Protein AF-0000000072269638 (afdb_homodimer)

Foldseek 3Di:
DPLPAPDLQVVLVVQLVQLLQQFLAAFPDAKKWKWKWAQDPVGIDTQFIFIDNYHLDDHGLVRRCVSNPLVQAQIEMEMAEQWACDDDSDHTSLVVSLVSHYQEYEYQEFDLDPVRTCVSVVSNVVSVHHYHYNRVNVSSCVRRVLNSCCRPPLFAQEEEEAEDEQVFFRWAPPAADPDRADPLVVLVVLVVQQRFQEEEAEPVNQVRHLDQQARPPDVPGDGHAYEYEYQAQPHDCPRNVQAARHEYEYEPPHDYPCVPPNSYHYHYDPAPSRVRNVVVVVRGRHYYYHYAQVVQQRCVVVVNHFKYKYKYAHDDDPDHHHNYDDDDDDPVPDFDWAWDDWDDRPRIIITMTTGDD/DPLVAPDLQVVLVVQLVQLQQQFLAAFPDAKKWKWKWAQDPVGIDTQFIFIDNYHPDDHGLVRRCVSNPLVQAQIEMEMAEQWFCDDDSDHTSLVVSLVSHYQEYEYQEFDLDPVRTCVSVVSNVVSNHHYHYNRVNVSSCVRRVLNSCCRPPLFAQEEEEAEDELVFFRWAPPAQDDDRADPLVVLVVLVVQQRFQEEEAEPVNQVRVLDLQARPPDVPGDGHAYEYEYQAQPHDCPRNVQAARHEYEYEPPHDYPCVPPNRYHYHYDPAPSRVRNVVVVVRGRHYYYHYAQVVQQRCVVVVNHFKYKYKYAHDDDPDHHHNYDDDDDDPVPDFDWAWDDWDDRPRIIITMTTGDD

Organism: Deinococcus radiodurans (strain ATCC 13939 / DSM 20539 / JCM 16871 / CCUG 27074 / LMG 4051 / NBRC 15346 / NCIMB 9279 / VKM B-1422 / R1) (NCBI:txid243230)

pLDDT: mean 93.33, std 9.58, range [21.38, 98.81]

Solvent-accessible surface area (backbone atoms only — not comparable to full-atom values): 35111 Å² total; per-residue (Å²): 133,81,78,71,69,73,58,69,56,61,54,38,49,52,7,47,56,35,13,56,75,6,44,48,45,8,58,60,48,56,41,25,8,13,29,29,38,28,80,48,97,85,52,72,38,79,50,17,56,18,40,16,61,32,64,92,51,68,51,10,57,58,43,10,45,62,60,21,47,77,59,32,43,64,11,34,37,23,29,32,46,49,44,43,67,54,78,66,99,48,78,25,46,33,55,52,45,58,72,48,39,37,41,30,37,39,26,10,26,68,48,79,50,74,90,55,38,56,50,20,56,48,53,40,43,74,72,68,26,45,75,46,72,56,52,60,23,68,60,33,49,58,69,24,36,22,33,44,24,38,75,73,69,48,20,39,33,26,31,41,42,50,41,20,26,67,41,19,29,48,37,28,63,98,50,63,76,48,71,58,54,49,70,58,45,52,52,50,50,27,54,49,41,31,40,24,40,23,37,31,33,24,44,64,42,42,69,61,51,45,47,58,66,62,49,66,95,47,88,88,58,48,61,24,32,30,34,38,43,26,54,80,43,76,73,60,78,79,39,55,40,62,40,83,63,12,33,36,36,26,26,64,92,57,72,46,80,50,67,74,37,89,37,38,48,74,42,69,24,90,42,70,68,50,41,34,35,52,39,30,74,73,39,34,19,24,35,38,34,61,37,40,31,67,51,44,14,53,37,51,64,69,62,56,50,41,29,40,42,37,34,39,13,51,27,40,52,27,25,50,38,40,51,28,65,33,47,83,46,52,45,83,69,34,47,59,42,52,74,74,46,75,45,74,39,79,74,21,39,36,42,31,26,35,39,81,117,132,81,77,72,66,75,57,71,56,61,56,37,50,54,6,46,56,34,12,56,75,8,44,47,45,8,59,60,47,56,42,26,8,13,27,29,36,28,79,49,97,87,52,73,39,81,48,18,54,17,40,16,62,31,64,92,52,67,50,9,57,58,42,10,46,63,62,22,46,77,59,33,44,64,11,34,37,24,30,32,45,50,44,44,65,54,80,64,98,49,77,26,48,34,55,53,46,58,73,46,39,38,41,30,39,40,26,11,26,69,48,79,49,75,91,56,39,54,49,21,55,48,54,39,43,75,71,69,25,46,74,47,73,56,52,61,24,69,60,34,49,59,69,24,36,22,32,46,25,38,73,72,68,48,20,39,33,26,30,41,42,50,42,23,28,67,40,20,30,50,36,28,64,98,49,59,76,50,70,58,54,49,70,57,44,52,51,50,50,28,54,48,42,31,40,26,39,24,39,32,34,23,44,65,43,42,68,60,49,44,47,57,68,63,49,65,95,48,87,88,58,45,62,24,34,31,34,40,44,25,54,79,44,78,71,59,77,80,38,57,38,62,40,82,65,12,32,38,37,26,26,64,92,57,72,45,79,51,68,75,38,88,37,39,48,74,43,68,24,90,42,70,69,52,41,34,35,52,39,28,74,72,41,34,21,25,35,38,34,60,37,40,31,66,53,45,14,53,38,51,65,68,62,57,50,40,30,41,41,35,37,38,13,50,27,39,52,27,25,50,38,41,49,28,64,33,46,83,45,51,46,85,68,32,47,58,43,52,73,74,44,76,48,73,39,80,76,22,38,36,42,31,26,35,40,81,119

Nearest PDB structures (foldseek):
  8dqb-assembly1_A  TM=8.483E-01  e=5.940E-36  Klebsiella oxytoca
  2b3z-assembly1_D  TM=8.631E-01  e=1.702E-35  Bacillus subtilis
  8dq9-assembly1_B  TM=8.738E-01  e=3.310E-35  Klebsiella oxytoca
  2hxv-assembly1_A-2  TM=9.078E-01  e=4.999E-34  Thermotoga maritima
  2g6v-assembly1_B  TM=8.245E-01  e=8.863E-31  Escherichia coli

Structure (mmCIF, N/CA/C/O backbone):
data_AF-0000000072269638-model_v1
#
loop_
_entity.id
_entity.type
_entity.pdbx_description
1 polymer 'Riboflavin biosynthesis protein RibD'
#
loop_
_atom_site.group_PDB
_atom_site.id
_atom_site.type_symbol
_atom_site.label_atom_id
_atom_site.label_alt_id
_atom_site.label_comp_id
_atom_site.label_asym_id
_atom_site.label_entity_id
_atom_site.label_seq_id
_atom_site.pdbx_PDB_ins_code
_atom_site.Cartn_x
_atom_site.Cartn_y
_atom_site.Cartn_z
_atom_site.occupancy
_atom_site.B_iso_or_equiv
_atom_site.auth_seq_id
_atom_site.auth_comp_id
_atom_site.auth_asym_id
_atom_site.auth_atom_id
_atom_site.pdbx_PDB_model_num
ATOM 1 N N . MET A 1 1 ? 43.938 22.438 -2.523 1 21.58 1 MET A N 1
ATOM 2 C CA . MET A 1 1 ? 43.031 21.922 -1.477 1 21.58 1 MET A CA 1
ATOM 3 C C . MET A 1 1 ? 41.625 22.469 -1.654 1 21.58 1 MET A C 1
ATOM 5 O O . MET A 1 1 ? 41.375 23.656 -1.463 1 21.58 1 MET A O 1
ATOM 9 N N . ASN A 1 2 ? 40.906 22.141 -2.676 1 29.5 2 ASN A N 1
ATOM 10 C CA . ASN A 1 2 ? 39.562 22.5 -3.111 1 29.5 2 ASN A CA 1
ATOM 11 C C . ASN A 1 2 ? 38.562 22.422 -1.963 1 29.5 2 ASN A C 1
ATOM 13 O O . ASN A 1 2 ? 38.312 21.328 -1.44 1 29.5 2 ASN A O 1
ATOM 17 N N . THR A 1 3 ? 38.562 23.203 -0.969 1 37.88 3 THR A N 1
ATOM 18 C CA . THR A 1 3 ? 37.688 23.234 0.189 1 37.88 3 THR A CA 1
ATOM 19 C C . THR A 1 3 ? 36.25 23 -0.232 1 37.88 3 THR A C 1
ATOM 21 O O . THR A 1 3 ? 35.594 23.891 -0.812 1 37.88 3 THR A O 1
ATOM 24 N N . GLU A 1 4 ? 35.938 21.969 -0.866 1 42.09 4 GLU A N 1
ATOM 25 C CA . GLU A 1 4 ? 34.594 21.625 -1.372 1 42.09 4 GLU A CA 1
ATOM 26 C C . GLU A 1 4 ? 33.531 21.844 -0.311 1 42.09 4 GLU A C 1
ATOM 28 O O . GLU A 1 4 ? 33.562 21.25 0.762 1 42.09 4 GLU A O 1
ATOM 33 N N . HIS A 1 5 ? 33.094 23 -0.029 1 51.34 5 HIS A N 1
ATOM 34 C CA . HIS A 1 5 ? 31.953 23.344 0.813 1 51.34 5 HIS A CA 1
ATOM 35 C C . HIS A 1 5 ? 30.844 22.312 0.675 1 51.34 5 HIS A C 1
ATOM 37 O O . HIS A 1 5 ? 30.531 21.859 -0.433 1 51.34 5 HIS A O 1
ATOM 43 N N . PRO A 1 6 ? 30.656 21.703 1.776 1 61.72 6 PRO A N 1
ATOM 44 C CA . PRO A 1 6 ? 29.547 20.75 1.648 1 61.72 6 PRO A CA 1
ATOM 45 C C . PRO A 1 6 ? 28.344 21.344 0.93 1 61.72 6 PRO A C 1
ATOM 47 O O . PRO A 1 6 ? 28.125 22.562 0.983 1 61.72 6 PRO A O 1
ATOM 50 N N . PRO A 1 7 ? 27.703 20.656 0.259 1 82.44 7 PRO A N 1
ATOM 51 C CA . PRO A 1 7 ? 26.594 21.094 -0.589 1 82.44 7 PRO A CA 1
ATOM 52 C C . PRO A 1 7 ? 25.484 21.766 0.204 1 82.44 7 PRO A C 1
ATOM 54 O O . PRO A 1 7 ? 25.266 21.438 1.372 1 82.44 7 PRO A O 1
ATOM 57 N N . ASP A 1 8 ? 25.062 23.109 -0.02 1 94.5 8 ASP A N 1
ATOM 58 C CA . ASP A 1 8 ? 23.969 23.906 0.52 1 94.5 8 ASP A CA 1
ATOM 59 C C . ASP A 1 8 ? 22.844 23 1.017 1 94.5 8 ASP A C 1
ATOM 61 O O . ASP A 1 8 ? 22.234 23.281 2.055 1 94.5 8 ASP A O 1
ATOM 65 N N . ALA A 1 9 ? 22.766 21.891 0.444 1 96.06 9 ALA A N 1
ATOM 66 C CA . ALA A 1 9 ? 21.641 21 0.776 1 96.06 9 ALA A CA 1
ATOM 67 C C . ALA A 1 9 ? 21.859 20.359 2.143 1 96.06 9 ALA A C 1
ATOM 69 O O . ALA A 1 9 ? 20.891 20.141 2.887 1 96.06 9 ALA A O 1
ATOM 70 N N . GLU A 1 10 ? 23.047 20.062 2.461 1 95.94 10 GLU A N 1
ATOM 71 C CA . GLU A 1 10 ? 23.328 19.406 3.738 1 95.94 10 GLU A CA 1
ATOM 72 C C . GLU A 1 10 ? 23.047 20.344 4.906 1 95.94 10 GLU A C 1
ATOM 74 O O . GLU A 1 10 ? 22.406 19.953 5.887 1 95.94 10 GLU A O 1
ATOM 79 N N . TYR A 1 11 ? 23.469 21.562 4.836 1 96.31 11 TYR A N 1
ATOM 80 C CA . TYR A 1 11 ? 23.25 22.516 5.914 1 96.31 11 TYR A CA 1
ATOM 81 C C . TYR A 1 11 ? 21.797 22.953 5.984 1 96.31 11 TYR A C 1
ATOM 83 O O . TYR A 1 11 ? 21.266 23.203 7.07 1 96.31 11 TYR A O 1
ATOM 91 N N . MET A 1 12 ? 21.172 23.062 4.84 1 97.88 12 MET A N 1
ATOM 92 C CA . MET A 1 12 ? 19.75 23.375 4.848 1 97.88 12 MET A CA 1
ATOM 93 C C . MET A 1 12 ? 18.953 22.266 5.547 1 97.88 12 MET A C 1
ATOM 95 O O . MET A 1 12 ? 17.984 22.547 6.246 1 97.88 12 MET A O 1
ATOM 99 N N . GLN A 1 13 ? 19.359 21.031 5.332 1 97.81 13 GLN A N 1
ATOM 100 C CA . GLN A 1 13 ? 18.703 19.938 6.039 1 97.81 13 GLN A CA 1
ATOM 101 C C . GLN A 1 13 ? 18.797 20.125 7.551 1 97.81 13 GLN A C 1
ATOM 103 O O . GLN A 1 13 ? 17.844 19.828 8.281 1 97.81 13 GLN A O 1
ATOM 108 N N . LEU A 1 14 ? 19.922 20.609 8 1 97.38 14 LEU A N 1
ATOM 109 C CA . LEU A 1 14 ? 20.094 20.875 9.422 1 97.38 14 LEU A CA 1
ATOM 110 C C . LEU A 1 14 ? 19.141 21.984 9.875 1 97.38 14 LEU A C 1
ATOM 112 O O . LEU A 1 14 ? 18.578 21.906 10.969 1 97.38 14 LEU A O 1
ATOM 116 N N . ALA A 1 15 ? 18.953 22.984 9.055 1 98 15 ALA A N 1
ATOM 117 C CA . ALA A 1 15 ? 18 24.047 9.367 1 98 15 ALA A CA 1
ATOM 118 C C . ALA A 1 15 ? 16.578 23.5 9.43 1 98 15 ALA A C 1
ATOM 120 O O . ALA A 1 15 ? 15.797 23.875 10.305 1 98 15 ALA A O 1
ATOM 121 N N . LEU A 1 16 ? 16.266 22.609 8.523 1 98.12 16 LEU A N 1
ATOM 122 C CA . LEU A 1 16 ? 14.945 21.984 8.5 1 98.12 16 LEU A CA 1
ATOM 123 C C . LEU A 1 16 ? 14.734 21.141 9.758 1 98.12 16 LEU A C 1
ATOM 125 O O . LEU A 1 16 ? 13.617 21.094 10.289 1 98.12 16 LEU A O 1
ATOM 129 N N . ASN A 1 17 ? 15.812 20.516 10.203 1 97.88 17 ASN A N 1
ATOM 130 C CA . ASN A 1 17 ? 15.719 19.766 11.461 1 97.88 17 ASN A CA 1
ATOM 131 C C . ASN A 1 17 ? 15.406 20.688 12.633 1 97.88 17 ASN A C 1
ATOM 133 O O . ASN A 1 17 ? 14.641 20.328 13.531 1 97.88 17 ASN A O 1
ATOM 137 N N . GLU A 1 18 ? 16 21.844 12.617 1 97.31 18 GLU A N 1
ATOM 138 C CA . GLU A 1 18 ? 15.68 22.828 13.648 1 97.31 18 GLU A CA 1
ATOM 139 C C . GLU A 1 18 ? 14.219 23.266 13.562 1 97.31 18 GLU A C 1
ATOM 141 O O . GLU A 1 18 ? 13.531 23.344 14.578 1 97.31 18 GLU A O 1
ATOM 146 N N . ALA A 1 19 ? 13.734 23.516 12.367 1 96.88 19 ALA A N 1
ATOM 147 C CA . ALA A 1 19 ? 12.359 23.938 12.156 1 96.88 19 ALA A CA 1
ATOM 148 C C . ALA A 1 19 ? 11.375 22.891 12.672 1 96.88 19 ALA A C 1
ATOM 150 O O . ALA A 1 19 ? 10.312 23.234 13.203 1 96.88 19 ALA A O 1
ATOM 151 N N . ALA A 1 20 ? 11.727 21.656 12.562 1 96 20 ALA A N 1
ATOM 152 C CA . ALA A 1 20 ? 10.875 20.531 12.953 1 96 20 ALA A CA 1
ATOM 153 C C . ALA A 1 20 ? 10.555 20.578 14.445 1 96 20 ALA A C 1
ATOM 155 O O . ALA A 1 20 ? 9.5 20.125 14.875 1 96 20 ALA A O 1
ATOM 156 N N . LYS A 1 21 ? 11.414 21.188 15.219 1 93.62 21 LYS A N 1
ATOM 157 C CA . LYS A 1 21 ? 11.219 21.312 16.656 1 93.62 21 LYS A CA 1
ATOM 158 C C . LYS A 1 21 ? 10.016 22.188 16.984 1 93.62 21 LYS A C 1
ATOM 160 O O . LYS A 1 21 ? 9.469 22.125 18.094 1 93.62 21 LYS A O 1
ATOM 165 N N . GLY A 1 22 ? 9.586 22.969 16.062 1 93.81 22 GLY A N 1
ATOM 166 C CA . GLY A 1 22 ? 8.484 23.891 16.281 1 93.81 22 GLY A CA 1
ATOM 167 C C . GLY A 1 22 ? 7.16 23.375 15.742 1 93.81 22 GLY A C 1
ATOM 168 O O . GLY A 1 22 ? 6.133 24.047 15.867 1 93.81 22 GLY A O 1
ATOM 169 N N . LEU A 1 23 ? 7.164 22.219 15.102 1 93.31 23 LEU A N 1
ATOM 170 C CA . LEU A 1 23 ? 5.938 21.672 14.539 1 93.31 23 LEU A CA 1
ATOM 171 C C . LEU A 1 23 ? 4.895 21.453 15.633 1 93.31 23 LEU A C 1
ATOM 173 O O . LEU A 1 23 ? 5.188 20.844 16.656 1 93.31 23 LEU A O 1
ATOM 177 N N . GLY A 1 24 ? 3.666 22 15.352 1 91.19 24 GLY A N 1
ATOM 178 C CA . GLY A 1 24 ? 2.574 21.859 16.297 1 91.19 24 GLY A CA 1
ATOM 179 C C . GLY A 1 24 ? 2.629 22.875 17.422 1 91.19 24 GLY A C 1
ATOM 180 O O . GLY A 1 24 ? 1.79 22.844 18.328 1 91.19 24 GLY A O 1
ATOM 181 N N . ARG A 1 25 ? 3.609 23.797 17.375 1 93.06 25 ARG A N 1
ATOM 182 C CA . ARG A 1 25 ? 3.811 24.688 18.516 1 93.06 25 ARG A CA 1
ATOM 183 C C . ARG A 1 25 ? 3.76 26.141 18.078 1 93.06 25 ARG A C 1
ATOM 185 O O . ARG A 1 25 ? 3.609 27.047 18.922 1 93.06 25 ARG A O 1
ATOM 192 N N . THR A 1 26 ? 3.785 26.375 16.859 1 92.44 26 THR A N 1
ATOM 193 C CA . THR A 1 26 ? 4.074 27.734 16.422 1 92.44 26 THR A CA 1
ATOM 194 C C . THR A 1 26 ? 2.84 28.375 15.789 1 92.44 26 THR A C 1
ATOM 196 O O . THR A 1 26 ? 2.818 29.578 15.539 1 92.44 26 THR A O 1
ATOM 199 N N . SER A 1 27 ? 1.783 27.594 15.562 1 91.81 27 SER A N 1
ATOM 200 C CA . SER A 1 27 ? 0.627 28.125 14.844 1 91.81 27 SER A CA 1
ATOM 201 C C . SER A 1 27 ? 0.032 29.328 15.57 1 91.81 27 SER A C 1
ATOM 203 O O . SER A 1 27 ? 0.016 29.375 16.797 1 91.81 27 SER A O 1
ATOM 205 N N . PRO A 1 28 ? -0.313 30.344 14.773 1 92.38 28 PRO A N 1
ATOM 206 C CA . PRO A 1 28 ? -0.478 30.344 13.32 1 92.38 28 PRO A CA 1
ATOM 207 C C . PRO A 1 28 ? 0.807 30.719 12.578 1 92.38 28 PRO A C 1
ATOM 209 O O . PRO A 1 28 ? 0.828 30.734 11.344 1 92.38 28 PRO A O 1
ATOM 212 N N . ASN A 1 29 ? 1.86 31.062 13.312 1 90.88 29 ASN A N 1
ATOM 213 C CA . ASN A 1 29 ? 3.143 31.344 12.672 1 90.88 29 ASN A CA 1
ATOM 214 C C . ASN A 1 29 ? 3.771 30.078 12.094 1 90.88 29 ASN A C 1
ATOM 216 O O . ASN A 1 29 ? 3.426 28.969 12.5 1 90.88 29 ASN A O 1
ATOM 220 N N . PRO A 1 30 ? 4.664 30.188 11.148 1 93.25 30 PRO A N 1
ATOM 221 C CA . PRO A 1 30 ? 5.316 29.031 10.547 1 93.25 30 PRO A CA 1
ATOM 222 C C . PRO A 1 30 ? 6.449 28.469 11.406 1 93.25 30 PRO A C 1
ATOM 224 O O . PRO A 1 30 ? 7.09 29.219 12.148 1 93.25 30 PRO A O 1
ATOM 227 N N . PRO A 1 31 ? 6.609 27.172 11.336 1 95 31 PRO A N 1
ATOM 228 C CA . PRO A 1 31 ? 7.875 26.656 11.859 1 95 31 PRO A CA 1
ATOM 229 C C . PRO A 1 31 ? 9.078 27.062 11.016 1 95 31 PRO A C 1
ATOM 231 O O . PRO A 1 31 ? 9.062 26.891 9.789 1 95 31 PRO A O 1
ATOM 234 N N . VAL A 1 32 ? 10.078 27.641 11.617 1 95.69 32 VAL A N 1
ATOM 235 C CA . VAL A 1 32 ? 11.258 28.125 10.906 1 95.69 32 VAL A CA 1
ATOM 236 C C . VAL A 1 32 ? 12.516 27.656 11.617 1 95.69 32 VAL A C 1
ATOM 238 O O . VAL A 1 32 ? 12.555 27.594 12.852 1 95.69 32 VAL A O 1
ATOM 241 N N . GLY A 1 33 ? 13.438 27.234 10.812 1 97.56 33 GLY A N 1
ATOM 242 C CA . GLY A 1 33 ? 14.758 26.891 11.305 1 97.56 33 GLY A CA 1
ATOM 243 C C . GLY A 1 33 ? 15.867 27.688 10.648 1 97.56 33 GLY A C 1
ATOM 244 O O . GLY A 1 33 ? 15.719 28.156 9.523 1 97.56 33 GLY A O 1
ATOM 245 N N . CYS A 1 34 ? 17 27.812 11.43 1 98.06 34 CYS A N 1
ATOM 246 C CA . CYS A 1 34 ? 18.156 28.562 10.938 1 98.06 34 CYS A CA 1
ATOM 247 C C . CYS A 1 34 ? 19.453 27.953 11.461 1 98.06 34 CYS A C 1
ATOM 249 O O . CYS A 1 34 ? 19.531 27.547 12.625 1 98.06 34 CYS A O 1
ATOM 251 N N . VAL A 1 35 ? 20.344 27.844 10.578 1 98.25 35 VAL A N 1
ATOM 252 C CA . VAL A 1 35 ? 21.688 27.406 10.938 1 98.25 35 VAL A CA 1
ATOM 253 C C . VAL A 1 35 ? 22.719 28.359 10.344 1 98.25 35 VAL A C 1
ATOM 255 O O . VAL A 1 35 ? 22.609 28.781 9.188 1 98.25 35 VAL A O 1
ATOM 258 N N . ILE A 1 36 ? 23.656 28.766 11.172 1 97.94 36 ILE A N 1
ATOM 259 C CA . ILE A 1 36 ? 24.75 29.625 10.719 1 97.94 36 ILE A CA 1
ATOM 260 C C . ILE A 1 36 ? 26.047 28.844 10.672 1 97.94 36 ILE A C 1
ATOM 262 O O . ILE A 1 36 ? 26.438 28.203 11.656 1 97.94 36 ILE A O 1
ATOM 266 N N . VAL A 1 37 ? 26.656 28.875 9.508 1 97.44 37 VAL A N 1
ATOM 267 C CA . VAL A 1 37 ? 27.859 28.062 9.266 1 97.44 37 VAL A CA 1
ATOM 268 C C . VAL A 1 37 ? 29.031 28.984 8.914 1 97.44 37 VAL A C 1
ATOM 270 O O . VAL A 1 37 ? 28.906 29.844 8.047 1 97.44 37 VAL A O 1
ATOM 273 N N . ARG A 1 38 ? 30.125 28.812 9.555 1 94.69 38 ARG A N 1
ATOM 274 C CA . ARG A 1 38 ? 31.344 29.562 9.289 1 94.69 38 ARG A CA 1
ATOM 275 C C . ARG A 1 38 ? 32.438 28.688 8.68 1 94.69 38 ARG A C 1
ATOM 277 O O . ARG A 1 38 ? 32.656 27.562 9.148 1 94.69 38 ARG A O 1
ATOM 284 N N . ASP A 1 39 ? 32.906 29.172 7.613 1 87.5 39 ASP A N 1
ATOM 285 C CA . ASP A 1 39 ? 34 28.438 7 1 87.5 39 ASP A CA 1
ATOM 286 C C . ASP A 1 39 ? 35.312 28.609 7.793 1 87.5 39 ASP A C 1
ATOM 288 O O . ASP A 1 39 ? 35.719 29.734 8.055 1 87.5 39 ASP A O 1
ATOM 292 N N . GLY A 1 40 ? 35.75 27.516 8.336 1 77.81 40 GLY A N 1
ATOM 293 C CA . GLY A 1 40 ? 37.031 27.562 9.008 1 77.81 40 GLY A CA 1
ATOM 294 C C . GLY A 1 40 ? 38.188 27.172 8.117 1 77.81 40 GLY A C 1
ATOM 295 O O . GLY A 1 40 ? 38.031 27.031 6.902 1 77.81 40 GLY A O 1
ATOM 296 N N . GLU A 1 41 ? 39.406 27.25 8.719 1 72.38 41 GLU A N 1
ATOM 297 C CA . GLU A 1 41 ? 40.656 26.922 8.008 1 72.38 41 GLU A CA 1
ATOM 298 C C . GLU A 1 41 ? 40.656 25.469 7.531 1 72.38 41 GLU A C 1
ATOM 300 O O . GLU A 1 41 ? 41.094 25.172 6.422 1 72.38 41 GLU A O 1
ATOM 305 N N . ILE A 1 42 ? 40.031 24.625 8.305 1 67.94 42 ILE A N 1
ATOM 306 C CA . ILE A 1 42 ? 40.094 23.203 8.016 1 67.94 42 ILE A CA 1
ATOM 307 C C . ILE A 1 42 ? 38.75 22.703 7.539 1 67.94 42 ILE A C 1
ATOM 309 O O . ILE A 1 42 ? 38.656 21.969 6.559 1 67.94 42 ILE A O 1
ATOM 313 N N . ALA A 1 43 ? 37.656 23.078 8.297 1 80 43 ALA A N 1
ATOM 314 C CA . ALA A 1 43 ? 36.312 22.625 7.949 1 80 43 ALA A CA 1
ATOM 315 C C . ALA A 1 43 ? 35.281 23.656 8.359 1 80 43 ALA A C 1
ATOM 317 O O . ALA A 1 43 ? 35.562 24.562 9.156 1 80 43 ALA A O 1
ATOM 318 N N . SER A 1 44 ? 34.188 23.641 7.68 1 89.5 44 SER A N 1
ATOM 319 C CA . SER A 1 44 ? 33.062 24.484 8.062 1 89.5 44 SER A CA 1
ATOM 320 C C . SER A 1 44 ? 32.531 24.094 9.43 1 89.5 44 SER A C 1
ATOM 322 O O . SER A 1 44 ? 32.562 22.922 9.797 1 89.5 44 SER A O 1
ATOM 324 N N . GLU A 1 45 ? 32.188 25.078 10.18 1 92.69 45 GLU A N 1
ATOM 325 C CA . GLU A 1 45 ? 31.672 24.875 11.523 1 92.69 45 GLU A CA 1
ATOM 326 C C . GLU A 1 45 ? 30.297 25.531 11.688 1 92.69 45 GLU A C 1
ATOM 328 O O . GLU A 1 45 ? 30.094 26.641 11.211 1 92.69 45 GLU A O 1
ATOM 333 N N . ILE A 1 46 ? 29.422 24.766 12.32 1 96.12 46 ILE A N 1
ATOM 334 C CA . ILE A 1 46 ? 28.141 25.344 12.711 1 96.12 46 ILE A CA 1
ATOM 335 C C . ILE A 1 46 ? 28.328 26.219 13.953 1 96.12 46 ILE A C 1
ATOM 337 O O . ILE A 1 46 ? 28.734 25.719 15.008 1 96.12 46 ILE A O 1
ATOM 341 N N . VAL A 1 47 ? 28.016 27.484 13.859 1 97.12 47 VAL A N 1
ATOM 342 C CA . VAL A 1 47 ? 28.312 28.391 14.961 1 97.12 47 VAL A CA 1
ATOM 343 C C . VAL A 1 47 ? 27.031 28.891 15.594 1 97.12 47 VAL A C 1
ATOM 345 O O . VAL A 1 47 ? 27.047 29.562 16.625 1 97.12 47 VAL A O 1
ATOM 348 N N . GLY A 1 48 ? 25.922 28.547 14.977 1 97.81 48 GLY A N 1
ATOM 349 C CA . GLY A 1 48 ? 24.625 28.938 15.508 1 97.81 48 GLY A CA 1
ATOM 350 C C . GLY A 1 48 ? 23.484 28.094 14.977 1 97.81 48 GLY A C 1
ATOM 351 O O . GLY A 1 48 ? 23.484 27.703 13.805 1 97.81 48 GLY A O 1
ATOM 352 N N . ARG A 1 49 ? 22.547 27.875 15.867 1 98.06 49 ARG A N 1
ATOM 353 C CA . ARG A 1 49 ? 21.297 27.188 15.539 1 98.06 49 ARG A CA 1
ATOM 354 C C . ARG A 1 49 ? 20.109 27.875 16.188 1 98.06 49 ARG A C 1
ATOM 356 O O . ARG A 1 49 ? 20.219 28.422 17.297 1 98.06 49 ARG A O 1
ATOM 363 N N . GLY A 1 50 ? 19.016 27.797 15.5 1 96.5 50 GLY A N 1
ATOM 364 C CA . GLY A 1 50 ? 17.797 28.344 16.078 1 96.5 50 GLY A CA 1
ATOM 365 C C . GLY A 1 50 ? 16.547 27.828 15.406 1 96.5 50 GLY A C 1
ATOM 366 O O . GLY A 1 50 ? 16.578 27.422 14.25 1 96.5 50 GLY A O 1
ATOM 367 N N . PHE A 1 51 ? 15.453 27.781 16.188 1 94.25 51 PHE A N 1
ATOM 368 C CA . PHE A 1 51 ? 14.117 27.516 15.672 1 94.25 51 PHE A CA 1
ATOM 369 C C . PHE A 1 51 ? 13.086 28.422 16.344 1 94.25 51 PHE A C 1
ATOM 371 O O . PHE A 1 51 ? 13.344 28.984 17.406 1 94.25 51 PHE A O 1
ATOM 378 N N . HIS A 1 52 ? 11.992 28.656 15.656 1 90.38 52 HIS A N 1
ATOM 379 C CA . HIS A 1 52 ? 10.875 29.422 16.203 1 90.38 52 HIS A CA 1
ATOM 380 C C . HIS A 1 52 ? 10.062 28.594 17.188 1 90.38 52 HIS A C 1
ATOM 382 O O . HIS A 1 52 ? 9.375 27.641 16.781 1 90.38 52 HIS A O 1
ATOM 388 N N . PRO A 1 53 ? 10.102 28.922 18.484 1 86.81 53 PRO A N 1
ATOM 389 C CA . PRO A 1 53 ? 9.492 28.016 19.469 1 86.81 53 PRO A CA 1
ATOM 390 C C . PRO A 1 53 ? 7.98 28.188 19.562 1 86.81 53 PRO A C 1
ATOM 392 O O . PRO A 1 53 ? 7.262 27.203 19.781 1 86.81 53 PRO A O 1
ATOM 395 N N . LYS A 1 54 ? 7.535 29.438 19.531 1 88.75 54 LYS A N 1
ATOM 396 C CA . LYS A 1 54 ? 6.105 29.703 19.672 1 88.75 54 LYS A CA 1
ATOM 397 C C . LYS A 1 54 ? 5.742 31.078 19.125 1 88.75 54 LYS A C 1
ATOM 399 O O . LYS A 1 54 ? 6.602 31.969 19.031 1 88.75 54 LYS A O 1
ATOM 404 N N . ALA A 1 55 ? 4.449 31.156 18.875 1 82.31 55 ALA A N 1
ATOM 405 C CA . ALA A 1 55 ? 3.971 32.469 18.422 1 82.31 55 ALA A CA 1
ATOM 406 C C . ALA A 1 55 ? 4.262 33.562 19.453 1 82.31 55 ALA A C 1
ATOM 408 O O . ALA A 1 55 ? 4.062 33.344 20.656 1 82.31 55 ALA A O 1
ATOM 409 N N . GLY A 1 56 ? 4.789 34.594 18.938 1 79.81 56 GLY A N 1
ATOM 410 C CA . GLY A 1 56 ? 5.109 35.719 19.828 1 79.81 56 GLY A CA 1
ATOM 411 C C . GLY A 1 56 ? 6.57 35.75 20.234 1 79.81 56 GLY A C 1
ATOM 412 O O . GLY A 1 56 ? 7.07 36.75 20.703 1 79.81 56 GLY A O 1
ATOM 413 N N . GLU A 1 57 ? 7.273 34.656 20.062 1 84.19 57 GLU A N 1
ATOM 414 C CA . GLU A 1 57 ? 8.695 34.562 20.375 1 84.19 57 GLU A CA 1
ATOM 415 C C . GLU A 1 57 ? 9.555 34.938 19.172 1 84.19 57 GLU A C 1
ATOM 417 O O . GLU A 1 57 ? 9.055 35 18.047 1 84.19 57 GLU A O 1
ATOM 422 N N . PRO A 1 58 ? 10.805 35.25 19.469 1 85.69 58 PRO A N 1
ATOM 423 C CA . PRO A 1 58 ? 11.695 35.562 18.344 1 85.69 58 PRO A CA 1
ATOM 424 C C . PRO A 1 58 ? 11.742 34.469 17.297 1 85.69 58 PRO A C 1
ATOM 426 O O . PRO A 1 58 ? 11.445 33.312 17.609 1 85.69 58 PRO A O 1
ATOM 429 N N . HIS A 1 59 ? 12.094 34.844 16.109 1 91.12 59 HIS A N 1
ATOM 430 C CA . HIS A 1 59 ? 12.203 33.875 15.023 1 91.12 59 HIS A CA 1
ATOM 431 C C . HIS A 1 59 ? 13.516 33.094 15.109 1 91.12 59 HIS A C 1
ATOM 433 O O . HIS A 1 59 ? 14.383 33.406 15.922 1 91.12 59 HIS A O 1
ATOM 439 N N . ALA A 1 60 ? 13.625 32.125 14.289 1 94.25 60 ALA A N 1
ATOM 440 C CA . ALA A 1 60 ? 14.75 31.188 14.289 1 94.25 60 ALA A CA 1
ATOM 441 C C . ALA A 1 60 ? 16.062 31.922 14.102 1 94.25 60 ALA A C 1
ATOM 443 O O . ALA A 1 60 ? 17.062 31.594 14.742 1 94.25 60 ALA A O 1
ATOM 444 N N . GLU A 1 61 ? 16.094 32.906 13.18 1 95.25 61 GLU A N 1
ATOM 445 C CA . GLU A 1 61 ? 17.312 33.656 12.859 1 95.25 61 GLU A CA 1
ATOM 446 C C . GLU A 1 61 ? 17.875 34.344 14.094 1 95.25 61 GLU A C 1
ATOM 448 O O . GLU A 1 61 ? 19.094 34.344 14.312 1 95.25 61 GLU A O 1
ATOM 453 N N . VAL A 1 62 ? 17.016 34.906 14.875 1 93.81 62 VAL A N 1
ATOM 454 C CA . VAL A 1 62 ? 17.422 35.656 16.062 1 93.81 62 VAL A CA 1
ATOM 455 C C . VAL A 1 62 ? 18.141 34.719 17.031 1 93.81 62 VAL A C 1
ATOM 457 O O . VAL A 1 62 ? 19.203 35.031 17.562 1 93.81 62 VAL A O 1
ATOM 460 N N . PHE A 1 63 ? 17.609 33.531 17.203 1 95.56 63 PHE A N 1
ATOM 461 C CA . PHE A 1 63 ? 18.219 32.562 18.109 1 95.56 63 PHE A CA 1
ATOM 462 C C . PHE A 1 63 ? 19.562 32.094 17.547 1 95.56 63 PHE A C 1
ATOM 464 O O . PHE A 1 63 ? 20.531 31.938 18.297 1 95.56 63 PHE A O 1
ATOM 471 N N . ALA A 1 64 ? 19.594 31.781 16.312 1 97.12 64 ALA A N 1
ATOM 472 C CA . ALA A 1 64 ? 20.828 31.344 15.68 1 97.12 64 ALA A CA 1
ATOM 473 C C . ALA A 1 64 ? 21.906 32.406 15.805 1 97.12 64 ALA A C 1
ATOM 475 O O . ALA A 1 64 ? 23.062 32.094 16.094 1 97.12 64 ALA A O 1
ATOM 476 N N . LEU A 1 65 ? 21.562 33.656 15.586 1 96.81 65 LEU A N 1
ATOM 477 C CA . LEU A 1 65 ? 22.5 34.781 15.664 1 96.81 65 LEU A CA 1
ATOM 478 C C . LEU A 1 65 ? 23 34.969 17.094 1 96.81 65 LEU A C 1
ATOM 480 O O . LEU A 1 65 ? 24.172 35.281 17.297 1 96.81 65 LEU A O 1
ATOM 484 N N . ARG A 1 66 ? 22.109 34.812 18.047 1 96.38 66 ARG A N 1
ATOM 485 C CA . ARG A 1 66 ? 22.5 34.906 19.453 1 96.38 66 ARG A CA 1
ATOM 486 C C . ARG A 1 66 ? 23.562 33.875 19.797 1 96.38 66 ARG A C 1
ATOM 488 O O . ARG A 1 66 ? 24.531 34.156 20.484 1 96.38 66 ARG A O 1
ATOM 495 N N . GLU A 1 67 ? 23.312 32.688 19.359 1 97.06 67 GLU A N 1
ATOM 496 C CA . GLU A 1 67 ? 24.266 31.625 19.625 1 97.06 67 GLU A CA 1
ATOM 497 C C . GLU A 1 67 ? 25.594 31.891 18.906 1 97.06 67 GLU A C 1
ATOM 499 O O . GLU A 1 67 ? 26.672 31.672 19.469 1 97.06 67 GLU A O 1
ATOM 504 N N . ALA A 1 68 ? 25.547 32.344 17.688 1 96.94 68 ALA A N 1
ATOM 505 C CA . ALA A 1 68 ? 26.734 32.562 16.875 1 96.94 68 ALA A CA 1
ATOM 506 C C . ALA A 1 68 ? 27.562 33.719 17.422 1 96.94 68 ALA A C 1
ATOM 508 O O . ALA A 1 68 ? 28.797 33.688 17.359 1 96.94 68 ALA A O 1
ATOM 509 N N . GLY A 1 69 ? 26.891 34.75 17.891 1 96.56 69 GLY A N 1
ATOM 510 C CA . GLY A 1 69 ? 27.578 35.969 18.297 1 96.56 69 GLY A CA 1
ATOM 511 C C . GLY A 1 69 ? 28.375 36.625 17.172 1 96.56 69 GLY A C 1
ATOM 512 O O . GLY A 1 69 ? 27.859 36.812 16.078 1 96.56 69 GLY A O 1
ATOM 513 N N . GLU A 1 70 ? 29.609 36.906 17.531 1 96.31 70 GLU A N 1
ATOM 514 C CA . GLU A 1 70 ? 30.469 37.562 16.578 1 96.31 70 GLU A CA 1
ATOM 515 C C . GLU A 1 70 ? 30.906 36.656 15.445 1 96.31 70 GLU A C 1
ATOM 517 O O . GLU A 1 70 ? 31.328 37.094 14.383 1 96.31 70 GLU A O 1
ATOM 522 N N . ARG A 1 71 ? 30.75 35.406 15.656 1 96.38 71 ARG A N 1
ATOM 523 C CA . ARG A 1 71 ? 31.172 34.438 14.656 1 96.38 71 ARG A CA 1
ATOM 524 C C . ARG A 1 71 ? 30.219 34.438 13.461 1 96.38 71 ARG A C 1
ATOM 526 O O . ARG A 1 71 ? 30.5 33.812 12.438 1 96.38 71 ARG A O 1
ATOM 533 N N . ALA A 1 72 ? 29.141 35.156 13.578 1 97.25 72 ALA A N 1
ATOM 534 C CA . ALA A 1 72 ? 28.188 35.281 12.477 1 97.25 72 ALA A CA 1
ATOM 535 C C . ALA A 1 72 ? 28.766 36.125 11.344 1 97.25 72 ALA A C 1
ATOM 537 O O . ALA A 1 72 ? 28.375 35.969 10.18 1 97.25 72 ALA A O 1
ATOM 538 N N . ARG A 1 73 ? 29.688 37 11.734 1 96.88 73 ARG A N 1
ATOM 539 C CA . ARG A 1 73 ? 30.25 37.875 10.719 1 96.88 73 ARG A CA 1
ATOM 540 C C . ARG A 1 73 ? 30.984 37.062 9.648 1 96.88 73 ARG A C 1
ATOM 542 O O . ARG A 1 73 ? 31.859 36.25 9.969 1 96.88 73 ARG A O 1
ATOM 549 N N . GLY A 1 74 ? 30.547 37.312 8.414 1 96.19 74 GLY A N 1
ATOM 550 C CA . GLY A 1 74 ? 31.188 36.625 7.301 1 96.19 74 GLY A CA 1
ATOM 551 C C . GLY A 1 74 ? 30.688 35.219 7.09 1 96.19 74 GLY A C 1
ATOM 552 O O . GLY A 1 74 ? 31.094 34.531 6.145 1 96.19 74 GLY A O 1
ATOM 553 N N . ALA A 1 75 ? 29.828 34.75 7.867 1 97 75 ALA A N 1
ATOM 554 C CA . ALA A 1 75 ? 29.312 33.406 7.805 1 97 75 ALA A CA 1
ATOM 555 C C . ALA A 1 75 ? 28.156 33.281 6.812 1 97 75 ALA A C 1
ATOM 557 O O . ALA A 1 75 ? 27.797 34.25 6.152 1 97 75 ALA A O 1
ATOM 558 N N . THR A 1 76 ? 27.656 32.062 6.621 1 97.44 76 THR A N 1
ATOM 559 C CA . THR A 1 76 ? 26.484 31.766 5.809 1 97.44 76 THR A CA 1
ATOM 560 C C . THR A 1 76 ? 25.297 31.359 6.691 1 97.44 76 THR A C 1
ATOM 562 O O . THR A 1 76 ? 25.438 30.484 7.555 1 97.44 76 THR A O 1
ATOM 565 N N . ALA A 1 77 ? 24.188 32 6.465 1 98.06 77 ALA A N 1
ATOM 566 C CA . ALA A 1 77 ? 22.969 31.641 7.188 1 98.06 77 ALA A CA 1
ATOM 567 C C . ALA A 1 77 ? 22.047 30.812 6.309 1 98.06 77 ALA A C 1
ATOM 569 O O . ALA A 1 77 ? 21.719 31.203 5.188 1 98.06 77 ALA A O 1
ATOM 570 N N . TYR A 1 78 ? 21.688 29.688 6.789 1 98.25 78 TYR A N 1
ATOM 571 C CA . TYR A 1 78 ? 20.672 28.844 6.16 1 98.25 78 TYR A CA 1
ATOM 572 C C . TYR A 1 78 ? 19.328 28.984 6.871 1 98.25 78 TYR A C 1
ATOM 574 O O . TYR A 1 78 ? 19.234 28.75 8.078 1 98.25 78 TYR A O 1
ATOM 582 N N . VAL A 1 79 ? 18.328 29.406 6.152 1 98 79 VAL A N 1
ATOM 583 C CA . VAL A 1 79 ? 17.031 29.641 6.754 1 98 79 VAL A CA 1
ATOM 584 C C . VAL A 1 79 ? 15.938 28.969 5.922 1 98 79 VAL A C 1
ATOM 586 O O . VAL A 1 79 ? 16 28.969 4.688 1 98 79 VAL A O 1
ATOM 589 N N . THR A 1 80 ? 14.875 28.422 6.605 1 97.94 80 THR A N 1
ATOM 590 C CA . THR A 1 80 ? 13.914 27.562 5.918 1 97.94 80 THR A CA 1
ATOM 591 C C . THR A 1 80 ? 12.82 28.406 5.27 1 97.94 80 THR A C 1
ATOM 593 O O . THR A 1 80 ? 12.094 27.922 4.395 1 97.94 80 THR A O 1
ATOM 596 N N . LEU A 1 81 ? 12.664 29.594 5.684 1 96.62 81 LEU A N 1
ATOM 597 C CA . LEU A 1 81 ? 11.695 30.547 5.137 1 96.62 81 LEU A CA 1
ATOM 598 C C . LEU A 1 81 ? 12.312 31.922 4.965 1 96.62 81 LEU A C 1
ATOM 600 O O . LEU A 1 81 ? 13.086 32.375 5.812 1 96.62 81 LEU A O 1
ATOM 604 N N . GLU A 1 82 ? 11.953 32.656 3.967 1 95.5 82 GLU A N 1
ATOM 605 C CA . GLU A 1 82 ? 12.438 34 3.707 1 95.5 82 GLU A CA 1
ATOM 606 C C . GLU A 1 82 ? 12.344 34.875 4.957 1 95.5 82 GLU A C 1
ATOM 608 O O . GLU A 1 82 ? 11.289 34.969 5.586 1 95.5 82 GLU A O 1
ATOM 613 N N . PRO A 1 83 ? 13.438 35.438 5.297 1 93.19 83 PRO A N 1
ATOM 614 C CA . PRO A 1 83 ? 13.406 36.344 6.461 1 93.19 83 PRO A CA 1
ATOM 615 C C . PRO A 1 83 ? 12.43 37.5 6.285 1 93.19 83 PRO A C 1
ATOM 617 O O . PRO A 1 83 ? 12.328 38.062 5.191 1 93.19 83 PRO A O 1
ATOM 620 N N . CYS A 1 84 ? 11.773 37.812 7.312 1 87.75 84 CYS A N 1
ATOM 621 C CA . CYS A 1 84 ? 10.797 38.875 7.254 1 87.75 84 CYS A CA 1
ATOM 622 C C . CYS A 1 84 ? 11.484 40.25 7.066 1 87.75 84 CYS A C 1
ATOM 624 O O . CYS A 1 84 ? 12.633 40.406 7.492 1 87.75 84 CYS A O 1
ATOM 626 N N . SER A 1 85 ? 10.781 41.125 6.352 1 85.06 85 SER A N 1
ATOM 627 C CA . SER A 1 85 ? 11.336 42.438 6.074 1 85.06 85 SER A CA 1
ATOM 628 C C . SER A 1 85 ? 10.492 43.562 6.715 1 85.06 85 SER A C 1
ATOM 630 O O . SER A 1 85 ? 10.82 44.719 6.605 1 85.06 85 SER A O 1
ATOM 632 N N . HIS A 1 86 ? 9.438 43.125 7.297 1 76.88 86 HIS A N 1
ATOM 633 C CA . HIS A 1 86 ? 8.539 44.094 7.883 1 76.88 86 HIS A CA 1
ATOM 634 C C . HIS A 1 86 ? 8.539 44.031 9.406 1 76.88 86 HIS A C 1
ATOM 636 O O . HIS A 1 86 ? 8.93 43 9.977 1 76.88 86 HIS A O 1
ATOM 642 N N . ASP A 1 87 ? 8.195 45.125 9.93 1 71.38 87 ASP A N 1
ATOM 643 C CA . ASP A 1 87 ? 8.164 45.219 11.383 1 71.38 87 ASP A CA 1
ATOM 644 C C . ASP A 1 87 ? 6.926 44.531 11.945 1 71.38 87 ASP A C 1
ATOM 646 O O . ASP A 1 87 ? 5.801 44.844 11.562 1 71.38 87 ASP A O 1
ATOM 650 N N . GLY A 1 88 ? 7.125 43.5 12.508 1 63.97 88 GLY A N 1
ATOM 651 C CA . GLY A 1 88 ? 6.062 42.906 13.305 1 63.97 88 GLY A CA 1
ATOM 652 C C . GLY A 1 88 ? 6.273 43.062 14.797 1 63.97 88 GLY A C 1
ATOM 653 O O . GLY A 1 88 ? 6.508 44.188 15.281 1 63.97 88 GLY A O 1
ATOM 654 N N . ARG A 1 89 ? 6.121 42.125 15.586 1 64.62 89 ARG A N 1
ATOM 655 C CA . ARG A 1 89 ? 6.328 42.125 17.031 1 64.62 89 ARG A CA 1
ATOM 656 C C . ARG A 1 89 ? 7.809 42.25 17.375 1 64.62 89 ARG A C 1
ATOM 658 O O . ARG A 1 89 ? 8.172 42.781 18.422 1 64.62 89 ARG A O 1
ATOM 665 N N . THR A 1 90 ? 8.57 41.781 16.438 1 70.5 90 THR A N 1
ATOM 666 C CA . THR A 1 90 ? 10.023 41.812 16.547 1 70.5 90 THR A CA 1
ATOM 667 C C . THR A 1 90 ? 10.633 42.438 15.297 1 70.5 90 THR A C 1
ATOM 669 O O . THR A 1 90 ? 10.016 42.469 14.234 1 70.5 90 THR A O 1
ATOM 672 N N . PRO A 1 91 ? 11.742 43.125 15.539 1 78 91 PRO A N 1
ATOM 673 C CA . PRO A 1 91 ? 12.414 43.656 14.352 1 78 91 PRO A CA 1
ATOM 674 C C . PRO A 1 91 ? 12.625 42.594 13.258 1 78 91 PRO A C 1
ATOM 676 O O . PRO A 1 91 ? 12.727 41.406 13.555 1 78 91 PRO A O 1
ATOM 679 N N . PRO A 1 92 ? 12.664 43.094 12.055 1 88.19 92 PRO A N 1
ATOM 680 C CA . PRO A 1 92 ? 12.781 42.156 10.93 1 88.19 92 PRO A CA 1
ATOM 681 C C . PRO A 1 92 ? 14.047 41.312 11 1 88.19 92 PRO A C 1
ATOM 683 O O . PRO A 1 92 ? 15.117 41.812 11.375 1 88.19 92 PRO A O 1
ATOM 686 N N . CYS A 1 93 ? 13.844 40.094 10.711 1 92.31 93 CYS A N 1
ATOM 687 C CA . CYS A 1 93 ? 14.961 39.156 10.742 1 92.31 93 CYS A CA 1
ATOM 688 C C . CYS A 1 93 ? 15.992 39.5 9.68 1 92.31 93 CYS A C 1
ATOM 690 O O . CYS A 1 93 ? 17.188 39.281 9.875 1 92.31 93 CYS A O 1
ATOM 692 N N . ALA A 1 94 ? 15.57 40.062 8.602 1 93.62 94 ALA A N 1
ATOM 693 C CA . ALA A 1 94 ? 16.5 40.5 7.57 1 93.62 94 ALA A CA 1
ATOM 694 C C . ALA A 1 94 ? 17.469 41.562 8.117 1 93.62 94 ALA A C 1
ATOM 696 O O . ALA A 1 94 ? 18.672 41.5 7.852 1 93.62 94 ALA A O 1
ATOM 697 N N . ASP A 1 95 ? 16.953 42.438 8.859 1 94.12 95 ASP A N 1
ATOM 698 C CA . ASP A 1 95 ? 17.797 43.469 9.461 1 94.12 95 ASP A CA 1
ATOM 699 C C . ASP A 1 95 ? 18.812 42.875 10.43 1 94.12 95 ASP A C 1
ATOM 701 O O . ASP A 1 95 ? 19.953 43.312 10.484 1 94.12 95 ASP A O 1
ATOM 705 N N . ALA A 1 96 ? 18.312 41.938 11.188 1 94.75 96 ALA A N 1
ATOM 706 C CA . ALA A 1 96 ? 19.203 41.281 12.148 1 94.75 96 ALA A CA 1
ATOM 707 C C . ALA A 1 96 ? 20.359 40.594 11.445 1 94.75 96 ALA A C 1
ATOM 709 O O . ALA A 1 96 ? 21.5 40.656 11.906 1 94.75 96 ALA A O 1
ATOM 710 N N . LEU A 1 97 ? 20.078 39.938 10.344 1 96.56 97 LEU A N 1
ATOM 711 C CA . LEU A 1 97 ? 21.109 39.25 9.578 1 96.56 97 LEU A CA 1
ATOM 712 C C . LEU A 1 97 ? 22.094 40.25 8.984 1 96.56 97 LEU A C 1
ATOM 714 O O . LEU A 1 97 ? 23.312 40 9 1 96.56 97 LEU A O 1
ATOM 718 N N . ILE A 1 98 ? 21.609 41.344 8.484 1 96.62 98 ILE A N 1
ATOM 719 C CA . ILE A 1 98 ? 22.453 42.406 7.93 1 96.62 98 ILE A CA 1
ATOM 720 C C . ILE A 1 98 ? 23.359 42.969 9.016 1 96.62 98 ILE A C 1
ATOM 722 O O . ILE A 1 98 ? 24.562 43.094 8.812 1 96.62 98 ILE A O 1
ATOM 726 N N . ALA A 1 99 ? 22.734 43.281 10.156 1 96.19 99 ALA A N 1
ATOM 727 C CA . ALA A 1 99 ? 23.469 43.875 11.273 1 96.19 99 ALA A CA 1
ATOM 728 C C . ALA A 1 99 ? 24.562 42.906 11.758 1 96.19 99 ALA A C 1
ATOM 730 O O . ALA A 1 99 ? 25.641 43.375 12.172 1 96.19 99 ALA A O 1
ATOM 731 N N . ALA A 1 100 ? 24.328 41.625 11.672 1 96.75 100 ALA A N 1
ATOM 732 C CA . ALA A 1 100 ? 25.281 40.625 12.133 1 96.75 100 ALA A CA 1
ATOM 733 C C . ALA A 1 100 ? 26.438 40.469 11.156 1 96.75 100 ALA A C 1
ATOM 735 O O . ALA A 1 100 ? 27.469 39.875 11.492 1 96.75 100 ALA A O 1
ATOM 736 N N . GLY A 1 101 ? 26.281 40.938 9.938 1 97.12 101 GLY A N 1
ATOM 737 C CA . GLY A 1 101 ? 27.328 40.938 8.938 1 97.12 101 GLY A CA 1
ATOM 738 C C . GLY A 1 101 ? 27.516 39.594 8.258 1 97.12 101 GLY A C 1
ATOM 739 O O . GLY A 1 101 ? 28.641 39.219 7.938 1 97.12 101 GLY A O 1
ATOM 740 N N . VAL A 1 102 ? 26.469 38.844 8.148 1 97.12 102 VAL A N 1
ATOM 741 C CA . VAL A 1 102 ? 26.578 37.562 7.418 1 97.12 102 VAL A CA 1
ATOM 742 C C . VAL A 1 102 ? 26.906 37.844 5.953 1 97.12 102 VAL A C 1
ATOM 744 O O . VAL A 1 102 ? 26.453 38.844 5.383 1 97.12 102 VAL A O 1
ATOM 747 N N . ALA A 1 103 ? 27.688 36.969 5.402 1 97 103 ALA A N 1
ATOM 748 C CA . ALA A 1 103 ? 28.156 37.156 4.031 1 97 103 ALA A CA 1
ATOM 749 C C . ALA A 1 103 ? 27.156 36.594 3.023 1 97 103 ALA A C 1
ATOM 751 O O . ALA A 1 103 ? 27.031 37.094 1.906 1 97 103 ALA A O 1
ATOM 752 N N . ARG A 1 104 ? 26.516 35.5 3.42 1 97.38 104 ARG A N 1
ATOM 753 C CA . ARG A 1 104 ? 25.641 34.75 2.518 1 97.38 104 ARG A CA 1
ATOM 754 C C . ARG A 1 104 ? 24.422 34.219 3.254 1 97.38 104 ARG A C 1
ATOM 756 O O . ARG A 1 104 ? 24.5 33.844 4.418 1 97.38 104 ARG A O 1
ATOM 763 N N . VAL A 1 105 ? 23.281 34.281 2.568 1 97.69 105 VAL A N 1
ATOM 764 C CA . VAL A 1 105 ? 22.047 33.719 3.102 1 97.69 105 VAL A CA 1
ATOM 765 C C . VAL A 1 105 ? 21.438 32.75 2.092 1 97.69 105 VAL A C 1
ATOM 767 O O . VAL A 1 105 ? 21.25 33.094 0.923 1 97.69 105 VAL A O 1
ATOM 770 N N . VAL A 1 106 ? 21.203 31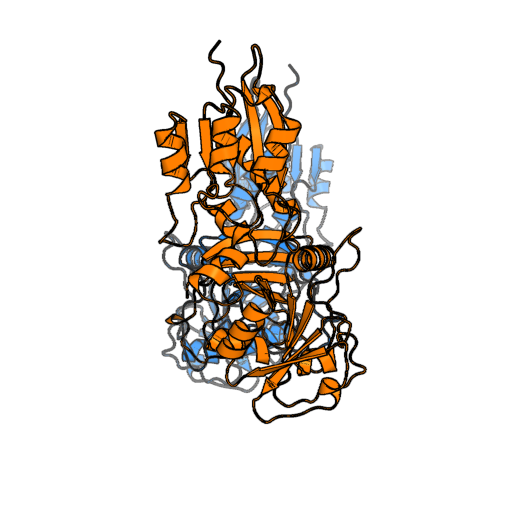.516 2.521 1 98.06 106 VAL A N 1
ATOM 771 C CA . VAL A 1 106 ? 20.562 30.484 1.715 1 98.06 106 VAL A CA 1
ATOM 772 C C . VAL A 1 106 ? 19.156 30.219 2.246 1 98.06 106 VAL A C 1
ATOM 774 O O . VAL A 1 106 ? 18.969 29.875 3.414 1 98.06 106 VAL A O 1
ATOM 777 N N . VAL A 1 107 ? 18.188 30.406 1.412 1 97.62 107 VAL A N 1
ATOM 778 C CA . VAL A 1 107 ? 16.781 30.328 1.815 1 97.62 107 VAL A CA 1
ATOM 779 C C . VAL A 1 107 ? 16.125 29.141 1.126 1 97.62 107 VAL A C 1
ATOM 781 O O . VAL A 1 107 ? 16.281 28.938 -0.081 1 97.62 107 VAL A O 1
ATOM 784 N N . ALA A 1 108 ? 15.336 28.375 1.904 1 97.62 108 ALA A N 1
ATOM 785 C CA . ALA A 1 108 ? 14.641 27.234 1.306 1 97.62 108 ALA A CA 1
ATOM 786 C C . ALA A 1 108 ? 13.414 27.703 0.522 1 97.62 108 ALA A C 1
ATOM 788 O O . ALA A 1 108 ? 13.328 27.484 -0.688 1 97.62 108 ALA A O 1
ATOM 789 N N . ALA A 1 109 ? 12.531 28.375 1.171 1 96.94 109 ALA A N 1
ATOM 790 C CA . ALA A 1 109 ? 11.266 28.75 0.545 1 96.94 109 ALA A CA 1
ATOM 791 C C . ALA A 1 109 ? 10.977 30.234 0.758 1 96.94 109 ALA A C 1
ATOM 793 O O . ALA A 1 109 ? 11.273 30.797 1.819 1 96.94 109 ALA A O 1
ATOM 794 N N . GLY A 1 110 ? 10.383 30.859 -0.212 1 95.12 110 GLY A N 1
ATOM 795 C CA . GLY A 1 110 ? 9.93 32.25 -0.078 1 95.12 110 GLY A CA 1
ATOM 796 C C . GLY A 1 110 ? 8.625 32.375 0.685 1 95.12 110 GLY A C 1
ATOM 797 O O . GLY A 1 110 ? 8.039 31.359 1.083 1 95.12 110 GLY A O 1
ATOM 798 N N . ASP A 1 111 ? 8.289 33.594 0.921 1 91.94 111 ASP A N 1
ATOM 799 C CA . ASP A 1 111 ? 7.012 33.844 1.58 1 91.94 111 ASP A CA 1
ATOM 800 C C . ASP A 1 111 ? 5.84 33.438 0.679 1 91.94 111 ASP A C 1
ATOM 802 O O . ASP A 1 111 ? 5.859 33.719 -0.523 1 91.94 111 ASP A O 1
ATOM 806 N N . PRO A 1 112 ? 4.828 32.781 1.26 1 92.62 112 PRO A N 1
ATOM 807 C CA . PRO A 1 112 ? 3.713 32.344 0.411 1 92.62 112 PRO A CA 1
ATOM 808 C C . PRO A 1 112 ? 2.812 33.531 -0.005 1 92.62 112 PRO A C 1
ATOM 810 O O . PRO A 1 112 ? 1.995 33.375 -0.918 1 92.62 112 PRO A O 1
ATOM 813 N N . ASN A 1 113 ? 2.854 34.625 0.713 1 88.69 113 ASN A N 1
ATOM 814 C CA . ASN A 1 113 ? 2.113 35.812 0.315 1 88.69 113 ASN A CA 1
ATOM 815 C C . ASN A 1 113 ? 2.795 36.531 -0.846 1 88.69 113 ASN A C 1
ATOM 817 O O . ASN A 1 113 ? 3.859 37.125 -0.673 1 88.69 113 ASN A O 1
ATOM 821 N N . PRO A 1 114 ? 2.135 36.531 -1.884 1 84.19 114 PRO A N 1
ATOM 822 C CA . PRO A 1 114 ? 2.77 37.125 -3.068 1 84.19 114 PRO A CA 1
ATOM 823 C C . PRO A 1 114 ? 3.127 38.594 -2.879 1 84.19 114 PRO A C 1
ATOM 825 O O . PRO A 1 114 ? 4.062 39.094 -3.512 1 84.19 114 PRO A O 1
ATOM 828 N N . GLN A 1 115 ? 2.428 39.312 -2.035 1 80.31 115 GLN A N 1
ATOM 829 C CA . GLN A 1 115 ? 2.65 40.719 -1.837 1 80.31 115 GLN A CA 1
ATOM 830 C C . GLN A 1 115 ? 3.938 40.969 -1.056 1 80.31 115 GLN A C 1
ATOM 832 O O . GLN A 1 115 ? 4.508 42.062 -1.125 1 80.31 115 GLN A O 1
ATOM 837 N N . VAL A 1 116 ? 4.441 40 -0.362 1 82.19 116 VAL A N 1
ATOM 838 C CA . VAL A 1 116 ? 5.594 40.219 0.502 1 82.19 116 VAL A CA 1
ATOM 839 C C . VAL A 1 116 ? 6.758 39.344 0.055 1 82.19 116 VAL A C 1
ATOM 841 O O . VAL A 1 116 ? 7.902 39.562 0.461 1 82.19 116 VAL A O 1
ATOM 844 N N . ASN A 1 117 ? 6.387 38.469 -0.835 1 86 117 ASN A N 1
ATOM 845 C CA . ASN A 1 117 ? 7.391 37.531 -1.332 1 86 117 ASN A CA 1
ATOM 846 C C . ASN A 1 117 ? 8.539 38.25 -2.023 1 86 117 ASN A C 1
ATOM 848 O O . ASN A 1 117 ? 8.312 39.125 -2.879 1 86 117 ASN A O 1
ATOM 852 N N . GLY A 1 118 ? 9.734 38 -1.514 1 89.62 11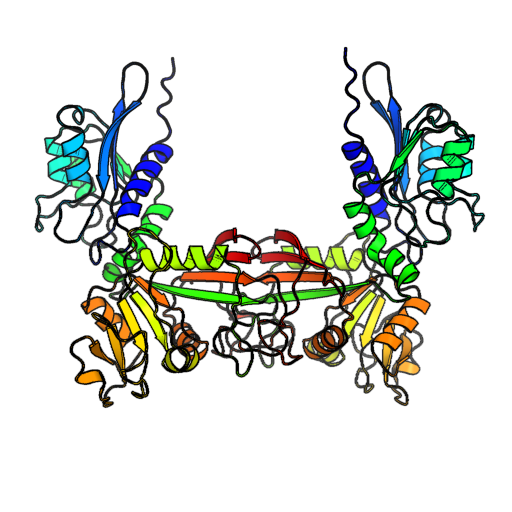8 GLY A N 1
ATOM 853 C CA . GLY A 1 118 ? 10.914 38.531 -2.17 1 89.62 118 GLY A CA 1
ATOM 854 C C . GLY A 1 118 ? 11.43 39.781 -1.506 1 89.62 118 GLY A C 1
ATOM 855 O O . GLY A 1 118 ? 12.594 40.156 -1.692 1 89.62 118 GLY A O 1
ATOM 856 N N . ARG A 1 119 ? 10.688 40.406 -0.72 1 90.19 119 ARG A N 1
ATOM 857 C CA . ARG A 1 119 ? 11.086 41.688 -0.118 1 90.19 119 ARG A CA 1
ATOM 858 C C . ARG A 1 119 ? 12.258 41.469 0.843 1 90.19 119 ARG A C 1
ATOM 860 O O . ARG A 1 119 ? 13.203 42.281 0.849 1 90.19 119 ARG A O 1
ATOM 867 N N . GLY A 1 120 ? 12.125 40.469 1.594 1 91.69 120 GLY A N 1
ATOM 868 C CA . GLY A 1 120 ? 13.234 40.156 2.479 1 91.69 120 GLY A CA 1
ATOM 869 C C . GLY A 1 120 ? 14.508 39.781 1.735 1 91.69 120 GLY A C 1
ATOM 870 O O . GLY A 1 120 ? 15.602 40.188 2.139 1 91.69 120 GLY A O 1
ATOM 871 N N . LEU A 1 121 ? 14.359 39.125 0.704 1 94.69 121 LEU A N 1
ATOM 872 C CA . LEU A 1 121 ? 15.492 38.719 -0.126 1 94.69 121 LEU A CA 1
ATOM 873 C C . LEU A 1 121 ? 16.141 39.938 -0.767 1 94.69 121 LEU A C 1
ATOM 875 O O . LEU A 1 121 ? 17.375 40.062 -0.798 1 94.69 121 LEU A O 1
ATOM 879 N N . GLU A 1 122 ? 15.312 40.812 -1.226 1 94.44 122 GLU A N 1
ATOM 880 C CA . GLU A 1 122 ? 15.805 42.031 -1.853 1 94.44 122 GLU A CA 1
ATOM 881 C C . GLU A 1 122 ? 16.562 42.906 -0.851 1 94.44 122 GLU A C 1
ATOM 883 O O . GLU A 1 122 ? 17.594 43.5 -1.187 1 94.44 122 GLU A O 1
ATOM 888 N N . LYS A 1 123 ? 16 43 0.262 1 94.56 123 LYS A N 1
ATOM 889 C CA . LYS A 1 123 ? 16.656 43.781 1.322 1 94.56 123 LYS A CA 1
ATOM 890 C C . LYS A 1 123 ? 18.047 43.219 1.622 1 94.56 123 LYS A C 1
ATOM 892 O O . LYS A 1 123 ? 19 44 1.766 1 94.56 123 LYS A O 1
ATOM 897 N N . LEU A 1 124 ? 18.188 41.938 1.69 1 96.5 124 LEU A N 1
ATOM 898 C CA . LEU A 1 124 ? 19.469 41.281 1.941 1 96.5 124 LEU A CA 1
ATOM 899 C C . LEU A 1 124 ? 20.453 41.562 0.799 1 96.5 124 LEU A C 1
ATOM 901 O O . LEU A 1 124 ? 21.594 41.938 1.036 1 96.5 124 LEU A O 1
ATOM 905 N N . ARG A 1 125 ? 19.984 41.406 -0.409 1 96.81 125 ARG A N 1
ATOM 906 C CA . ARG A 1 125 ? 20.828 41.656 -1.576 1 96.81 125 ARG A CA 1
ATOM 907 C C . ARG A 1 125 ? 21.281 43.125 -1.623 1 96.81 125 ARG A C 1
ATOM 909 O O . ARG A 1 125 ? 22.438 43.406 -1.934 1 96.81 125 ARG A O 1
ATOM 916 N N . ALA A 1 126 ? 20.375 43.969 -1.371 1 96.31 126 ALA A N 1
ATOM 917 C CA . ALA A 1 126 ? 20.672 45.406 -1.381 1 96.31 126 ALA A CA 1
ATOM 918 C C . ALA A 1 126 ? 21.766 45.75 -0.362 1 96.31 126 ALA A C 1
ATOM 920 O O . ALA A 1 126 ? 22.516 46.719 -0.545 1 96.31 126 ALA A O 1
ATOM 921 N N . ALA A 1 127 ? 21.828 45 0.656 1 96.44 127 ALA A N 1
ATOM 922 C CA . ALA A 1 127 ? 22.828 45.188 1.702 1 96.44 127 ALA A CA 1
ATOM 923 C C . ALA A 1 127 ? 24.156 44.531 1.332 1 96.44 127 ALA A C 1
ATOM 925 O O . ALA A 1 127 ? 25.094 44.531 2.131 1 96.44 127 ALA A O 1
ATOM 926 N N . GLY A 1 128 ? 24.219 43.906 0.155 1 97.12 128 GLY A N 1
ATOM 927 C CA . GLY A 1 128 ? 25.453 43.312 -0.329 1 97.12 128 GLY A CA 1
ATOM 928 C C . GLY A 1 128 ? 25.625 41.875 0.073 1 97.12 128 GLY A C 1
ATOM 929 O O . GLY A 1 128 ? 26.703 41.312 -0.075 1 97.12 128 GLY A O 1
ATOM 930 N N . ILE A 1 129 ? 24.609 41.281 0.606 1 97.25 129 ILE A N 1
ATOM 931 C CA . ILE A 1 129 ? 24.656 39.875 1.034 1 97.25 129 ILE A CA 1
ATOM 932 C C . ILE A 1 129 ? 24.328 38.969 -0.144 1 97.25 129 ILE A C 1
ATOM 934 O O . ILE A 1 129 ? 23.375 39.219 -0.887 1 97.25 129 ILE A O 1
ATOM 938 N N . GLU A 1 130 ? 25.094 37.938 -0.335 1 97.31 130 GLU A N 1
ATOM 939 C CA . GLU A 1 130 ? 24.781 36.938 -1.343 1 97.31 130 GLU A CA 1
ATOM 940 C C . GLU A 1 130 ? 23.562 36.094 -0.927 1 97.31 130 GLU A C 1
ATOM 942 O O . GLU A 1 130 ? 23.516 35.594 0.197 1 97.31 130 GLU A O 1
ATOM 947 N N . VAL A 1 131 ? 22.578 35.938 -1.869 1 97.38 131 VAL A N 1
ATOM 948 C CA . VAL A 1 131 ? 21.375 35.219 -1.506 1 97.38 131 VAL A CA 1
ATOM 949 C C . VAL A 1 131 ? 21.125 34.094 -2.502 1 97.38 131 VAL A C 1
ATOM 951 O O . VAL A 1 131 ? 21.156 34.281 -3.715 1 97.38 131 VAL A O 1
ATOM 954 N N . ALA A 1 132 ? 20.984 32.938 -2.029 1 96.88 132 ALA A N 1
ATOM 955 C CA . ALA A 1 132 ? 20.516 31.781 -2.805 1 96.88 132 ALA A CA 1
ATOM 956 C C . ALA A 1 132 ? 19.172 31.297 -2.305 1 96.88 132 ALA A C 1
ATOM 958 O O . ALA A 1 132 ? 18.906 31.281 -1.1 1 96.88 132 ALA A O 1
ATOM 959 N N . THR A 1 133 ? 18.297 30.844 -3.244 1 96.62 133 THR A N 1
ATOM 960 C CA . THR A 1 133 ? 16.953 30.406 -2.859 1 96.62 133 THR A CA 1
ATOM 961 C C . THR A 1 133 ? 16.641 29.031 -3.443 1 96.62 133 THR A C 1
ATOM 963 O O . THR A 1 133 ? 17.344 28.562 -4.336 1 96.62 133 THR A O 1
ATOM 966 N N . GLY A 1 134 ? 15.711 28.375 -2.857 1 96.44 134 GLY A N 1
ATOM 967 C CA . GLY A 1 134 ? 15.141 27.172 -3.465 1 96.44 134 GLY A CA 1
ATOM 968 C C . GLY A 1 134 ? 15.805 25.891 -3.002 1 96.44 134 GLY A C 1
ATOM 969 O O . GLY A 1 134 ? 15.484 24.812 -3.496 1 96.44 134 GLY A O 1
ATOM 970 N N . VAL A 1 135 ? 16.781 26.047 -2.084 1 96.88 135 VAL A N 1
ATOM 971 C CA . VAL A 1 135 ? 17.484 24.859 -1.601 1 96.88 135 VAL A CA 1
ATOM 972 C C . VAL A 1 135 ? 16.562 24.062 -0.67 1 96.88 135 VAL A C 1
ATOM 974 O O . VAL A 1 135 ? 16.203 24.531 0.408 1 96.88 135 VAL A O 1
ATOM 977 N N . LEU A 1 136 ? 16.172 22.828 -1.015 1 97.19 136 LEU A N 1
ATOM 978 C CA . LEU A 1 136 ? 15.242 21.953 -0.304 1 97.19 136 LEU A CA 1
ATOM 979 C C . LEU A 1 136 ? 13.898 22.641 -0.093 1 97.19 136 LEU A C 1
ATOM 981 O O . LEU A 1 136 ? 13.297 22.516 0.979 1 97.19 136 LEU A O 1
ATOM 985 N N . GLU A 1 137 ? 13.531 23.328 -1.161 1 97.19 137 GLU A N 1
ATOM 986 C CA . GLU A 1 137 ? 12.289 24.094 -1.101 1 97.19 137 GLU A CA 1
ATOM 987 C C . GLU A 1 137 ? 11.094 23.188 -0.823 1 97.19 137 GLU A C 1
ATOM 989 O O . GLU A 1 137 ? 10.242 23.516 -0 1 97.19 137 GLU A O 1
ATOM 994 N N . ALA A 1 138 ? 11.055 22.062 -1.438 1 94.75 138 ALA A N 1
ATOM 995 C CA . ALA A 1 138 ? 9.922 21.141 -1.285 1 94.75 138 ALA A CA 1
ATOM 996 C C . ALA A 1 138 ? 9.742 20.734 0.171 1 94.75 138 ALA A C 1
ATOM 998 O O . ALA A 1 138 ? 8.617 20.688 0.68 1 94.75 138 ALA A O 1
ATOM 999 N N . ALA A 1 139 ? 10.805 20.438 0.788 1 95.44 139 ALA A N 1
ATOM 1000 C CA . ALA A 1 139 ? 10.773 20.016 2.186 1 95.44 139 ALA A CA 1
ATOM 1001 C C . ALA A 1 139 ? 10.297 21.156 3.086 1 95.44 139 ALA A C 1
ATOM 1003 O O . ALA A 1 139 ? 9.5 20.938 4.004 1 95.44 139 ALA A O 1
ATOM 1004 N N . ALA A 1 140 ? 10.766 22.328 2.838 1 97 140 ALA A N 1
ATOM 1005 C CA . ALA A 1 140 ? 10.359 23.484 3.623 1 97 140 ALA A CA 1
ATOM 1006 C C . ALA A 1 140 ? 8.875 23.781 3.441 1 97 140 ALA A C 1
ATOM 1008 O O . ALA A 1 140 ? 8.164 24.047 4.414 1 97 140 ALA A O 1
ATOM 1009 N N . VAL A 1 141 ? 8.461 23.719 2.232 1 95.75 141 VAL A N 1
ATOM 1010 C CA . VAL A 1 141 ? 7.059 23.969 1.909 1 95.75 141 VAL A CA 1
ATOM 1011 C C . VAL A 1 141 ? 6.172 22.953 2.625 1 95.75 141 VAL A C 1
ATOM 1013 O O . VAL A 1 141 ? 5.121 23.297 3.168 1 95.75 141 VAL A O 1
ATOM 1016 N N . ARG A 1 142 ? 6.613 21.781 2.688 1 94.5 142 ARG A N 1
ATOM 1017 C CA . ARG A 1 142 ? 5.867 20.734 3.379 1 94.5 142 ARG A CA 1
ATOM 1018 C C . ARG A 1 142 ? 5.781 21.016 4.875 1 94.5 142 ARG A C 1
ATOM 1020 O O . ARG A 1 142 ? 4.715 20.875 5.477 1 94.5 142 ARG A O 1
ATOM 1027 N N . GLN A 1 143 ? 6.82 21.406 5.441 1 95.25 143 GLN A N 1
ATOM 1028 C CA . GLN A 1 143 ? 6.859 21.734 6.863 1 95.25 143 GLN A CA 1
ATOM 1029 C C . GLN A 1 143 ? 5.957 22.906 7.191 1 95.25 143 GLN A C 1
ATOM 1031 O O . GLN A 1 143 ? 5.406 23 8.289 1 95.25 143 GLN A O 1
ATOM 1036 N N . GLN A 1 144 ? 5.785 23.781 6.215 1 96.62 144 GLN A N 1
ATOM 1037 C CA . GLN A 1 144 ? 5.055 25.031 6.422 1 96.62 144 GLN A CA 1
ATOM 1038 C C . GLN A 1 144 ? 3.625 24.922 5.895 1 96.62 144 GLN A C 1
ATOM 1040 O O . GLN A 1 144 ? 2.945 25.938 5.715 1 96.62 144 GLN A O 1
ATOM 1045 N N . ALA A 1 145 ? 3.137 23.734 5.637 1 96.75 145 ALA A N 1
ATOM 1046 C CA . ALA A 1 145 ? 1.88 23.516 4.922 1 96.75 145 ALA A CA 1
ATOM 1047 C C . ALA A 1 145 ? 0.72 24.203 5.633 1 96.75 145 ALA A C 1
ATOM 1049 O O . ALA A 1 145 ? -0.116 24.844 4.992 1 96.75 145 ALA A O 1
ATOM 1050 N N . GLY A 1 146 ? 0.659 24.062 6.93 1 97.56 146 GLY A N 1
ATOM 1051 C CA . GLY A 1 146 ? -0.406 24.703 7.688 1 97.56 146 GLY A CA 1
ATOM 1052 C C . GLY A 1 146 ? -0.393 26.219 7.578 1 97.56 146 GLY A C 1
ATOM 1053 O O . GLY A 1 146 ? -1.412 26.828 7.254 1 97.56 146 GLY A O 1
ATOM 1054 N N . PHE A 1 147 ? 0.767 26.812 7.746 1 95.81 147 PHE A N 1
ATOM 1055 C CA . PHE A 1 147 ? 0.932 28.266 7.641 1 95.81 147 PHE A CA 1
ATOM 1056 C C . PHE A 1 147 ? 0.584 28.734 6.234 1 95.81 147 PHE A C 1
ATOM 1058 O O . PHE A 1 147 ? -0.162 29.703 6.074 1 95.81 147 PHE A O 1
ATOM 1065 N N . ARG A 1 148 ? 1.114 28.031 5.32 1 96.69 148 ARG A N 1
ATOM 1066 C CA . ARG A 1 148 ? 0.889 28.422 3.934 1 96.69 148 ARG A CA 1
ATOM 1067 C C . ARG A 1 148 ? -0.589 28.312 3.57 1 96.69 148 ARG A C 1
ATOM 1069 O O . ARG A 1 148 ? -1.111 29.172 2.842 1 96.69 148 ARG A O 1
ATOM 1076 N N . SER A 1 149 ? -1.271 27.328 4.062 1 97.12 149 SER A N 1
ATOM 1077 C CA . SER A 1 149 ? -2.701 27.188 3.805 1 97.12 149 SER A CA 1
ATOM 1078 C C . SER A 1 149 ? -3.488 28.344 4.398 1 97.12 149 SER A C 1
ATOM 1080 O O . SER A 1 149 ? -4.379 28.891 3.746 1 97.12 149 SER A O 1
ATOM 1082 N N . LEU A 1 150 ? -3.148 28.703 5.625 1 96.44 150 LEU A N 1
ATOM 1083 C CA . LEU A 1 150 ? -3.824 29.828 6.254 1 96.44 150 LEU A CA 1
ATOM 1084 C C . LEU A 1 150 ? -3.656 31.094 5.422 1 96.44 150 LEU A C 1
ATOM 1086 O O . LEU A 1 150 ? -4.625 31.828 5.199 1 96.44 150 LEU A O 1
ATOM 1090 N N . VAL A 1 151 ? -2.488 31.281 4.93 1 94.44 151 VAL A N 1
ATOM 1091 C CA . VAL A 1 151 ? -2.146 32.531 4.23 1 94.44 151 VAL A CA 1
ATOM 1092 C C . VAL A 1 151 ? -2.807 32.531 2.854 1 94.44 151 VAL A C 1
ATOM 1094 O O . VAL A 1 151 ? -3.348 33.562 2.428 1 94.44 151 VAL A O 1
ATOM 1097 N N . THR A 1 152 ? -2.809 31.422 2.182 1 94.94 152 THR A N 1
ATOM 1098 C CA . THR A 1 152 ? -3.203 31.406 0.778 1 94.94 152 THR A CA 1
ATOM 1099 C C . THR A 1 152 ? -4.668 31 0.631 1 94.94 152 THR A C 1
ATOM 1101 O O . THR A 1 152 ? -5.348 31.438 -0.303 1 94.94 152 THR A O 1
ATOM 1104 N N . ARG A 1 153 ? -5.227 30.203 1.607 1 95.5 153 ARG A N 1
ATOM 1105 C CA . ARG A 1 153 ? -6.559 29.641 1.396 1 95.5 153 ARG A CA 1
ATOM 1106 C C . ARG A 1 153 ? -7.496 30.016 2.539 1 95.5 153 ARG A C 1
ATOM 1108 O O . ARG A 1 153 ? -8.711 29.828 2.434 1 95.5 153 ARG A O 1
ATOM 1115 N N . GLY A 1 154 ? -6.949 30.469 3.619 1 96.69 154 GLY A N 1
ATOM 1116 C CA . GLY A 1 154 ? -7.781 30.906 4.727 1 96.69 154 GLY A CA 1
ATOM 1117 C C . GLY A 1 154 ? -8.422 29.766 5.488 1 96.69 154 GLY A C 1
ATOM 1118 O O . GLY A 1 154 ? -9.492 29.922 6.07 1 96.69 154 GLY A O 1
ATOM 1119 N N . ARG A 1 155 ? -7.836 28.594 5.375 1 98.12 155 ARG A N 1
ATOM 1120 C CA . ARG A 1 155 ? -8.305 27.406 6.07 1 98.12 155 ARG A CA 1
ATOM 1121 C C . ARG A 1 155 ? -7.145 26.484 6.438 1 98.12 155 ARG A C 1
ATOM 1123 O O . ARG A 1 155 ? -6.043 26.625 5.898 1 98.12 155 ARG A O 1
ATOM 1130 N N . PRO A 1 156 ? -7.359 25.562 7.379 1 98.5 156 PRO A N 1
ATOM 1131 C CA . PRO A 1 156 ? -6.297 24.625 7.738 1 98.5 156 PRO A CA 1
ATOM 1132 C C . PRO A 1 156 ? -5.887 23.719 6.57 1 98.5 156 PRO A C 1
ATOM 1134 O O . PRO A 1 156 ? -6.68 23.5 5.652 1 98.5 156 PRO A O 1
ATOM 1137 N N . HIS A 1 157 ? -4.602 23.297 6.57 1 98.25 157 HIS A N 1
ATOM 1138 C CA . HIS A 1 157 ? -4.176 22.141 5.777 1 98.25 157 HIS A CA 1
ATOM 1139 C C . HIS A 1 157 ? -4.746 20.844 6.336 1 98.25 157 HIS A C 1
ATOM 1141 O O . HIS A 1 157 ? -4.465 20.484 7.477 1 98.25 157 HIS A O 1
ATOM 1147 N N . VAL A 1 158 ? -5.605 20.172 5.574 1 98.62 158 VAL A N 1
ATOM 1148 C CA . VAL A 1 158 ? -6.332 19 6.07 1 98.62 158 VAL A CA 1
ATOM 1149 C C . VAL A 1 158 ? -5.605 17.719 5.648 1 98.62 158 VAL A C 1
ATOM 1151 O O . VAL A 1 158 ? -5.43 17.469 4.457 1 98.62 158 VAL A O 1
ATOM 1154 N N . ILE A 1 159 ? -5.18 16.938 6.59 1 98.56 159 ILE A N 1
ATOM 1155 C CA . ILE A 1 159 ? -4.543 15.648 6.395 1 98.56 159 ILE A CA 1
ATOM 1156 C C . ILE A 1 159 ? -5.523 14.531 6.75 1 98.56 159 ILE A C 1
ATOM 1158 O O . ILE A 1 159 ? -5.996 14.453 7.887 1 98.56 159 ILE A O 1
ATOM 1162 N N . TYR A 1 160 ? -5.914 13.773 5.84 1 98.62 160 TYR A N 1
ATOM 1163 C CA . TYR A 1 160 ? -6.723 12.594 6.133 1 98.62 160 TYR A CA 1
ATOM 1164 C C . TYR A 1 160 ? -5.844 11.375 6.371 1 98.62 160 TYR A C 1
ATOM 1166 O O . TYR A 1 160 ? -5.109 10.945 5.48 1 98.62 160 TYR A O 1
ATOM 1174 N N . LYS A 1 161 ? -5.941 10.891 7.559 1 98.5 161 LYS A N 1
ATOM 1175 C CA . LYS A 1 161 ? -5.199 9.688 7.934 1 98.5 161 LYS A CA 1
ATOM 1176 C C . LYS A 1 161 ? -6.145 8.516 8.188 1 98.5 161 LYS A C 1
ATOM 1178 O O . LYS A 1 161 ? -7.117 8.648 8.93 1 98.5 161 LYS A O 1
ATOM 1183 N N . TYR A 1 162 ? -5.824 7.418 7.617 1 97.81 162 TYR A N 1
ATOM 1184 C CA . TYR A 1 162 ? -6.527 6.191 7.98 1 97.81 162 TYR A CA 1
ATOM 1185 C C . TYR A 1 162 ? -5.629 4.977 7.805 1 97.81 162 TYR A C 1
ATOM 1187 O O . TYR A 1 162 ? -4.57 5.062 7.172 1 97.81 162 TYR A O 1
ATOM 1195 N N . ALA A 1 163 ? -5.945 3.957 8.477 1 97.94 163 ALA A N 1
ATOM 1196 C CA . ALA A 1 163 ? -5.395 2.623 8.258 1 97.94 163 ALA A CA 1
ATOM 1197 C C . ALA A 1 163 ? -6.449 1.68 7.684 1 97.94 163 ALA A C 1
ATOM 1199 O O . ALA A 1 163 ? -7.605 1.704 8.109 1 97.94 163 ALA A O 1
ATOM 1200 N N . MET A 1 164 ? -6.055 0.949 6.734 1 98.12 164 MET A N 1
ATOM 1201 C CA . MET A 1 164 ? -6.988 -0.019 6.164 1 98.12 164 MET A CA 1
ATOM 1202 C C . MET A 1 164 ? -6.316 -1.375 5.977 1 98.12 164 MET A C 1
ATOM 1204 O O . MET A 1 164 ? -5.09 -1.461 5.914 1 98.12 164 MET A O 1
ATOM 1208 N N . THR A 1 165 ? -7.129 -2.416 6.008 1 98.38 165 THR A N 1
ATOM 1209 C CA . THR A 1 165 ? -6.652 -3.75 5.656 1 98.38 165 THR A CA 1
ATOM 1210 C C . THR A 1 165 ? -6.289 -3.822 4.176 1 98.38 165 THR A C 1
ATOM 1212 O O . THR A 1 165 ? -6.578 -2.896 3.416 1 98.38 165 THR A O 1
ATOM 1215 N N . LEU A 1 166 ? -5.656 -4.891 3.822 1 98.62 166 LEU A N 1
ATOM 1216 C CA . LEU A 1 166 ? -5.195 -5.074 2.449 1 98.62 166 LEU A CA 1
ATOM 1217 C C . LEU A 1 166 ? -6.371 -5.328 1.511 1 98.62 166 LEU A C 1
ATOM 1219 O O . LEU A 1 166 ? -6.211 -5.312 0.288 1 98.62 166 LEU A O 1
ATOM 1223 N N . ASP A 1 167 ? -7.562 -5.523 2.043 1 98.62 167 ASP A N 1
ATOM 1224 C CA . ASP A 1 167 ? -8.766 -5.605 1.225 1 98.62 167 ASP A CA 1
ATOM 1225 C C . ASP A 1 167 ? -9.625 -4.348 1.382 1 98.62 167 ASP A C 1
ATOM 1227 O O . ASP A 1 167 ? -10.805 -4.344 1.026 1 98.62 167 ASP A O 1
ATOM 1231 N N . GLY A 1 168 ? -9.07 -3.25 1.962 1 98.19 168 GLY A N 1
ATOM 1232 C CA . GLY A 1 168 ? -9.617 -1.909 1.844 1 98.19 168 GLY A CA 1
ATOM 1233 C C . GLY A 1 168 ? -10.617 -1.576 2.932 1 98.19 168 GLY A C 1
ATOM 1234 O O . GLY A 1 168 ? -11.562 -0.818 2.701 1 98.19 168 GLY A O 1
ATOM 1235 N N . LYS A 1 169 ? -10.438 -2.176 4.117 1 97.88 169 LYS A N 1
ATOM 1236 C CA . LYS A 1 169 ? -11.422 -1.938 5.164 1 97.88 169 LYS A CA 1
ATOM 1237 C C . LYS A 1 169 ? -10.805 -1.189 6.344 1 97.88 169 LYS A C 1
ATOM 1239 O O . LYS A 1 169 ? -9.727 -1.553 6.824 1 97.88 169 LYS A O 1
ATOM 1244 N N . VAL A 1 170 ? -11.508 -0.154 6.824 1 96.69 170 VAL A N 1
ATOM 1245 C CA . VAL A 1 170 ? -11.016 0.632 7.953 1 96.69 170 VAL A CA 1
ATOM 1246 C C . VAL A 1 170 ? -11.664 0.142 9.242 1 96.69 170 VAL A C 1
ATOM 1248 O O . VAL A 1 170 ? -11.188 0.456 10.344 1 96.69 170 VAL A O 1
ATOM 1251 N N . ALA A 1 171 ? -12.734 -0.603 9.133 1 95.19 171 ALA A N 1
ATOM 1252 C CA . ALA A 1 171 ? -13.43 -1.128 10.297 1 95.19 171 ALA A CA 1
ATOM 1253 C C . ALA A 1 171 ? -14.25 -2.363 9.938 1 95.19 171 ALA A C 1
ATOM 1255 O O . ALA A 1 171 ? -14.703 -2.504 8.805 1 95.19 171 ALA A O 1
ATOM 1256 N N . ALA A 1 172 ? -14.367 -3.293 10.859 1 95.38 172 ALA A N 1
ATOM 1257 C CA . ALA A 1 172 ? -15.305 -4.406 10.727 1 95.38 172 ALA A CA 1
ATOM 1258 C C . ALA A 1 172 ? -16.75 -3.943 10.922 1 95.38 172 ALA A C 1
ATOM 1260 O O . ALA A 1 172 ? -16.984 -2.896 11.531 1 95.38 172 ALA A O 1
ATOM 1261 N N . LEU A 1 173 ? -17.578 -4.711 10.367 1 92.5 173 LEU A N 1
ATOM 1262 C CA . LEU A 1 173 ? -18.984 -4.387 10.57 1 92.5 173 LEU A CA 1
ATOM 1263 C C . LEU A 1 173 ? -19.359 -4.555 12.039 1 92.5 173 LEU A C 1
ATOM 1265 O O . LEU A 1 173 ? -18.938 -5.512 12.688 1 92.5 173 LEU A O 1
ATOM 1269 N N . ASN A 1 174 ? -20.047 -3.611 12.594 1 82.31 174 ASN A N 1
ATOM 1270 C CA . ASN A 1 174 ? -20.641 -3.652 13.922 1 82.31 174 ASN A CA 1
ATOM 1271 C C . ASN A 1 174 ? -19.578 -3.729 15.016 1 82.31 174 ASN A C 1
ATOM 1273 O O . ASN A 1 174 ? -19.766 -4.395 16.031 1 82.31 174 ASN A O 1
ATOM 1277 N N . GLU A 1 175 ? -18.422 -3.504 14.797 1 79 175 GLU A N 1
ATOM 1278 C CA . GLU A 1 175 ? -17.328 -3.482 15.766 1 79 175 GLU A CA 1
ATOM 1279 C C . GLU A 1 175 ? -16.703 -2.096 15.867 1 79 175 GLU A C 1
ATOM 1281 O O . GLU A 1 175 ? -16.609 -1.381 14.867 1 79 175 GLU A O 1
ATOM 1286 N N . GLY A 1 176 ? -16.609 -1.659 17.078 1 68.69 176 GLY A N 1
ATOM 1287 C CA . GLY A 1 176 ? -15.859 -0.438 17.312 1 68.69 176 GLY A CA 1
ATOM 1288 C C . GLY A 1 176 ? -14.438 -0.694 17.781 1 68.69 176 GLY A C 1
ATOM 1289 O O . GLY A 1 176 ? -14.156 -1.729 18.391 1 68.69 176 GLY A O 1
ATOM 1290 N N . ASN A 1 177 ? -13.352 -0.042 17.109 1 68.19 177 ASN A N 1
ATOM 1291 C CA . ASN A 1 177 ? -12.016 0.098 17.688 1 68.19 177 ASN A CA 1
ATOM 1292 C C . ASN A 1 177 ? -11.133 -1.094 17.344 1 68.19 177 ASN A C 1
ATOM 1294 O O . ASN A 1 177 ? -10.172 -1.383 18.062 1 68.19 177 ASN A O 1
ATOM 1298 N N . GLY A 1 178 ? -11.492 -2.035 16.484 1 79.38 178 GLY A N 1
ATOM 1299 C CA . GLY A 1 178 ? -10.531 -3.061 16.125 1 79.38 178 GLY A CA 1
ATOM 1300 C C . GLY A 1 178 ? -9.289 -2.506 15.453 1 79.38 178 GLY A C 1
ATOM 1301 O O . GLY A 1 178 ? -9.398 -1.745 14.484 1 79.38 178 GLY A O 1
ATOM 1302 N N . PRO A 1 179 ? -8.109 -2.76 16.141 1 90.44 179 PRO A N 1
ATOM 1303 C CA . PRO A 1 179 ? -6.895 -2.205 15.539 1 90.44 179 PRO A CA 1
ATOM 1304 C C . PRO A 1 179 ? -6.625 -2.734 14.133 1 90.44 179 PRO A C 1
ATOM 1306 O O . PRO A 1 179 ? -6.602 -3.951 13.922 1 90.44 179 PRO A O 1
ATOM 1309 N N . VAL A 1 180 ? -6.484 -1.86 13.258 1 95.81 180 VAL A N 1
ATOM 1310 C CA . VAL A 1 180 ? -6.191 -2.229 11.875 1 95.81 180 VAL A CA 1
ATOM 1311 C C . VAL A 1 180 ? -4.684 -2.314 11.672 1 95.81 180 VAL A C 1
ATOM 1313 O O . VAL A 1 180 ? -4.164 -3.355 11.258 1 95.81 180 VAL A O 1
ATOM 1316 N N . SER A 1 181 ? -3.943 -1.263 12.031 1 97.06 181 SER A N 1
ATOM 1317 C CA . SER A 1 181 ? -2.506 -1.178 11.797 1 97.06 181 SER A CA 1
ATOM 1318 C C . SER A 1 181 ? -1.718 -1.671 13.008 1 97.06 181 SER A C 1
ATOM 1320 O O . SER A 1 181 ? -2.283 -1.869 14.078 1 97.06 181 SER A O 1
ATOM 1322 N N . GLY A 1 182 ? -0.428 -1.941 12.875 1 96.88 182 GLY A N 1
ATOM 1323 C CA . GLY A 1 182 ? 0.439 -2.443 13.922 1 96.88 182 GLY A CA 1
ATOM 1324 C C . GLY A 1 182 ? 0.931 -1.356 14.859 1 96.88 182 GLY A C 1
ATOM 1325 O O . GLY A 1 182 ? 0.619 -0.178 14.672 1 96.88 182 GLY A O 1
ATOM 1326 N N . PRO A 1 183 ? 1.691 -1.782 15.883 1 96.81 183 PRO A N 1
ATOM 1327 C CA . PRO A 1 183 ? 2.125 -0.848 16.922 1 96.81 183 PRO A CA 1
ATOM 1328 C C . PRO A 1 183 ? 3.031 0.257 16.391 1 96.81 183 PRO A C 1
ATOM 1330 O O . PRO A 1 183 ? 2.961 1.398 16.844 1 96.81 183 PRO A O 1
ATOM 1333 N N . GLU A 1 184 ? 3.926 -0.064 15.445 1 97.94 184 GLU A N 1
ATOM 1334 C CA . GLU A 1 184 ? 4.816 0.948 14.883 1 97.94 184 GLU A CA 1
ATOM 1335 C C . GLU A 1 184 ? 4.031 2.031 14.156 1 97.94 184 GLU A C 1
ATOM 1337 O O . GLU A 1 184 ? 4.363 3.215 14.242 1 97.94 184 GLU A O 1
ATOM 1342 N N . ALA A 1 185 ? 3.033 1.614 13.383 1 97.88 185 ALA A N 1
ATOM 1343 C CA . ALA A 1 185 ? 2.154 2.564 12.703 1 97.88 185 ALA A CA 1
ATOM 1344 C C . ALA A 1 185 ? 1.422 3.449 13.711 1 97.88 185 ALA A C 1
ATOM 1346 O O . ALA A 1 185 ? 1.345 4.668 13.531 1 97.88 185 ALA A O 1
ATOM 1347 N N . ARG A 1 186 ? 0.941 2.873 14.734 1 96.5 186 ARG A N 1
ATOM 1348 C CA . ARG A 1 186 ? 0.219 3.625 15.75 1 96.5 186 ARG A CA 1
ATOM 1349 C C . ARG A 1 186 ? 1.131 4.637 16.438 1 96.5 186 ARG A C 1
ATOM 1351 O O . ARG A 1 186 ? 0.702 5.746 16.766 1 96.5 186 ARG A O 1
ATOM 1358 N N . ALA A 1 187 ? 2.363 4.23 16.688 1 97.06 187 ALA A N 1
ATOM 1359 C CA . ALA A 1 187 ? 3.332 5.164 17.266 1 97.06 187 ALA A CA 1
ATOM 1360 C C . ALA A 1 187 ? 3.557 6.352 16.328 1 97.06 187 ALA A C 1
ATOM 1362 O O . ALA A 1 187 ? 3.689 7.492 16.781 1 97.06 187 ALA A O 1
ATOM 1363 N N . ARG A 1 188 ? 3.619 6.059 15.086 1 97.44 188 ARG A N 1
ATOM 1364 C CA . ARG A 1 188 ? 3.775 7.117 14.094 1 97.44 188 ARG A CA 1
ATOM 1365 C C . ARG A 1 188 ? 2.6 8.086 14.141 1 97.44 188 ARG A C 1
ATOM 1367 O O . ARG A 1 188 ? 2.783 9.297 14 1 97.44 188 ARG A O 1
ATOM 1374 N N . VAL A 1 189 ? 1.415 7.582 14.273 1 97.38 189 VAL A N 1
ATOM 1375 C CA . VAL A 1 189 ? 0.219 8.414 14.352 1 97.38 189 VAL A CA 1
ATOM 1376 C C . VAL A 1 189 ? 0.31 9.344 15.562 1 97.38 189 VAL A C 1
ATOM 1378 O O . VAL A 1 189 ? -0.051 10.516 15.484 1 97.38 189 VAL A O 1
ATOM 1381 N N . MET A 1 190 ? 0.835 8.828 16.703 1 97.31 190 MET A N 1
ATOM 1382 C CA . MET A 1 190 ? 1.02 9.664 17.891 1 97.31 190 MET A CA 1
ATOM 1383 C C . MET A 1 190 ? 1.998 10.797 17.609 1 97.31 190 MET A C 1
ATOM 1385 O O . MET A 1 190 ? 1.783 11.93 18.031 1 97.31 190 MET A O 1
ATOM 1389 N N . ALA A 1 191 ? 3.014 10.469 16.906 1 96.88 191 ALA A N 1
ATOM 1390 C CA . ALA A 1 191 ? 3.971 11.5 16.516 1 96.88 191 ALA A CA 1
ATOM 1391 C C . ALA A 1 191 ? 3.309 12.562 15.641 1 96.88 191 ALA A C 1
ATOM 1393 O O . ALA A 1 191 ? 3.572 13.758 15.789 1 96.88 191 ALA A O 1
ATOM 1394 N N . TRP A 1 192 ? 2.434 12.172 14.703 1 97.5 192 TRP A N 1
ATOM 1395 C CA . TRP A 1 192 ? 1.721 13.109 13.844 1 97.5 192 TRP A CA 1
ATOM 1396 C C . TRP A 1 192 ? 0.786 13.992 14.664 1 97.5 192 TRP A C 1
ATOM 1398 O O . TRP A 1 192 ? 0.689 15.203 14.43 1 97.5 192 TRP A O 1
ATOM 1408 N N . ARG A 1 193 ? 0.094 13.328 15.602 1 97.81 193 ARG A N 1
ATOM 1409 C CA . ARG A 1 193 ? -0.789 14.102 16.469 1 97.81 193 ARG A CA 1
ATOM 1410 C C . ARG A 1 193 ? -0.014 15.18 17.219 1 97.81 193 ARG A C 1
ATOM 1412 O O . ARG A 1 193 ? -0.521 16.281 17.422 1 97.81 193 ARG A O 1
ATOM 1419 N N . ASN A 1 194 ? 1.213 14.859 17.578 1 96.94 194 ASN A N 1
ATOM 1420 C CA . ASN A 1 194 ? 2.076 15.797 18.297 1 96.94 194 ASN A CA 1
ATOM 1421 C C . ASN A 1 194 ? 2.453 16.984 17.406 1 96.94 194 ASN A C 1
ATOM 1423 O O . ASN A 1 194 ? 2.803 18.062 17.922 1 96.94 194 ASN A O 1
ATOM 1427 N N . GLU A 1 195 ? 2.332 16.844 16.141 1 96.38 195 GLU A N 1
ATOM 1428 C CA . GLU A 1 195 ? 2.873 17.828 15.211 1 96.38 195 GLU A CA 1
ATOM 1429 C C . GLU A 1 195 ? 1.761 18.656 14.57 1 96.38 195 GLU A C 1
ATOM 1431 O O . GLU A 1 195 ? 2.031 19.594 13.836 1 96.38 195 GLU A O 1
ATOM 1436 N N . VAL A 1 196 ? 0.518 18.328 14.812 1 97.56 196 VAL A N 1
ATOM 1437 C CA . VAL A 1 196 ? -0.591 19.062 14.211 1 97.56 196 VAL A CA 1
ATOM 1438 C C . VAL A 1 196 ? -1.308 19.875 15.273 1 97.56 196 VAL A C 1
ATOM 1440 O O . VAL A 1 196 ? -1.143 19.641 16.469 1 97.56 196 VAL A O 1
ATOM 1443 N N . ASP A 1 197 ? -2.107 20.859 14.797 1 97.31 197 ASP A N 1
ATOM 1444 C CA . ASP A 1 197 ? -2.822 21.734 15.719 1 97.31 197 ASP A CA 1
ATOM 1445 C C . ASP A 1 197 ? -4.059 21.031 16.297 1 97.31 197 ASP A C 1
ATOM 1447 O O . ASP A 1 197 ? -4.434 21.281 17.438 1 97.31 197 ASP A O 1
ATOM 1451 N N . ALA A 1 198 ? -4.688 20.219 15.43 1 98.25 198 ALA A N 1
ATOM 1452 C CA . ALA A 1 198 ? -5.957 19.625 15.844 1 98.25 198 ALA A CA 1
ATOM 1453 C C . ALA A 1 198 ? -6.156 18.266 15.195 1 98.25 198 ALA A C 1
ATOM 1455 O O . ALA A 1 198 ? -5.598 17.984 14.133 1 98.25 198 ALA A O 1
ATOM 1456 N N . VAL A 1 199 ? -6.93 17.406 15.859 1 98.44 199 VAL A N 1
ATOM 1457 C CA . VAL A 1 199 ? -7.379 16.109 15.359 1 98.44 199 VAL A CA 1
ATOM 1458 C C . VAL A 1 199 ? -8.906 16.078 15.328 1 98.44 199 VAL A C 1
ATOM 1460 O O . VAL A 1 199 ? -9.562 16.484 16.281 1 98.44 199 VAL A O 1
ATOM 1463 N N . ALA A 1 200 ? -9.445 15.625 14.227 1 98.38 200 ALA A N 1
ATOM 1464 C CA . ALA A 1 200 ? -10.898 15.711 14.047 1 98.38 200 ALA A CA 1
ATOM 1465 C C . ALA A 1 200 ? -11.5 14.328 13.844 1 98.38 200 ALA A C 1
ATOM 1467 O O . ALA A 1 200 ? -10.93 13.484 13.156 1 98.38 200 ALA A O 1
ATOM 1468 N N . VAL A 1 201 ? -12.68 14.102 14.406 1 97.31 201 VAL A N 1
ATOM 1469 C CA . VAL A 1 201 ? -13.5 12.922 14.148 1 97.31 201 VAL A CA 1
ATOM 1470 C C . VAL A 1 201 ? -14.969 13.336 14.039 1 97.31 201 VAL A C 1
ATOM 1472 O O . VAL A 1 201 ? -15.344 14.445 14.43 1 97.31 201 VAL A O 1
ATOM 1475 N N . GLY A 1 202 ? -15.742 12.445 13.469 1 96.19 202 GLY A N 1
ATOM 1476 C CA . GLY A 1 202 ? -17.188 12.641 13.43 1 96.19 202 GLY A CA 1
ATOM 1477 C C . GLY A 1 202 ? -17.891 12.102 14.656 1 96.19 202 GLY A C 1
ATOM 1478 O O . GLY A 1 202 ? -17.312 11.336 15.43 1 96.19 202 GLY A O 1
ATOM 1479 N N . ALA A 1 203 ? -19.141 12.484 14.766 1 94.31 203 ALA A N 1
ATOM 1480 C CA . ALA A 1 203 ? -19.953 12.109 15.922 1 94.31 203 ALA A CA 1
ATOM 1481 C C . ALA A 1 203 ? -20.078 10.594 16.031 1 94.31 203 ALA A C 1
ATOM 1483 O O . ALA A 1 203 ? -20.031 10.039 17.141 1 94.31 203 ALA A O 1
ATOM 1484 N N . ARG A 1 204 ? -20.188 9.898 14.945 1 90.44 204 ARG A N 1
ATOM 1485 C CA . ARG A 1 204 ? -20.359 8.445 14.984 1 90.44 204 ARG A CA 1
ATOM 1486 C C . ARG A 1 204 ? -19.109 7.762 15.523 1 90.44 204 ARG A C 1
ATOM 1488 O O . ARG A 1 204 ? -19.203 6.863 16.359 1 90.44 204 ARG A O 1
ATOM 1495 N N . THR A 1 205 ? -18 8.188 15.016 1 91 205 THR A N 1
ATOM 1496 C CA . THR A 1 205 ? -16.734 7.648 15.516 1 91 205 THR A CA 1
ATOM 1497 C C . THR A 1 205 ? -16.562 7.953 17 1 91 205 THR A C 1
ATOM 1499 O O . THR A 1 205 ? -16.156 7.082 17.766 1 91 205 THR A O 1
ATOM 1502 N N . ALA A 1 206 ? -16.859 9.164 17.391 1 92.62 206 ALA A N 1
ATOM 1503 C CA . ALA A 1 206 ? -16.734 9.57 18.781 1 92.62 206 ALA A CA 1
ATOM 1504 C C . ALA A 1 206 ? -17.625 8.719 19.688 1 92.62 206 ALA A C 1
ATOM 1506 O O . ALA A 1 206 ? -17.219 8.344 20.781 1 92.62 206 ALA A O 1
ATOM 1507 N N . LEU A 1 207 ? -18.812 8.422 19.234 1 90.38 207 LEU A N 1
ATOM 1508 C CA . LEU A 1 207 ? -19.766 7.656 20.031 1 90.38 207 LEU A CA 1
ATOM 1509 C C . LEU A 1 207 ? -19.359 6.188 20.094 1 90.38 207 LEU A C 1
ATOM 1511 O O . LEU A 1 207 ? -19.438 5.562 21.156 1 90.38 207 LEU A O 1
ATOM 1515 N N . LEU A 1 208 ? -18.922 5.645 18.969 1 88 208 LEU A N 1
ATOM 1516 C CA . LEU A 1 208 ? -18.641 4.215 18.875 1 88 208 LEU A CA 1
ATOM 1517 C C . LEU A 1 208 ? -17.297 3.869 19.484 1 88 208 LEU A C 1
ATOM 1519 O O . LEU A 1 208 ? -17.188 2.9 20.25 1 88 208 LEU A O 1
ATOM 1523 N N . ASP A 1 209 ? -16.281 4.66 19.203 1 89.06 209 ASP A N 1
ATOM 1524 C CA . ASP A 1 209 ? -14.922 4.332 19.625 1 89.06 209 ASP A CA 1
ATOM 1525 C C . ASP A 1 209 ? -14.555 5.059 20.922 1 89.06 209 ASP A C 1
ATOM 1527 O O . ASP A 1 209 ? -13.586 4.699 21.594 1 89.06 209 ASP A O 1
ATOM 1531 N N . ASN A 1 210 ? -15.234 6.16 21.219 1 92.5 210 ASN A N 1
ATOM 1532 C CA . ASN A 1 210 ? -14.992 7.012 22.375 1 92.5 210 ASN A CA 1
ATOM 1533 C C . ASN A 1 210 ? -13.508 7.316 22.547 1 92.5 210 ASN A C 1
ATOM 1535 O O . ASN A 1 210 ? -12.945 7.109 23.625 1 92.5 210 ASN A O 1
ATOM 1539 N N . PRO A 1 211 ? -12.914 7.844 21.516 1 92.69 211 PRO A N 1
ATOM 1540 C CA . PRO A 1 211 ? -11.469 8.086 21.547 1 92.69 211 PRO A CA 1
ATOM 1541 C C . PRO A 1 211 ? -11.094 9.273 22.422 1 92.69 211 PRO A C 1
ATOM 1543 O O . PRO A 1 211 ? -11.898 10.18 22.625 1 92.69 211 PRO A O 1
ATOM 1546 N N . GLN A 1 212 ? -9.867 9.297 22.891 1 92.5 212 GLN A N 1
ATOM 1547 C CA . GLN A 1 212 ? -9.344 10.43 23.641 1 92.5 212 GLN A CA 1
ATOM 1548 C C . GLN A 1 212 ? -8.766 11.492 22.719 1 92.5 212 GLN A C 1
ATOM 1550 O O . GLN A 1 212 ? -8.719 12.672 23.078 1 92.5 212 GLN A O 1
ATOM 1555 N N . LEU A 1 213 ? -8.242 11.109 21.547 1 94.88 213 LEU A N 1
ATOM 1556 C CA . LEU A 1 213 ? -7.641 11.977 20.531 1 94.88 213 LEU A CA 1
ATOM 1557 C C . LEU A 1 213 ? -6.426 12.703 21.094 1 94.88 213 LEU A C 1
ATOM 1559 O O . LEU A 1 213 ? -6.199 13.875 20.766 1 94.88 213 LEU A O 1
ATOM 1563 N N . ASN A 1 214 ? -5.695 12.062 22 1 94.44 214 ASN A N 1
ATOM 1564 C CA . ASN A 1 214 ? -4.5 12.633 22.609 1 94.44 214 ASN A CA 1
ATOM 1565 C C . ASN A 1 214 ? -3.232 11.93 22.125 1 94.44 214 ASN A C 1
ATOM 1567 O O . ASN A 1 214 ? -3.291 11.078 21.234 1 94.44 214 ASN A O 1
ATOM 1571 N N . VAL A 1 215 ? -2.115 12.469 22.547 1 94.06 215 VAL A N 1
ATOM 1572 C CA . VAL A 1 215 ? -0.812 11.867 22.281 1 94.06 215 VAL A CA 1
ATOM 1573 C C . VAL A 1 215 ? -0.402 10.984 23.453 1 94.06 215 VAL A C 1
ATOM 1575 O O . VAL A 1 215 ? -0.36 11.438 24.594 1 94.06 215 VAL A O 1
ATOM 1578 N N . ARG A 1 216 ? -0.164 9.773 23.188 1 90.75 216 ARG A N 1
ATOM 1579 C CA . ARG A 1 216 ? 0.269 8.812 24.203 1 90.75 216 ARG A CA 1
ATOM 1580 C C . ARG A 1 216 ? 1.645 8.25 23.859 1 90.75 216 ARG A C 1
ATOM 1582 O O . ARG A 1 216 ? 1.997 8.109 22.688 1 90.75 216 ARG A O 1
ATOM 1589 N N . GLY A 1 217 ? 2.379 7.992 24.812 1 87.12 217 GLY A N 1
ATOM 1590 C CA . GLY A 1 217 ? 3.637 7.285 24.625 1 87.12 217 GLY A CA 1
ATOM 1591 C C . GLY A 1 217 ? 4.762 8.188 24.156 1 87.12 217 GLY A C 1
ATOM 1592 O O . GLY A 1 217 ? 5.793 7.699 23.672 1 87.12 217 GLY A O 1
ATOM 1593 N N . LEU A 1 218 ? 4.539 9.438 24.031 1 87.06 218 LEU A N 1
ATOM 1594 C CA . LEU A 1 218 ? 5.574 10.383 23.625 1 87.06 218 LEU A CA 1
ATOM 1595 C C . LEU A 1 218 ? 5.922 11.336 24.781 1 87.06 218 LEU A C 1
ATOM 1597 O O . LEU A 1 218 ? 5.09 12.141 25.188 1 87.06 218 LEU A O 1
ATOM 1601 N N . ASP A 1 219 ? 7.102 11.164 25.203 1 85.75 219 ASP A N 1
ATOM 1602 C CA . ASP A 1 219 ? 7.555 12.047 26.266 1 85.75 219 ASP A CA 1
ATOM 1603 C C . ASP A 1 219 ? 7.586 13.5 25.797 1 85.75 219 ASP A C 1
ATOM 1605 O O . ASP A 1 219 ? 8.141 13.812 24.75 1 85.75 219 ASP A O 1
ATOM 1609 N N . GLY A 1 220 ? 6.906 14.336 26.609 1 85.19 220 GLY A N 1
ATOM 1610 C CA . GLY A 1 220 ? 6.887 15.75 26.281 1 85.19 220 GLY A CA 1
ATOM 1611 C C . GLY A 1 220 ? 5.938 16.078 25.141 1 85.19 220 GLY A C 1
ATOM 1612 O O . GLY A 1 220 ? 5.977 17.188 24.594 1 85.19 220 GLY A O 1
ATOM 1613 N N . GLY A 1 221 ? 5.168 15.172 24.844 1 87.56 221 GLY A N 1
ATOM 1614 C CA . GLY A 1 221 ? 4.227 15.391 23.75 1 87.56 221 GLY A CA 1
ATOM 1615 C C . GLY A 1 221 ? 3.098 16.328 24.125 1 87.56 221 GLY A C 1
ATOM 1616 O O . GLY A 1 221 ? 2.73 16.453 25.297 1 87.56 221 GLY A O 1
ATOM 1617 N N . ARG A 1 222 ? 2.68 17.094 23.109 1 91.94 222 ARG A N 1
ATOM 1618 C CA . ARG A 1 222 ? 1.54 18 23.234 1 91.94 222 ARG A CA 1
ATOM 1619 C C . ARG A 1 222 ? 0.302 17.406 22.562 1 91.94 222 ARG A C 1
ATOM 1621 O O . ARG A 1 222 ? 0.386 16.859 21.469 1 91.94 222 ARG A O 1
ATOM 1628 N N . ASP A 1 223 ? -0.806 17.5 23.266 1 94.62 223 ASP A N 1
ATOM 1629 C CA . ASP A 1 223 ? -2.064 17.047 22.688 1 94.62 223 ASP A CA 1
ATOM 1630 C C . ASP A 1 223 ? -2.611 18.078 21.688 1 94.62 223 ASP A C 1
ATOM 1632 O O . ASP A 1 223 ? -2.652 19.266 21.984 1 94.62 223 ASP A O 1
ATOM 1636 N N . PRO A 1 224 ? -2.969 17.641 20.516 1 96.94 224 PRO A N 1
ATOM 1637 C CA . PRO A 1 224 ? -3.721 18.531 19.625 1 96.94 224 PRO A CA 1
ATOM 1638 C C . PRO A 1 224 ? -5.121 18.844 20.156 1 96.94 224 PRO A C 1
ATOM 1640 O O . PRO A 1 224 ? -5.641 18.125 21.016 1 96.94 224 PRO A O 1
ATOM 1643 N N . ARG A 1 225 ? -5.676 19.922 19.703 1 96.75 225 ARG A N 1
ATOM 1644 C CA . ARG A 1 225 ? -7.074 20.172 20.016 1 96.75 225 ARG A CA 1
ATOM 1645 C C . ARG A 1 225 ? -7.98 19.109 19.406 1 96.75 225 ARG A C 1
ATOM 1647 O O . ARG A 1 225 ? -7.762 18.688 18.266 1 96.75 225 ARG A O 1
ATOM 1654 N N . ALA A 1 226 ? -8.969 18.688 20.172 1 97.94 226 ALA A N 1
ATOM 1655 C CA . ALA A 1 226 ? -9.984 17.797 19.625 1 97.94 226 ALA A CA 1
ATOM 1656 C C . ALA A 1 226 ? -11.062 18.578 18.891 1 97.94 226 ALA A C 1
ATOM 1658 O O . ALA A 1 226 ? -11.617 19.547 19.422 1 97.94 226 ALA A O 1
ATOM 1659 N N . VAL A 1 227 ? -11.289 18.234 17.672 1 98.5 227 VAL A N 1
ATOM 1660 C CA . VAL A 1 227 ? -12.383 18.812 16.906 1 98.5 227 VAL A CA 1
ATOM 1661 C C . VAL A 1 227 ? -13.43 17.75 16.609 1 98.5 227 VAL A C 1
ATOM 1663 O O . VAL A 1 227 ? -13.148 16.766 15.922 1 98.5 227 VAL A O 1
ATOM 1666 N N . LEU A 1 228 ? -14.641 17.938 17.109 1 97.94 228 LEU A N 1
ATOM 1667 C CA . LEU A 1 228 ? -15.727 16.984 16.953 1 97.94 228 LEU A CA 1
ATOM 1668 C C . LEU A 1 228 ? -16.797 17.516 16 1 97.94 228 LEU A C 1
ATOM 1670 O O . LEU A 1 228 ? -17.484 18.484 16.312 1 97.94 228 LEU A O 1
ATOM 1674 N N . PHE A 1 229 ? -16.891 16.938 14.859 1 98.19 229 PHE A N 1
ATOM 1675 C CA . PHE A 1 229 ? -17.969 17.266 13.938 1 98.19 229 PHE A CA 1
ATOM 1676 C C . PHE A 1 229 ? -19.25 16.547 14.312 1 98.19 229 PHE A C 1
ATOM 1678 O O . PHE A 1 229 ? -19.375 15.336 14.102 1 98.19 229 PHE A O 1
ATOM 1685 N N . ASP A 1 230 ? -20.203 17.234 14.758 1 97.12 230 ASP A N 1
ATOM 1686 C CA . ASP A 1 230 ? -21.469 16.719 15.242 1 97.12 230 ASP A CA 1
ATOM 1687 C C . ASP A 1 230 ? -22.641 17.594 14.797 1 97.12 230 ASP A C 1
ATOM 1689 O O . ASP A 1 230 ? -23.328 18.188 15.633 1 97.12 230 ASP A O 1
ATOM 1693 N N . PRO A 1 231 ? -22.875 17.562 13.508 1 96.19 231 PRO A N 1
ATOM 1694 C CA . PRO A 1 231 ? -23.844 18.516 12.969 1 96.19 231 PRO A CA 1
ATOM 1695 C C . PRO A 1 231 ? -25.203 18.422 13.68 1 96.19 231 PRO A C 1
ATOM 1697 O O . PRO A 1 231 ? -25.938 19.422 13.742 1 96.19 231 PRO A O 1
ATOM 1700 N N . GLU A 1 232 ? -25.516 17.297 14.32 1 95.56 232 GLU A N 1
ATOM 1701 C CA . GLU A 1 232 ? -26.859 17.125 14.898 1 95.56 232 GLU A CA 1
ATOM 1702 C C . GLU A 1 232 ? -26.812 17.281 16.406 1 95.56 232 GLU A C 1
ATOM 1704 O O . GLU A 1 232 ? -27.859 17.266 17.062 1 95.56 232 GLU A O 1
ATOM 1709 N N . GLY A 1 233 ? -25.719 17.391 16.969 1 95.25 233 GLY A N 1
ATOM 1710 C CA . GLY A 1 233 ? -25.594 17.609 18.406 1 95.25 233 GLY A CA 1
ATOM 1711 C C . GLY A 1 233 ? -25.891 16.391 19.234 1 95.25 233 GLY A C 1
ATOM 1712 O O . GLY A 1 233 ? -26.578 16.469 20.25 1 95.25 233 GLY A O 1
ATOM 1713 N N . HIS A 1 234 ? -25.344 15.242 18.828 1 93.56 234 HIS A N 1
ATOM 1714 C CA . HIS A 1 234 ? -25.672 13.977 19.469 1 93.56 234 HIS A CA 1
ATOM 1715 C C . HIS A 1 234 ? -24.641 13.617 20.547 1 93.56 234 HIS A C 1
ATOM 1717 O O . HIS A 1 234 ? -24.922 12.789 21.406 1 93.56 234 HIS A O 1
ATOM 1723 N N . LEU A 1 235 ? -23.516 14.234 20.594 1 95 235 LEU A N 1
ATOM 1724 C CA . LEU A 1 235 ? -22.422 13.805 21.453 1 95 235 LEU A CA 1
ATOM 1725 C C . LEU A 1 235 ? -22.688 14.211 22.906 1 95 235 LEU A C 1
ATOM 1727 O O . LEU A 1 235 ? -23.125 15.336 23.172 1 95 235 LEU A O 1
ATOM 1731 N N . PRO A 1 236 ? -22.484 13.352 23.828 1 92.81 236 PRO A N 1
ATOM 1732 C CA . PRO A 1 236 ? -22.625 13.68 25.25 1 92.81 236 PRO A CA 1
ATOM 1733 C C . PRO A 1 236 ? -21.375 14.359 25.812 1 92.81 236 PRO A C 1
ATOM 1735 O O . PRO A 1 236 ? -20.297 14.258 25.234 1 92.81 236 PRO A O 1
ATOM 1738 N N . ALA A 1 237 ? -21.562 14.961 26.984 1 91.94 237 ALA A N 1
ATOM 1739 C CA . ALA A 1 237 ? -20.469 15.625 27.672 1 91.94 237 ALA A CA 1
ATOM 1740 C C . ALA A 1 237 ? -19.453 14.609 28.203 1 91.94 237 ALA A C 1
ATOM 1742 O O . ALA A 1 237 ? -18.312 14.961 28.5 1 91.94 237 ALA A O 1
ATOM 1743 N N . SER A 1 238 ? -19.906 13.383 28.297 1 92.31 238 SER A N 1
ATOM 1744 C CA . SER A 1 238 ? -19.062 12.336 28.875 1 92.31 238 SER A CA 1
ATOM 1745 C C . SER A 1 238 ? -18.109 11.758 27.844 1 92.31 238 SER A C 1
ATOM 1747 O O . SER A 1 238 ? -17.25 10.945 28.172 1 92.31 238 SER A O 1
ATOM 1749 N N . ALA A 1 239 ? -18.25 12.203 26.625 1 93.69 239 ALA A N 1
ATOM 1750 C CA . ALA A 1 239 ? -17.312 11.719 25.609 1 93.69 239 ALA A CA 1
ATOM 1751 C C . ALA A 1 239 ? -15.867 12.008 26.031 1 93.69 239 ALA A C 1
ATOM 1753 O O . ALA A 1 239 ? -15.562 13.109 26.5 1 93.69 239 ALA A O 1
ATOM 1754 N N . ARG A 1 240 ? -14.922 11.117 25.844 1 94.19 240 ARG A N 1
ATOM 1755 C CA . ARG A 1 240 ? -13.547 11.211 26.328 1 94.19 240 ARG A CA 1
ATOM 1756 C C . ARG A 1 240 ? -12.789 12.336 25.641 1 94.19 240 ARG A C 1
ATOM 1758 O O . ARG A 1 240 ? -11.867 12.922 26.219 1 94.19 240 ARG A O 1
ATOM 1765 N N . ALA A 1 241 ? -13.219 12.602 24.422 1 94.38 241 ALA A N 1
ATOM 1766 C CA . ALA A 1 241 ? -12.539 13.625 23.641 1 94.38 241 ALA A CA 1
ATOM 1767 C C . ALA A 1 241 ? -12.891 15.023 24.141 1 94.38 241 ALA A C 1
ATOM 1769 O O 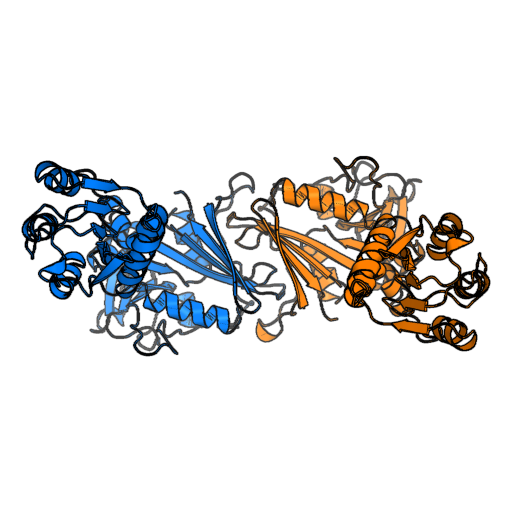. ALA A 1 241 ? -12.242 16 23.781 1 94.38 241 ALA A O 1
ATOM 1770 N N . VAL A 1 242 ? -13.977 15.148 24.906 1 95.38 242 VAL A N 1
ATOM 1771 C CA . VAL A 1 242 ? -14.383 16.438 25.453 1 95.38 242 VAL A CA 1
ATOM 1772 C C . VAL A 1 242 ? -13.477 16.828 26.609 1 95.38 242 VAL A C 1
ATOM 1774 O O . VAL A 1 242 ? -13.586 16.266 27.703 1 95.38 242 VAL A O 1
ATOM 1777 N N . ARG A 1 243 ? -12.633 17.734 26.406 1 94.44 243 ARG A N 1
ATOM 1778 C CA . ARG A 1 243 ? -11.664 18.266 27.359 1 94.44 243 ARG A CA 1
ATOM 1779 C C . ARG A 1 243 ? -11.359 19.734 27.094 1 94.44 243 ARG A C 1
ATOM 1781 O O . ARG A 1 243 ? -11.953 20.344 26.203 1 94.44 243 ARG A O 1
ATOM 1788 N N . GLU A 1 244 ? -10.445 20.281 27.875 1 94.69 244 GLU A N 1
ATOM 1789 C CA . GLU A 1 244 ? -10.102 21.703 27.703 1 94.69 244 GLU A CA 1
ATOM 1790 C C . GLU A 1 244 ? -9.594 21.969 26.281 1 94.69 244 GLU A C 1
ATOM 1792 O O . GLU A 1 244 ? -8.672 21.297 25.812 1 94.69 244 GLU A O 1
ATOM 1797 N N . GLY A 1 245 ? -10.242 22.906 25.594 1 94.88 245 GLY A N 1
ATOM 1798 C CA . GLY A 1 245 ? -9.773 23.312 24.281 1 94.88 245 GLY A CA 1
ATOM 1799 C C . GLY A 1 245 ? -10.5 22.609 23.141 1 94.88 245 GLY A C 1
ATOM 1800 O O . GLY A 1 245 ? -10.273 22.922 21.969 1 94.88 245 GLY A O 1
ATOM 1801 N N . THR A 1 246 ? -11.453 21.719 23.469 1 97.25 246 THR A N 1
ATOM 1802 C CA . THR A 1 246 ? -12.203 20.969 22.453 1 97.25 246 THR A CA 1
ATOM 1803 C C . THR A 1 246 ? -13.078 21.906 21.625 1 97.25 246 THR A C 1
ATOM 1805 O O . THR A 1 246 ? -13.664 22.844 22.156 1 97.25 246 THR A O 1
ATOM 1808 N N . VAL A 1 247 ? -13.086 21.672 20.359 1 98.31 247 VAL A N 1
ATOM 1809 C CA . VAL A 1 247 ? -13.969 22.406 19.453 1 98.31 247 VAL A CA 1
ATOM 1810 C C . VAL A 1 247 ? -15.078 21.484 18.953 1 98.31 247 VAL A C 1
ATOM 1812 O O . VAL A 1 247 ? -14.812 20.375 18.484 1 98.31 247 VAL A O 1
ATOM 1815 N N . LEU A 1 248 ? -16.312 21.922 19.109 1 98.12 248 LEU A N 1
ATOM 1816 C CA . LEU A 1 248 ? -17.484 21.203 18.609 1 98.12 248 LEU A CA 1
ATOM 1817 C C . LEU A 1 248 ? -18.078 21.938 17.406 1 98.12 248 LEU A C 1
ATOM 1819 O O . LEU A 1 248 ? -18.375 23.125 17.469 1 98.12 248 LEU A O 1
ATOM 1823 N N . VAL A 1 249 ? -18.25 21.281 16.297 1 98.38 249 VAL A N 1
ATOM 1824 C CA . VAL A 1 249 ? -18.828 21.875 15.102 1 98.38 249 VAL A CA 1
ATOM 1825 C C . VAL A 1 249 ? -20.266 21.391 14.938 1 98.38 249 VAL A C 1
ATOM 1827 O O . VAL A 1 249 ? -20.516 20.203 14.719 1 98.38 249 VAL A O 1
ATOM 1830 N N . LEU A 1 250 ? -21.172 22.312 14.992 1 97.94 250 LEU A N 1
ATOM 1831 C CA . LEU A 1 250 ? -22.609 22.062 14.844 1 97.94 250 LEU A CA 1
ATOM 1832 C C . LEU A 1 250 ? -23.125 22.672 13.555 1 97.94 250 LEU A C 1
ATOM 1834 O O . LEU A 1 250 ? -22.562 23.656 13.047 1 97.94 250 LEU A O 1
ATOM 1838 N N . ARG A 1 251 ? -24.172 22.016 13.078 1 97 251 ARG A N 1
ATOM 1839 C CA . ARG A 1 251 ? -24.906 22.688 12.016 1 97 251 ARG A CA 1
ATOM 1840 C C . ARG A 1 251 ? -25.562 23.969 12.531 1 97 251 ARG A C 1
ATOM 1842 O O . ARG A 1 251 ? -26.016 24.031 13.672 1 97 251 ARG A O 1
ATOM 1849 N N . GLU A 1 252 ? -25.703 24.891 11.594 1 94.94 252 GLU A N 1
ATOM 1850 C CA . GLU A 1 252 ? -26.375 26.125 11.969 1 94.94 252 GLU A CA 1
ATOM 1851 C C . GLU A 1 252 ? -27.797 25.859 12.461 1 94.94 252 GLU A C 1
ATOM 1853 O O . GLU A 1 252 ? -28.531 25.078 11.844 1 94.94 252 GLU A O 1
ATOM 1858 N N . GLY A 1 253 ? -28.125 26.469 13.539 1 92.75 253 GLY A N 1
ATOM 1859 C CA . GLY A 1 253 ? -29.469 26.344 14.086 1 92.75 253 GLY A CA 1
ATOM 1860 C C . GLY A 1 253 ? -29.594 25.219 15.094 1 92.75 253 GLY A C 1
ATOM 1861 O O . GLY A 1 253 ? -30.625 25.078 15.758 1 92.75 253 GLY A O 1
ATOM 1862 N N . ARG A 1 254 ? -28.562 24.438 15.195 1 94 254 ARG A N 1
ATOM 1863 C CA . ARG A 1 254 ? -28.594 23.328 16.141 1 94 254 ARG A CA 1
ATOM 1864 C C . ARG A 1 254 ? -28 23.734 17.484 1 94 254 ARG A C 1
ATOM 1866 O O . ARG A 1 254 ? -27.188 24.672 17.562 1 94 254 ARG A O 1
ATOM 1873 N N . SER A 1 255 ? -28.547 23.031 18.531 1 93.75 255 SER A N 1
ATOM 1874 C CA . SER A 1 255 ? -28.016 23.266 19.875 1 93.75 255 SER A CA 1
ATOM 1875 C C . SER A 1 255 ? -27.797 21.953 20.625 1 93.75 255 SER A C 1
ATOM 1877 O O . SER A 1 255 ? -28.391 20.938 20.281 1 93.75 255 SER A O 1
ATOM 1879 N N . THR A 1 256 ? -26.875 21.984 21.516 1 94.12 256 THR A N 1
ATOM 1880 C CA . THR A 1 256 ? -26.562 20.828 22.359 1 94.12 256 THR A CA 1
ATOM 1881 C C . THR A 1 256 ? -26.156 21.266 23.766 1 94.12 256 THR A C 1
ATOM 1883 O O . THR A 1 256 ? -25.719 22.406 23.953 1 94.12 256 THR A O 1
ATOM 1886 N N . PRO A 1 257 ? -26.344 20.375 24.734 1 91.62 257 PRO A N 1
ATOM 1887 C CA . PRO A 1 257 ? -25.906 20.703 26.094 1 91.62 257 PRO A CA 1
ATOM 1888 C C . PRO A 1 257 ? -24.422 21.016 26.172 1 91.62 257 PRO A C 1
ATOM 1890 O O . PRO A 1 257 ? -23.984 21.719 27.094 1 91.62 257 PRO A O 1
ATOM 1893 N N . LEU A 1 258 ? -23.656 20.594 25.266 1 93.62 258 LEU A N 1
ATOM 1894 C CA . LEU A 1 258 ? -22.203 20.781 25.266 1 93.62 258 LEU A CA 1
ATOM 1895 C C . LEU A 1 258 ? -21.859 22.266 25.109 1 93.62 258 LEU A C 1
ATOM 1897 O O . LEU A 1 258 ? -20.734 22.672 25.406 1 93.62 258 LEU A O 1
ATOM 1901 N N . GLU A 1 259 ? -22.734 23.016 24.656 1 92.31 259 GLU A N 1
ATOM 1902 C CA . GLU A 1 259 ? -22.516 24.453 24.469 1 92.31 259 GLU A CA 1
ATOM 1903 C C . GLU A 1 259 ? -22.25 25.141 25.797 1 92.31 259 GLU A C 1
ATOM 1905 O O . GLU A 1 259 ? -21.625 26.203 25.828 1 92.31 259 GLU A O 1
ATOM 1910 N N . ARG A 1 260 ? -22.75 24.531 26.906 1 92.69 260 ARG A N 1
ATOM 1911 C CA . ARG A 1 260 ? -22.594 25.141 28.234 1 92.69 260 ARG A CA 1
ATOM 1912 C C . ARG A 1 260 ? -21.328 24.641 28.906 1 92.69 260 ARG A C 1
ATOM 1914 O O . ARG A 1 260 ? -20.969 25.125 29.984 1 92.69 260 ARG A O 1
ATOM 1921 N N . ASP A 1 261 ? -20.672 23.766 28.344 1 94.44 261 ASP A N 1
ATOM 1922 C CA . ASP A 1 261 ? -19.406 23.266 28.891 1 94.44 261 ASP A CA 1
ATOM 1923 C C . ASP A 1 261 ? -18.266 24.25 28.625 1 94.44 261 ASP A C 1
ATOM 1925 O O . ASP A 1 261 ? -17.938 24.531 27.469 1 94.44 261 ASP A O 1
ATOM 1929 N N . PRO A 1 262 ? -17.594 24.797 29.609 1 93.69 262 PRO A N 1
ATOM 1930 C CA . PRO A 1 262 ? -16.547 25.812 29.438 1 93.69 262 PRO A CA 1
ATOM 1931 C C . PRO A 1 262 ? -15.312 25.266 28.734 1 93.69 262 PRO A C 1
ATOM 1933 O O . PRO A 1 262 ? -14.477 26.031 28.25 1 93.69 262 PRO A O 1
ATOM 1936 N N . ARG A 1 263 ? -15.141 24.016 28.719 1 93.56 263 ARG A N 1
ATOM 1937 C CA . ARG A 1 263 ? -13.992 23.406 28.078 1 93.56 263 ARG A CA 1
ATOM 1938 C C . ARG A 1 263 ? -14.148 23.438 26.562 1 93.56 263 ARG A C 1
ATOM 1940 O O . ARG A 1 263 ? -13.172 23.234 25.828 1 93.56 263 ARG A O 1
ATOM 1947 N N . VAL A 1 264 ? -15.398 23.672 26.062 1 96.88 264 VAL A N 1
ATOM 1948 C CA . VAL A 1 264 ? -15.727 23.422 24.672 1 96.88 264 VAL A CA 1
ATOM 1949 C C . VAL A 1 264 ? -16.031 24.734 23.969 1 96.88 264 VAL A C 1
ATOM 1951 O O . VAL A 1 264 ? -16.812 25.547 24.469 1 96.88 264 VAL A O 1
ATOM 1954 N N . THR A 1 265 ? -15.352 24.984 22.875 1 97.44 265 THR A N 1
ATOM 1955 C CA . THR A 1 265 ? -15.742 26.047 21.953 1 97.44 265 THR A CA 1
ATOM 1956 C C . THR A 1 265 ? -16.672 25.5 20.875 1 97.44 265 THR A C 1
ATOM 1958 O O . THR A 1 265 ? -16.312 24.547 20.172 1 97.44 265 THR A O 1
ATOM 1961 N N . VAL A 1 266 ? -17.828 26.094 20.688 1 97.44 266 VAL A N 1
ATOM 1962 C CA . VAL A 1 266 ? -18.812 25.594 19.734 1 97.44 266 VAL A CA 1
ATOM 1963 C C . VAL A 1 266 ? -18.781 26.453 18.469 1 97.44 266 VAL A C 1
ATOM 1965 O O . VAL A 1 266 ? -18.828 27.672 18.547 1 97.44 266 VAL A O 1
ATOM 1968 N N . LEU A 1 267 ? -18.641 25.859 17.359 1 97.94 267 LEU A N 1
ATOM 1969 C CA . LEU A 1 267 ? -18.75 26.5 16.047 1 97.94 267 LEU A CA 1
ATOM 1970 C C . LEU A 1 267 ? -20.031 26.062 15.344 1 97.94 267 LEU A C 1
ATOM 1972 O O . LEU A 1 267 ? -20.375 24.891 15.328 1 97.94 267 LEU A O 1
ATOM 1976 N N . HIS A 1 268 ? -20.75 27.016 14.82 1 97.88 268 HIS A N 1
ATOM 1977 C CA . HIS A 1 268 ? -21.875 26.75 13.945 1 97.88 268 HIS A CA 1
ATOM 1978 C C . HIS A 1 268 ? -21.5 26.984 12.484 1 97.88 268 HIS A C 1
ATOM 1980 O O . HIS A 1 268 ? -21.047 28.062 12.125 1 97.88 268 HIS A O 1
ATOM 1986 N N . ALA A 1 269 ? -21.672 25.984 11.656 1 97.19 269 ALA A N 1
ATOM 1987 C CA . ALA A 1 269 ? -21.25 26.125 10.258 1 97.19 269 ALA A CA 1
ATOM 1988 C C . ALA A 1 269 ? -22.297 25.531 9.32 1 97.19 269 ALA A C 1
ATOM 1990 O O . ALA A 1 269 ? -22.938 24.531 9.648 1 97.19 269 ALA A O 1
ATOM 1991 N N . HIS A 1 270 ? -22.469 26.141 8.141 1 95.62 270 HIS A N 1
ATOM 1992 C CA . HIS A 1 270 ? -23.406 25.656 7.125 1 95.62 270 HIS A CA 1
ATOM 1993 C C . HIS A 1 270 ? -22.719 24.672 6.18 1 95.62 270 HIS A C 1
ATOM 1995 O O . HIS A 1 270 ? -23.391 23.938 5.445 1 95.62 270 HIS A O 1
ATOM 2001 N N . SER A 1 271 ? -21.422 24.703 6.141 1 97.56 271 SER A N 1
ATOM 2002 C CA . SER A 1 271 ? -20.625 23.844 5.273 1 97.56 271 SER A CA 1
ATOM 2003 C C . SER A 1 271 ? -19.297 23.469 5.926 1 97.56 271 SER A C 1
ATOM 2005 O O . SER A 1 271 ? -18.875 24.109 6.902 1 97.56 271 SER A O 1
ATOM 2007 N N . LEU A 1 272 ? -18.703 22.453 5.445 1 98.12 272 LEU A N 1
ATOM 2008 C CA . LEU A 1 272 ? -17.391 22.078 5.934 1 98.12 272 LEU A CA 1
ATOM 2009 C C . LEU A 1 272 ? -16.375 23.188 5.684 1 98.12 272 LEU A C 1
ATOM 2011 O O . LEU A 1 272 ? -15.492 23.422 6.516 1 98.12 272 LEU A O 1
ATOM 2015 N N . GLN A 1 273 ? -16.484 23.828 4.531 1 98.06 273 GLN A N 1
ATOM 2016 C CA . GLN A 1 273 ? -15.617 24.969 4.234 1 98.06 273 GLN A CA 1
ATOM 2017 C C . GLN A 1 273 ? -15.758 26.062 5.293 1 98.06 273 GLN A C 1
ATOM 2019 O O . GLN A 1 273 ? -14.758 26.594 5.766 1 98.06 273 GLN A O 1
ATOM 2024 N N . GLY A 1 274 ? -16.984 26.359 5.598 1 98.12 274 GLY A N 1
ATOM 2025 C CA . GLY A 1 274 ? -17.219 27.344 6.641 1 98.12 274 GLY A CA 1
ATOM 2026 C C . GLY A 1 274 ? -16.641 26.938 7.984 1 98.12 274 GLY A C 1
ATOM 2027 O O . GLY A 1 274 ? -16.078 27.781 8.703 1 98.12 274 GLY A O 1
ATOM 2028 N N . ALA A 1 275 ? -16.797 25.719 8.328 1 98.62 275 ALA A N 1
ATOM 2029 C CA . ALA A 1 275 ? -16.219 25.203 9.578 1 98.62 275 ALA A CA 1
ATOM 2030 C C . ALA A 1 275 ? -14.703 25.375 9.586 1 98.62 275 ALA A C 1
ATOM 2032 O O . ALA A 1 275 ? -14.133 25.781 10.594 1 98.62 275 ALA A O 1
ATOM 2033 N N . LEU A 1 276 ? -14.055 25.047 8.445 1 98.75 276 LEU A N 1
ATOM 2034 C CA . LEU A 1 276 ? -12.602 25.141 8.344 1 98.75 276 LEU A CA 1
ATOM 2035 C C . LEU A 1 276 ? -12.141 26.578 8.477 1 98.75 276 LEU A C 1
ATOM 2037 O O . LEU A 1 276 ? -11.125 26.859 9.109 1 98.75 276 LEU A O 1
ATOM 2041 N N . GLU A 1 277 ? -12.891 27.5 7.883 1 98.56 277 GLU A N 1
ATOM 2042 C CA . GLU A 1 277 ? -12.562 28.906 8 1 98.56 277 GLU A CA 1
ATOM 2043 C C . GLU A 1 277 ? -12.648 29.375 9.453 1 98.56 277 GLU A C 1
ATOM 2045 O O . GLU A 1 277 ? -11.805 30.156 9.914 1 98.56 277 GLU A O 1
ATOM 2050 N N . GLN A 1 278 ? -13.633 28.922 10.141 1 98.5 278 GLN A N 1
ATOM 2051 C CA . GLN A 1 278 ? -13.773 29.281 11.547 1 98.5 278 GLN A CA 1
ATOM 2052 C C . GLN A 1 278 ? -12.656 28.656 12.383 1 98.5 278 GLN A C 1
ATOM 2054 O O . GLN A 1 278 ? -12.164 29.281 13.328 1 98.5 278 GLN A O 1
ATOM 2059 N N . LEU A 1 279 ? -12.297 27.422 12.07 1 98.62 279 LEU A N 1
ATOM 2060 C CA . LEU A 1 279 ? -11.164 26.797 12.75 1 98.62 279 LEU A CA 1
ATOM 2061 C C . LEU A 1 279 ? -9.891 27.609 12.531 1 98.62 279 LEU A C 1
ATOM 2063 O O . LEU A 1 279 ? -9.078 27.75 13.453 1 98.62 279 LEU A O 1
ATOM 2067 N N . ALA A 1 280 ? -9.727 28.062 11.281 1 98.31 280 ALA A N 1
ATOM 2068 C CA . ALA A 1 280 ? -8.594 28.938 10.992 1 98.31 280 ALA A CA 1
ATOM 2069 C C . ALA A 1 280 ? -8.586 30.156 11.922 1 98.31 280 ALA A C 1
ATOM 2071 O O . ALA A 1 280 ? -7.535 30.562 12.406 1 98.31 280 ALA A O 1
ATOM 2072 N N . GLY A 1 281 ? -9.75 30.719 12.148 1 97.19 281 GLY A N 1
ATOM 2073 C CA . GLY A 1 281 ? -9.891 31.844 13.055 1 97.19 281 GLY A CA 1
ATOM 2074 C C . GLY A 1 281 ? -9.477 31.531 14.477 1 97.19 281 GLY A C 1
ATOM 2075 O O . GLY A 1 281 ? -9.109 32.438 15.234 1 97.19 281 GLY A O 1
ATOM 2076 N N . LEU A 1 282 ? -9.523 30.266 14.82 1 96.75 282 LEU A N 1
ATOM 2077 C CA . LEU A 1 282 ? -9.117 29.828 16.141 1 96.75 282 LEU A CA 1
ATOM 2078 C C . LEU A 1 282 ? -7.629 29.484 16.172 1 96.75 282 LEU A C 1
ATOM 2080 O O . LEU A 1 282 ? -7.121 28.984 17.172 1 96.75 282 LEU A O 1
ATOM 2084 N N . GLY A 1 283 ? -6.934 29.688 15.031 1 95.06 283 GLY A N 1
ATOM 2085 C CA . GLY A 1 283 ? -5.5 29.469 14.961 1 95.06 283 GLY A CA 1
ATOM 2086 C C . GLY A 1 283 ? -5.133 28.047 14.547 1 95.06 283 GLY A C 1
ATOM 2087 O O . GLY A 1 283 ? -3.975 27.656 14.656 1 95.06 283 GLY A O 1
ATOM 2088 N N . VAL A 1 284 ? -6.078 27.281 14.133 1 97.69 284 VAL A N 1
ATOM 2089 C CA . VAL A 1 284 ? -5.793 25.922 13.672 1 97.69 284 VAL A CA 1
ATOM 2090 C C . VAL A 1 284 ? -5.242 25.969 12.25 1 97.69 284 VAL A C 1
ATOM 2092 O O . VAL A 1 284 ? -5.961 26.312 11.312 1 97.69 284 VAL A O 1
ATOM 2095 N N . ALA A 1 285 ? -3.955 25.594 12.102 1 97.94 285 ALA A N 1
ATOM 2096 C CA . ALA A 1 285 ? -3.307 25.641 10.797 1 97.94 285 ALA A CA 1
ATOM 2097 C C . ALA A 1 285 ? -3.273 24.25 10.156 1 97.94 285 ALA A C 1
ATOM 2099 O O . ALA A 1 285 ? -3.219 24.125 8.93 1 97.94 285 ALA A O 1
ATOM 2100 N N . THR A 1 286 ? -3.242 23.25 10.953 1 98.38 286 THR A N 1
ATOM 2101 C CA . THR A 1 286 ? -3.193 21.875 10.477 1 98.38 286 THR A CA 1
ATOM 2102 C C . THR A 1 286 ? -4.254 21.016 11.172 1 98.38 286 THR A C 1
ATOM 2104 O O . THR A 1 286 ? -4.41 21.078 12.391 1 98.38 286 THR A O 1
ATOM 2107 N N . LEU A 1 287 ? -5.039 20.328 10.414 1 98.56 287 LEU A N 1
ATOM 2108 C CA . LEU A 1 287 ? -6.102 19.469 10.93 1 98.56 287 LEU A CA 1
ATOM 2109 C C . LEU A 1 287 ? -5.891 18.031 10.477 1 98.56 287 LEU A C 1
ATOM 2111 O O . LEU A 1 287 ? -5.859 17.75 9.273 1 98.56 287 LEU A O 1
ATOM 2115 N N . LEU A 1 288 ? -5.645 17.141 11.391 1 98.62 288 LEU A N 1
ATOM 2116 C CA . LEU A 1 288 ? -5.57 15.711 11.133 1 98.62 288 LEU A CA 1
ATOM 2117 C C . LEU A 1 288 ? -6.949 15.07 11.219 1 98.62 288 LEU A C 1
ATOM 2119 O O . LEU A 1 288 ? -7.52 14.969 12.312 1 98.62 288 LEU A O 1
ATOM 2123 N N . LEU A 1 289 ? -7.445 14.703 10.109 1 98.31 289 LEU A N 1
ATOM 2124 C CA . LEU A 1 289 ? -8.742 14.047 10.023 1 98.31 289 LEU A CA 1
ATOM 2125 C C . LEU A 1 289 ? -8.609 12.539 10.242 1 98.31 289 LEU A C 1
ATOM 2127 O O . LEU A 1 289 ? -7.992 11.844 9.438 1 98.31 289 LEU A O 1
ATOM 2131 N N . GLU A 1 290 ? -9.047 11.984 11.352 1 95.25 290 GLU A N 1
ATOM 2132 C CA . GLU A 1 290 ? -9.07 10.555 11.672 1 95.25 290 GLU A CA 1
ATOM 2133 C C . GLU A 1 290 ? -10.5 10.039 11.781 1 95.25 290 GLU A C 1
ATOM 2135 O O . GLU A 1 290 ? -10.766 9.062 12.484 1 95.25 290 GLU A O 1
ATOM 2140 N N . GLY A 1 291 ? -11.43 10.656 11.133 1 78.81 291 GLY A N 1
ATOM 2141 C CA . GLY A 1 291 ? -12.844 10.344 11.25 1 78.81 291 GLY A CA 1
ATOM 2142 C C . GLY A 1 291 ? -13.25 9.117 10.461 1 78.81 291 GLY A C 1
ATOM 2143 O O . GLY A 1 291 ? -12.445 8.555 9.719 1 78.81 291 GLY A O 1
ATOM 2144 N N . GLY A 1 292 ? -14.477 8.734 10.672 1 90.5 292 GLY A N 1
ATOM 2145 C CA . GLY A 1 292 ? -15.047 7.605 9.961 1 90.5 292 GLY A CA 1
ATOM 2146 C C . GLY A 1 292 ? -15.383 7.918 8.516 1 90.5 292 GLY A C 1
ATOM 2147 O O . GLY A 1 292 ? -15.18 9.047 8.055 1 90.5 292 GLY A O 1
ATOM 2148 N N . PRO A 1 293 ? -15.812 6.922 7.852 1 95.44 293 PRO A N 1
ATOM 2149 C CA . PRO A 1 293 ? -16.047 7.004 6.406 1 95.44 293 PRO A CA 1
ATOM 2150 C C . PRO A 1 293 ? -17.016 8.117 6.027 1 95.44 293 PRO A C 1
ATOM 2152 O O . PRO A 1 293 ? -16.844 8.766 4.992 1 95.44 293 PRO A O 1
ATOM 2155 N N . THR A 1 294 ? -17.969 8.438 6.895 1 95.75 294 THR A N 1
ATOM 2156 C CA . THR A 1 294 ? -18.969 9.453 6.574 1 95.75 294 THR A CA 1
ATOM 2157 C C . THR A 1 294 ? -18.328 10.844 6.523 1 95.75 294 THR A C 1
ATOM 2159 O O . THR A 1 294 ? -18.438 11.539 5.516 1 95.75 294 THR A O 1
ATOM 2162 N N . LEU A 1 295 ? -17.688 11.25 7.578 1 97.19 295 LEU A N 1
ATOM 2163 C CA . LEU A 1 295 ? -17.031 12.555 7.629 1 97.19 295 LEU A CA 1
ATOM 2164 C C . LEU A 1 295 ? -15.961 12.664 6.555 1 97.19 295 LEU A C 1
ATOM 2166 O O . LEU A 1 295 ? -15.891 13.664 5.844 1 97.19 295 LEU A O 1
ATOM 2170 N N . ALA A 1 296 ? -15.117 11.609 6.445 1 97.88 296 ALA A N 1
ATOM 2171 C CA . ALA A 1 296 ? -14.047 11.617 5.449 1 97.88 296 ALA A CA 1
ATOM 2172 C C . ALA A 1 296 ? -14.609 11.789 4.043 1 97.88 296 ALA A C 1
ATOM 2174 O O . ALA A 1 296 ? -14.055 12.539 3.236 1 97.88 296 ALA A O 1
ATOM 2175 N N . SER A 1 297 ? -15.703 11.109 3.748 1 98.38 297 SER A N 1
ATOM 2176 C CA . SER A 1 297 ? -16.328 11.195 2.432 1 98.38 297 SER A CA 1
ATOM 2177 C C . SER A 1 297 ? -16.859 12.602 2.162 1 98.38 297 SER A C 1
ATOM 2179 O O . SER A 1 297 ? -16.766 13.102 1.039 1 98.38 297 SER A O 1
ATOM 2181 N N . ALA A 1 298 ? -17.438 13.203 3.154 1 97.81 298 ALA A N 1
ATOM 2182 C CA . ALA A 1 298 ? -17.938 14.562 3.002 1 97.81 298 ALA A CA 1
ATOM 2183 C C . ALA A 1 298 ? -16.797 15.531 2.682 1 97.81 298 ALA A C 1
ATOM 2185 O O . ALA A 1 298 ? -16.938 16.391 1.8 1 97.81 298 ALA A O 1
ATOM 2186 N N . PHE A 1 299 ? -15.656 15.422 3.408 1 98.19 299 PHE A N 1
ATOM 2187 C CA . PHE A 1 299 ? -14.492 16.25 3.135 1 98.19 299 PHE A CA 1
ATOM 2188 C C . PHE A 1 299 ? -13.969 15.992 1.726 1 98.19 299 PHE A C 1
ATOM 2190 O O . PHE A 1 299 ? -13.617 16.938 1.011 1 98.19 299 PHE A O 1
ATOM 2197 N N . PHE A 1 300 ? -13.922 14.727 1.341 1 98.06 300 PHE A N 1
ATOM 2198 C CA . PHE A 1 300 ? -13.422 14.344 0.028 1 98.06 300 PHE A CA 1
ATOM 2199 C C . PHE A 1 300 ? -14.305 14.906 -1.078 1 98.06 300 PHE A C 1
ATOM 2201 O O . PHE A 1 300 ? -13.805 15.484 -2.047 1 98.06 300 PHE A O 1
ATOM 2208 N N . GLU A 1 301 ? -15.57 14.75 -0.91 1 97.31 301 GLU A N 1
ATOM 2209 C CA . GLU A 1 301 ? -16.531 15.242 -1.894 1 97.31 301 GLU A CA 1
ATOM 2210 C C . GLU A 1 301 ? -16.453 16.75 -2.047 1 97.31 301 GLU A C 1
ATOM 2212 O O . GLU A 1 301 ? -16.656 17.281 -3.141 1 97.31 301 GLU A O 1
ATOM 2217 N N . ALA A 1 302 ? -16.141 17.406 -0.984 1 97.19 302 ALA A N 1
ATOM 2218 C CA . ALA A 1 302 ? -16.078 18.875 -0.988 1 97.19 302 ALA A CA 1
ATOM 2219 C C . ALA A 1 302 ? -14.719 19.359 -1.491 1 97.19 302 ALA A C 1
ATOM 2221 O O . ALA A 1 302 ? -14.492 20.562 -1.614 1 97.19 302 ALA A O 1
ATOM 2222 N N . GLY A 1 303 ? -13.773 18.453 -1.772 1 96.88 303 GLY A N 1
ATOM 2223 C CA . GLY A 1 303 ? -12.453 18.844 -2.242 1 96.88 303 GLY A CA 1
ATOM 2224 C C . GLY A 1 303 ? -11.602 19.5 -1.17 1 96.88 303 GLY A C 1
ATOM 2225 O O . GLY A 1 303 ? -10.828 20.406 -1.459 1 96.88 303 GLY A O 1
ATOM 2226 N N . LEU A 1 304 ? -11.75 19.031 0.093 1 97.81 304 LEU A N 1
ATOM 2227 C CA . LEU A 1 304 ? -11.148 19.766 1.205 1 97.81 304 LEU A CA 1
ATOM 2228 C C . LEU A 1 304 ? -10 18.969 1.823 1 97.81 304 LEU A C 1
ATOM 2230 O O . LEU A 1 304 ? -9.367 19.422 2.773 1 97.81 304 LEU A O 1
ATOM 2234 N N . ILE A 1 305 ? -9.711 17.766 1.351 1 98.12 305 ILE A N 1
ATOM 2235 C CA . ILE A 1 305 ? -8.555 17.016 1.814 1 98.12 305 ILE A CA 1
ATOM 2236 C C . ILE A 1 305 ? -7.316 17.406 1.013 1 98.12 305 ILE A C 1
ATOM 2238 O O . ILE A 1 305 ? -7.32 17.344 -0.219 1 98.12 305 ILE A O 1
ATOM 2242 N N . ASP A 1 306 ? -6.242 17.797 1.695 1 97.94 306 ASP A N 1
ATOM 2243 C CA . ASP A 1 306 ? -5.043 18.281 1.023 1 97.94 306 ASP A CA 1
ATOM 2244 C C . ASP A 1 306 ? -3.984 17.188 0.925 1 97.94 306 ASP A C 1
ATOM 2246 O O . ASP A 1 306 ? -3.178 17.172 -0.006 1 97.94 306 ASP A O 1
ATOM 2250 N N . GLU A 1 307 ? -3.924 16.359 1.884 1 97.81 307 GLU A N 1
ATOM 2251 C CA . GLU A 1 307 ? -2.883 15.344 2.027 1 97.81 307 GLU A CA 1
ATOM 2252 C C . GLU A 1 307 ? -3.453 14.039 2.584 1 97.81 307 GLU A C 1
ATOM 2254 O O . GLU A 1 307 ? -4.398 14.062 3.375 1 97.81 307 GLU A O 1
ATOM 2259 N N . LEU A 1 308 ? -2.896 12.938 2.133 1 98.25 308 LEU A N 1
ATOM 2260 C CA . LEU A 1 308 ? -3.25 11.617 2.641 1 98.25 308 LEU A CA 1
ATOM 2261 C C . LEU A 1 308 ? -2.059 10.961 3.328 1 98.25 308 LEU A C 1
ATOM 2263 O O . LEU A 1 308 ? -0.929 11.047 2.84 1 98.25 308 LEU A O 1
ATOM 2267 N N . ARG A 1 309 ? -2.305 10.367 4.441 1 98.56 309 ARG A N 1
ATOM 2268 C CA . ARG A 1 309 ? -1.399 9.438 5.113 1 98.56 309 ARG A CA 1
ATOM 2269 C C . ARG A 1 309 ? -2.084 8.102 5.383 1 98.56 309 ARG A C 1
ATOM 2271 O O . ARG A 1 309 ? -2.91 7.996 6.289 1 98.56 309 ARG A O 1
ATOM 2278 N N . VAL A 1 310 ? -1.737 7.098 4.629 1 98.75 310 VAL A N 1
ATOM 2279 C CA . VAL A 1 310 ? -2.502 5.855 4.645 1 98.75 310 VAL A CA 1
ATOM 2280 C C . VAL A 1 310 ? -1.599 4.699 5.066 1 98.75 310 VAL A C 1
ATOM 2282 O O . VAL A 1 310 ? -0.522 4.504 4.496 1 98.75 310 VAL A O 1
ATOM 2285 N N . PHE A 1 311 ? -1.976 3.998 6.078 1 98.75 311 PHE A N 1
ATOM 2286 C CA . PHE A 1 311 ? -1.37 2.711 6.398 1 98.75 311 PHE A CA 1
ATOM 2287 C C . PHE A 1 311 ? -2.176 1.568 5.789 1 98.75 311 PHE A C 1
ATOM 2289 O O . PHE A 1 311 ? -3.387 1.475 6 1 98.75 311 PHE A O 1
ATOM 2296 N N . VAL A 1 312 ? -1.547 0.758 5.035 1 98.81 312 VAL A N 1
ATOM 2297 C CA . VAL A 1 312 ? -2.148 -0.474 4.539 1 98.81 312 VAL A CA 1
ATOM 2298 C C . VAL A 1 312 ? -1.612 -1.668 5.324 1 98.81 312 VAL A C 1
ATOM 2300 O O . VAL A 1 312 ? -0.431 -2.008 5.219 1 98.81 312 VAL A O 1
ATOM 2303 N N . ALA A 1 313 ? -2.459 -2.277 6.09 1 98.62 313 ALA A N 1
ATOM 2304 C CA . ALA A 1 313 ? -2.078 -3.391 6.957 1 98.62 313 ALA A CA 1
ATOM 2305 C C . ALA A 1 313 ? -2.123 -4.715 6.195 1 98.62 313 ALA A C 1
ATOM 2307 O O . ALA A 1 313 ? -2.988 -4.918 5.344 1 98.62 313 ALA A O 1
ATOM 2308 N N . PRO A 1 314 ? -1.24 -5.617 6.516 1 97.81 314 PRO A N 1
ATOM 2309 C CA . PRO A 1 314 ? -1.188 -6.918 5.84 1 97.81 314 PRO A CA 1
ATOM 2310 C C . PRO A 1 314 ? -2.213 -7.906 6.383 1 97.81 314 PRO A C 1
ATOM 2312 O O . PRO A 1 314 ? -1.849 -9 6.82 1 97.81 314 PRO A O 1
ATOM 2315 N N . LYS A 1 315 ? -3.453 -7.641 6.281 1 97.06 315 LYS A N 1
ATOM 2316 C CA . LYS A 1 315 ? -4.52 -8.539 6.723 1 97.06 315 LYS A CA 1
ATOM 2317 C C . LYS A 1 315 ? -5.758 -8.391 5.844 1 97.06 315 LYS A C 1
ATOM 2319 O O . LYS A 1 315 ? -5.918 -7.383 5.152 1 97.06 315 LYS A O 1
ATOM 2324 N N . LEU A 1 316 ? -6.559 -9.367 5.805 1 98.19 316 LEU A N 1
ATOM 2325 C CA . LEU A 1 316 ? -7.816 -9.43 5.062 1 98.19 316 LEU A CA 1
ATOM 2326 C C . LEU A 1 316 ? -9 -9.602 6.008 1 98.19 316 LEU A C 1
ATOM 2328 O O . LEU A 1 316 ? -8.992 -10.492 6.859 1 98.19 316 LEU A O 1
ATOM 2332 N N . LEU A 1 317 ? -9.953 -8.797 5.809 1 97.44 317 LEU A N 1
ATOM 2333 C CA . LEU A 1 317 ? -11.102 -8.828 6.715 1 97.44 317 LEU A CA 1
ATOM 2334 C C . LEU A 1 317 ? -12.297 -9.5 6.051 1 97.44 317 LEU A C 1
ATOM 2336 O O . LEU A 1 317 ? -12.961 -10.336 6.668 1 97.44 317 LEU A O 1
ATOM 2340 N N . GLY A 1 318 ? -12.625 -9.219 4.871 1 98 318 GLY A N 1
ATOM 2341 C CA . GLY A 1 318 ? -13.875 -9.578 4.219 1 98 318 GLY A CA 1
ATOM 2342 C C . GLY A 1 318 ? -14.891 -8.453 4.203 1 98 318 GLY A C 1
ATOM 2343 O O . GLY A 1 318 ? -14.609 -7.367 3.684 1 98 318 GLY A O 1
ATOM 2344 N N . ALA A 1 319 ? -16.062 -8.641 4.805 1 97.25 319 ALA A N 1
ATOM 2345 C CA . ALA A 1 319 ? -17.047 -7.57 4.938 1 97.25 319 ALA A CA 1
ATOM 2346 C C . ALA A 1 319 ? -16.547 -6.496 5.902 1 97.25 319 ALA A C 1
ATOM 2348 O O . ALA A 1 319 ? -15.961 -6.805 6.938 1 97.25 319 ALA A O 1
ATOM 2349 N N . GLY A 1 320 ? -16.734 -5.273 5.57 1 96.38 320 GLY A N 1
ATOM 2350 C CA . GLY A 1 320 ? -16.297 -4.172 6.406 1 96.38 320 GLY A CA 1
ATOM 2351 C C . GLY A 1 320 ? -16.594 -2.811 5.812 1 96.38 320 GLY A C 1
ATOM 2352 O O . GLY A 1 320 ? -17.312 -2.709 4.816 1 96.38 320 GLY A O 1
ATOM 2353 N N . LEU A 1 321 ? -16.094 -1.764 6.438 1 95.44 321 LEU A N 1
ATOM 2354 C CA . LEU A 1 321 ? -16.297 -0.393 5.988 1 95.44 321 LEU A CA 1
ATOM 2355 C C . LEU A 1 321 ? -15.078 0.135 5.246 1 95.44 321 LEU A C 1
ATOM 2357 O O . LEU A 1 321 ? -13.945 -0.053 5.699 1 95.44 321 LEU A O 1
ATOM 2361 N N . SER A 1 322 ? -15.328 0.775 4.078 1 97 322 SER A N 1
ATOM 2362 C CA . SER A 1 322 ? -14.258 1.418 3.328 1 97 322 SER A CA 1
ATOM 2363 C C . SER A 1 322 ? -13.961 2.811 3.871 1 97 322 SER A C 1
ATOM 2365 O O . SER A 1 322 ? -14.781 3.4 4.57 1 97 322 SER A O 1
ATOM 2367 N N . PRO A 1 323 ? -12.797 3.326 3.574 1 97.5 323 PRO A N 1
ATOM 2368 C CA . PRO A 1 323 ? -12.469 4.672 4.055 1 97.5 323 PRO A CA 1
ATOM 2369 C C . PRO A 1 323 ? -13.367 5.75 3.447 1 97.5 323 PRO A C 1
ATOM 2371 O O . PRO A 1 323 ? -13.648 6.758 4.098 1 97.5 323 PRO A O 1
ATOM 2374 N N . LEU A 1 324 ? -13.758 5.555 2.188 1 98.38 324 LEU A N 1
ATOM 2375 C CA . LEU A 1 324 ? -14.617 6.508 1.494 1 98.38 324 LEU A CA 1
ATOM 2376 C C . LEU A 1 324 ? -15.852 5.816 0.93 1 98.38 324 LEU A C 1
ATOM 2378 O O . LEU A 1 324 ? -15.758 4.727 0.367 1 98.38 324 LEU A O 1
ATOM 2382 N N . LEU A 1 325 ? -16.953 6.477 1.083 1 97.31 325 LEU A N 1
ATOM 2383 C CA . LEU A 1 325 ? -18.234 5.926 0.646 1 97.31 325 LEU A CA 1
ATOM 2384 C C . LEU A 1 325 ? -18.797 6.723 -0.53 1 97.31 325 LEU A C 1
ATOM 2386 O O . LEU A 1 325 ? -19.75 6.285 -1.186 1 97.31 325 LEU A O 1
ATOM 2390 N N . ALA A 1 326 ? -18.219 7.863 -0.739 1 97.12 326 ALA A N 1
ATOM 2391 C CA . ALA A 1 326 ? -18.641 8.82 -1.755 1 97.12 326 ALA A CA 1
ATOM 2392 C C . ALA A 1 326 ? -17.453 9.641 -2.258 1 97.12 326 ALA A C 1
ATOM 2394 O O . ALA A 1 326 ? -16.406 9.688 -1.612 1 97.12 326 ALA A O 1
ATOM 2395 N N . PRO A 1 327 ? -17.625 10.234 -3.494 1 97.06 327 PRO A N 1
ATOM 2396 C CA . PRO A 1 327 ? -18.766 10.258 -4.414 1 97.06 327 PRO A CA 1
ATOM 2397 C C . PRO A 1 327 ? -18.828 9.023 -5.316 1 97.06 327 PRO A C 1
ATOM 2399 O O . PRO A 1 327 ? -17.984 8.133 -5.199 1 97.06 327 PRO A O 1
ATOM 2402 N N . VAL A 1 328 ? -19.891 8.969 -6.113 1 96.56 328 VAL A N 1
ATOM 2403 C CA . VAL A 1 328 ? -19.969 7.996 -7.199 1 96.56 328 VAL A CA 1
ATOM 2404 C C . VAL A 1 328 ? -19.344 8.578 -8.461 1 96.56 328 VAL A C 1
ATOM 2406 O O . VAL A 1 328 ? -19.781 9.617 -8.961 1 96.56 328 VAL A O 1
ATOM 2409 N N . ARG A 1 329 ? -18.312 7.961 -8.938 1 94.94 329 ARG A N 1
ATOM 2410 C CA . ARG A 1 329 ? -17.672 8.367 -10.18 1 94.94 329 ARG A CA 1
ATOM 2411 C C . ARG A 1 329 ? -17.078 7.16 -10.906 1 94.94 329 ARG A C 1
ATOM 2413 O O . ARG A 1 329 ? -17.016 6.062 -10.352 1 94.94 329 ARG A O 1
ATOM 2420 N N . SER A 1 330 ? -16.703 7.348 -12.164 1 95.62 330 SER A N 1
ATOM 2421 C CA . SER A 1 330 ? -16 6.312 -12.914 1 95.62 330 SER A CA 1
ATOM 2422 C C . SER A 1 330 ? -14.547 6.195 -12.469 1 95.62 330 SER A C 1
ATOM 2424 O O . SER A 1 330 ? -14.008 7.117 -11.852 1 95.62 330 SER A O 1
ATOM 2426 N N . MET A 1 331 ? -13.961 5.102 -12.727 1 95.25 331 MET A N 1
ATOM 2427 C CA . MET A 1 331 ? -12.57 4.875 -12.359 1 95.25 331 MET A CA 1
ATOM 2428 C C . MET A 1 331 ? -11.648 5.879 -13.055 1 95.25 331 MET A C 1
ATOM 2430 O O . MET A 1 331 ? -10.664 6.332 -12.469 1 95.25 331 MET A O 1
ATOM 2434 N N . HIS A 1 332 ? -12 6.242 -14.273 1 94.31 332 HIS A N 1
ATOM 2435 C CA . HIS A 1 332 ? -11.211 7.203 -15.031 1 94.31 332 HIS A CA 1
ATOM 2436 C C . HIS A 1 332 ? -11.227 8.578 -14.367 1 94.31 332 HIS A C 1
ATOM 2438 O O . HIS A 1 332 ? -10.297 9.359 -14.531 1 94.31 332 HIS A O 1
ATOM 2444 N N . ALA A 1 333 ? -12.297 8.82 -13.633 1 95.12 333 ALA A N 1
ATOM 2445 C CA . ALA A 1 333 ? -12.461 10.125 -12.984 1 95.12 333 ALA A CA 1
ATOM 2446 C C . ALA A 1 333 ? -11.977 10.086 -11.539 1 95.12 333 ALA A C 1
ATOM 2448 O O . ALA A 1 333 ? -12.18 11.039 -10.781 1 95.12 333 ALA A O 1
ATOM 2449 N N . ALA A 1 334 ? -11.344 8.977 -11.117 1 96.38 334 ALA A N 1
ATOM 2450 C CA . ALA A 1 334 ? -10.805 8.883 -9.766 1 96.38 334 ALA A CA 1
ATOM 2451 C C . ALA A 1 334 ? -9.766 9.969 -9.508 1 96.38 334 ALA A C 1
ATOM 2453 O O . ALA A 1 334 ? -9.07 10.398 -10.43 1 96.38 334 ALA A O 1
ATOM 2454 N N . THR A 1 335 ? -9.68 10.445 -8.305 1 97.19 335 THR A N 1
ATOM 2455 C CA . THR A 1 335 ? -8.719 11.477 -7.93 1 97.19 335 THR A CA 1
ATOM 2456 C C . THR A 1 335 ? -7.32 10.883 -7.777 1 97.19 335 THR A C 1
ATOM 2458 O O . THR A 1 335 ? -7.121 9.945 -7 1 97.19 335 THR A O 1
ATOM 2461 N N . GLU A 1 336 ? -6.383 11.414 -8.438 1 96.62 336 GLU A N 1
ATOM 2462 C CA . GLU A 1 336 ? -5.016 10.914 -8.367 1 96.62 336 GLU A CA 1
ATOM 2463 C C . GLU A 1 336 ? -4.266 11.523 -7.188 1 96.62 336 GLU A C 1
ATOM 2465 O O . GLU A 1 336 ? -4.441 12.695 -6.871 1 96.62 336 GLU A O 1
ATOM 2470 N N . LEU A 1 337 ? -3.48 10.727 -6.578 1 97.25 337 LEU A N 1
ATOM 2471 C CA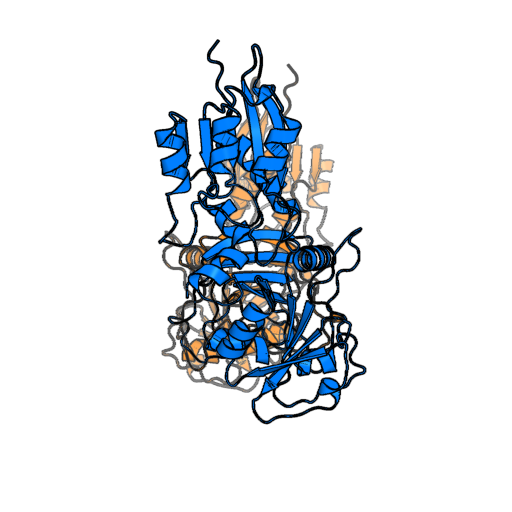 . LEU A 1 337 ? -2.607 11.156 -5.492 1 97.25 337 LEU A CA 1
ATOM 2472 C C . LEU A 1 337 ? -1.195 11.43 -6 1 97.25 337 LEU A C 1
ATOM 2474 O O . LEU A 1 337 ? -0.618 10.594 -6.707 1 97.25 337 LEU A O 1
ATOM 2478 N N . ALA A 1 338 ? -0.626 12.609 -5.773 1 96 338 ALA A N 1
ATOM 2479 C CA . ALA A 1 338 ? 0.803 12.836 -5.973 1 96 338 ALA A CA 1
ATOM 2480 C C . ALA A 1 338 ? 1.62 12.203 -4.848 1 96 338 ALA A C 1
ATOM 2482 O O . ALA A 1 338 ? 1.828 12.82 -3.801 1 96 338 ALA A O 1
ATOM 2483 N N . VAL A 1 339 ? 2.164 11.016 -5.09 1 96.69 339 VAL A N 1
ATOM 2484 C CA . VAL A 1 339 ? 2.822 10.234 -4.051 1 96.69 339 VAL A CA 1
ATOM 2485 C C . VAL A 1 339 ? 4.156 10.875 -3.682 1 96.69 339 VAL A C 1
ATOM 2487 O O . VAL A 1 339 ? 4.961 11.195 -4.559 1 96.69 339 VAL A O 1
ATOM 2490 N N . GLU A 1 340 ? 4.359 11.047 -2.418 1 94.69 340 GLU A N 1
ATOM 2491 C CA . GLU A 1 340 ? 5.59 11.648 -1.907 1 94.69 340 GLU A CA 1
ATOM 2492 C C . GLU A 1 340 ? 6.465 10.609 -1.211 1 94.69 340 GLU A C 1
ATOM 2494 O O . GLU A 1 340 ? 7.691 10.734 -1.191 1 94.69 340 GLU A O 1
ATOM 2499 N N . ARG A 1 341 ? 5.785 9.672 -0.674 1 95.62 341 ARG A N 1
ATOM 2500 C CA . ARG A 1 341 ? 6.527 8.703 0.126 1 95.62 341 ARG A CA 1
ATOM 2501 C C . ARG A 1 341 ? 5.809 7.355 0.162 1 95.62 341 ARG A C 1
ATOM 2503 O O . ARG A 1 341 ? 4.582 7.305 0.28 1 95.62 341 ARG A O 1
ATOM 2510 N N . VAL A 1 342 ? 6.531 6.266 0.032 1 97.94 342 VAL A N 1
ATOM 2511 C CA . VAL A 1 342 ? 6.121 4.895 0.308 1 97.94 342 VAL A CA 1
ATOM 2512 C C . VAL A 1 342 ? 7.145 4.219 1.218 1 97.94 342 VAL A C 1
ATOM 2514 O O . VAL A 1 342 ? 8.344 4.207 0.916 1 97.94 342 VAL A O 1
ATOM 2517 N N . GLU A 1 343 ? 6.719 3.719 2.303 1 97.44 343 GLU A N 1
ATOM 2518 C CA . GLU A 1 343 ? 7.664 3.064 3.201 1 97.44 343 GLU A CA 1
ATOM 2519 C C . GLU A 1 343 ? 6.988 1.959 4.008 1 97.44 343 GLU A C 1
ATOM 2521 O O . GLU A 1 343 ? 5.766 1.972 4.184 1 97.44 343 GLU A O 1
ATOM 2526 N N . VAL A 1 344 ? 7.738 1.032 4.441 1 98.06 344 VAL A N 1
ATOM 2527 C CA . VAL A 1 344 ? 7.258 -0.007 5.344 1 98.06 344 VAL A CA 1
ATOM 2528 C C . VAL A 1 344 ? 7.453 0.435 6.793 1 98.06 344 VAL A C 1
ATOM 2530 O O . VAL A 1 344 ? 8.547 0.846 7.18 1 98.06 344 VAL A O 1
ATOM 2533 N N . VAL A 1 345 ? 6.465 0.454 7.527 1 98.19 345 VAL A N 1
ATOM 2534 C CA . VAL A 1 345 ? 6.457 0.76 8.953 1 98.19 345 VAL A CA 1
ATOM 2535 C C . VAL A 1 345 ? 5.973 -0.455 9.742 1 98.19 345 VAL A C 1
ATOM 2537 O O . VAL A 1 345 ? 4.77 -0.701 9.836 1 98.19 345 VAL A O 1
ATOM 2540 N N . GLY A 1 346 ? 6.949 -1.157 10.43 1 97.38 346 GLY A N 1
ATOM 2541 C CA . GLY A 1 346 ? 6.574 -2.471 10.93 1 97.38 346 GLY A CA 1
ATOM 2542 C C . GLY A 1 346 ? 6.102 -3.412 9.844 1 97.38 346 GLY A C 1
ATOM 2543 O O . GLY A 1 346 ? 6.828 -3.672 8.883 1 97.38 346 GLY A O 1
ATOM 2544 N N . ASN A 1 347 ? 4.855 -3.863 9.992 1 95.69 347 ASN A N 1
ATOM 2545 C CA . ASN A 1 347 ? 4.285 -4.758 8.984 1 95.69 347 ASN A CA 1
ATOM 2546 C C . ASN A 1 347 ? 3.342 -4.012 8.047 1 95.69 347 ASN A C 1
ATOM 2548 O O . ASN A 1 347 ? 2.799 -4.602 7.109 1 95.69 347 ASN A O 1
ATOM 2552 N N . ASP A 1 348 ? 3.188 -2.736 8.227 1 98.44 348 ASP A N 1
ATOM 2553 C CA . ASP A 1 348 ? 2.277 -1.932 7.418 1 98.44 348 ASP A CA 1
ATOM 2554 C C . ASP A 1 348 ? 3.027 -1.217 6.297 1 98.44 348 ASP A C 1
ATOM 2556 O O . ASP A 1 348 ? 4.242 -1.02 6.383 1 98.44 348 ASP A O 1
ATOM 2560 N N . VAL A 1 349 ? 2.346 -0.916 5.285 1 98.81 349 VAL A N 1
ATOM 2561 C CA . VAL A 1 349 ? 2.863 -0.034 4.246 1 98.81 349 VAL A CA 1
ATOM 2562 C C . VAL A 1 349 ? 2.27 1.363 4.406 1 98.81 349 VAL A C 1
ATOM 2564 O O . VAL A 1 349 ? 1.048 1.52 4.492 1 98.81 349 VAL A O 1
ATOM 2567 N N . LEU A 1 350 ? 3.105 2.35 4.469 1 98.81 350 LEU A N 1
ATOM 2568 C CA . LEU A 1 350 ? 2.676 3.74 4.574 1 98.81 350 LEU A CA 1
ATOM 2569 C C . LEU A 1 350 ? 2.785 4.445 3.225 1 98.81 350 LEU A C 1
ATOM 2571 O O . LEU A 1 350 ? 3.828 4.383 2.57 1 98.81 350 LEU A O 1
ATOM 2575 N N . VAL A 1 351 ? 1.713 5.027 2.787 1 98.62 351 VAL A N 1
ATOM 2576 C CA . VAL A 1 351 ? 1.685 5.871 1.599 1 98.62 351 VAL A CA 1
ATOM 2577 C C . VAL A 1 351 ? 1.287 7.293 1.986 1 98.62 351 VAL A C 1
ATOM 2579 O O . VAL A 1 351 ? 0.248 7.504 2.615 1 98.62 351 VAL A O 1
ATOM 2582 N N . ILE A 1 352 ? 2.119 8.25 1.636 1 98.06 352 ILE A N 1
ATOM 2583 C CA . ILE A 1 352 ? 1.824 9.664 1.873 1 98.06 352 ILE A CA 1
ATOM 2584 C C . ILE A 1 352 ? 1.827 10.422 0.548 1 98.06 352 ILE A C 1
ATOM 2586 O O . ILE A 1 352 ? 2.697 10.203 -0.298 1 98.06 352 ILE A O 1
ATOM 2590 N N . GLY A 1 353 ? 0.863 11.258 0.358 1 97 353 GLY A N 1
ATOM 2591 C CA . GLY A 1 353 ? 0.829 12.078 -0.844 1 97 353 GLY A CA 1
ATOM 2592 C C . GLY A 1 353 ? -0.169 13.219 -0.764 1 97 353 GLY A C 1
ATOM 2593 O O . GLY A 1 353 ? -0.958 13.289 0.181 1 97 353 GLY A O 1
ATOM 2594 N N . GLY A 1 354 ? -0.058 14.172 -1.727 1 96.69 354 GLY A N 1
ATOM 2595 C CA . GLY A 1 354 ? -0.967 15.305 -1.809 1 96.69 354 GLY A CA 1
ATOM 2596 C C . GLY A 1 354 ? -2.082 15.102 -2.818 1 96.69 354 GLY A C 1
ATOM 2597 O O . GLY A 1 354 ? -1.929 14.336 -3.773 1 96.69 354 GLY A O 1
ATOM 2598 N N . LEU A 1 355 ? -3.27 15.641 -2.508 1 93.94 355 LEU A N 1
ATOM 2599 C CA . LEU A 1 355 ? -4.371 15.633 -3.463 1 93.94 355 LEU A CA 1
ATOM 2600 C C . LEU A 1 355 ? -4.469 16.953 -4.199 1 93.94 355 LEU A C 1
ATOM 2602 O O . LEU A 1 355 ? -4.195 18.016 -3.621 1 93.94 355 LEU A O 1
ATOM 2606 N N . SER A 1 356 ? -4.02 17.016 -5.508 1 68 356 SER A N 1
ATOM 2607 C CA . SER A 1 356 ? -4.109 18.266 -6.238 1 68 356 SER A CA 1
ATOM 2608 C C . SER A 1 356 ? -5.547 18.781 -6.301 1 68 356 SER A C 1
ATOM 2610 O O . SER A 1 356 ? -6.457 18.031 -6.656 1 68 356 SER A O 1
ATOM 2612 N N . VAL A 1 357 ? -5.938 19.609 -5.395 1 48.53 357 VAL A N 1
ATOM 2613 C CA . VAL A 1 357 ? -7.223 20.25 -5.645 1 48.53 357 VAL A CA 1
ATOM 2614 C C . VAL A 1 357 ? -7.09 21.234 -6.801 1 48.53 357 VAL A C 1
ATOM 2616 O O . VAL A 1 357 ? -6.008 21.781 -7.035 1 48.53 357 VAL A O 1
ATOM 2619 N N . MET B 1 1 ? 46.438 -16.906 -0.998 1 21.38 1 MET B N 1
ATOM 2620 C CA . MET B 1 1 ? 45.406 -16.562 -1.988 1 21.38 1 MET B CA 1
ATOM 2621 C C . MET B 1 1 ? 44.094 -17.281 -1.683 1 21.38 1 MET B C 1
ATOM 2623 O O . MET B 1 1 ? 44 -18.5 -1.82 1 21.38 1 MET B O 1
ATOM 2627 N N . ASN B 1 2 ? 43.438 -17.031 -0.61 1 29.2 2 ASN B N 1
ATOM 2628 C CA . ASN B 1 2 ? 42.188 -17.562 -0.064 1 29.2 2 ASN B CA 1
ATOM 2629 C C . ASN B 1 2 ? 41.094 -17.641 -1.132 1 29.2 2 ASN B C 1
ATOM 2631 O O . ASN B 1 2 ? 40.656 -16.625 -1.637 1 29.2 2 ASN B O 1
ATOM 2635 N N . THR B 1 3 ? 41.188 -18.438 -2.152 1 37.47 3 THR B N 1
ATOM 2636 C CA . THR B 1 3 ? 40.219 -18.641 -3.24 1 37.47 3 THR B CA 1
ATOM 2637 C C . THR B 1 3 ? 38.781 -18.625 -2.715 1 37.47 3 THR B C 1
ATOM 2639 O O . THR B 1 3 ? 38.344 -19.609 -2.109 1 37.47 3 THR B O 1
ATOM 2642 N N . GLU B 1 4 ? 38.375 -17.688 -2.031 1 40.91 4 GLU B N 1
ATOM 2643 C CA . GLU B 1 4 ? 37.031 -17.562 -1.426 1 40.91 4 GLU B CA 1
ATOM 2644 C C . GLU B 1 4 ? 35.938 -17.953 -2.416 1 40.91 4 GLU B C 1
ATOM 2646 O O . GLU B 1 4 ? 35.812 -17.328 -3.471 1 40.91 4 GLU B O 1
ATOM 2651 N N . HIS B 1 5 ? 35.656 -19.156 -2.74 1 50.44 5 HIS B N 1
ATOM 2652 C CA . HIS B 1 5 ? 34.562 -19.688 -3.508 1 50.44 5 HIS B CA 1
ATOM 2653 C C . HIS B 1 5 ? 33.281 -18.859 -3.281 1 50.44 5 HIS B C 1
ATOM 2655 O O . HIS B 1 5 ? 32.969 -18.484 -2.146 1 50.44 5 HIS B O 1
ATOM 2661 N N . PRO B 1 6 ? 32.938 -18.281 -4.336 1 61.5 6 PRO B N 1
ATOM 2662 C CA . PRO B 1 6 ? 31.688 -17.516 -4.129 1 61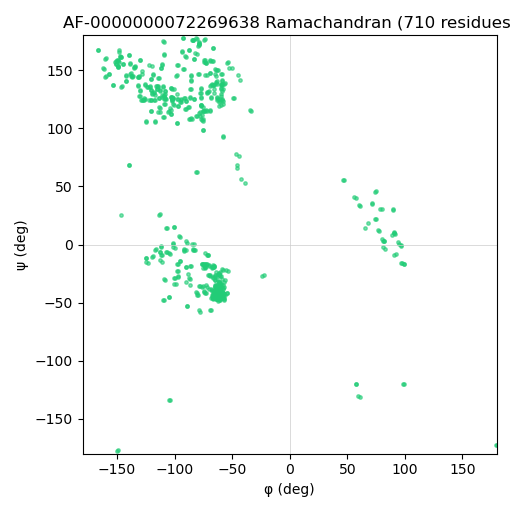.5 6 PRO B CA 1
ATOM 2663 C C . PRO B 1 6 ? 30.656 -18.297 -3.326 1 61.5 6 PRO B C 1
ATOM 2665 O O . PRO B 1 6 ? 30.609 -19.531 -3.387 1 61.5 6 PRO B O 1
ATOM 2668 N N . PRO B 1 7 ? 30 -17.719 -2.549 1 82.19 7 PRO B N 1
ATOM 2669 C CA . PRO B 1 7 ? 29.047 -18.312 -1.608 1 82.19 7 PRO B CA 1
ATOM 2670 C C . PRO B 1 7 ? 27.953 -19.125 -2.307 1 82.19 7 PRO B C 1
ATOM 2672 O O . PRO B 1 7 ? 27.609 -18.844 -3.457 1 82.19 7 PRO B O 1
ATOM 2675 N N . ASP B 1 8 ? 27.75 -20.5 -2.047 1 94.38 8 ASP B N 1
ATOM 2676 C CA . ASP B 1 8 ? 26.703 -21.422 -2.49 1 94.38 8 ASP B CA 1
ATOM 2677 C C . ASP B 1 8 ? 25.438 -20.688 -2.896 1 94.38 8 ASP B C 1
ATOM 2679 O O . ASP B 1 8 ? 24.797 -21.031 -3.885 1 94.38 8 ASP B O 1
ATOM 2683 N N . ALA B 1 9 ? 25.281 -19.562 -2.324 1 96.06 9 ALA B N 1
ATOM 2684 C CA . ALA B 1 9 ? 24.047 -18.828 -2.568 1 96.06 9 ALA B CA 1
ATOM 2685 C C . ALA B 1 9 ? 24.062 -18.172 -3.943 1 96.06 9 ALA B C 1
ATOM 2687 O O . ALA B 1 9 ? 23.031 -18.078 -4.613 1 96.06 9 ALA B O 1
ATOM 2688 N N . GLU B 1 10 ? 25.172 -17.719 -4.348 1 95.94 10 GLU B N 1
ATOM 2689 C CA . GLU B 1 10 ? 25.281 -17.047 -5.641 1 95.94 10 GLU B CA 1
ATOM 2690 C C . GLU B 1 10 ? 25.031 -18.031 -6.789 1 95.94 10 GLU B C 1
ATOM 2692 O O . GLU B 1 10 ? 24.281 -17.719 -7.719 1 95.94 10 GLU B O 1
ATOM 2697 N N . TYR B 1 11 ? 25.609 -19.172 -6.75 1 96.38 11 TYR B N 1
ATOM 2698 C CA . TYR B 1 11 ? 25.453 -20.156 -7.812 1 96.38 11 TYR B CA 1
ATOM 2699 C C . TYR B 1 11 ? 24.047 -20.766 -7.781 1 96.38 11 TYR B C 1
ATOM 2701 O O . TYR B 1 11 ? 23.484 -21.094 -8.828 1 96.38 11 TYR B O 1
ATOM 2709 N N . MET B 1 12 ? 23.531 -20.953 -6.598 1 97.88 12 MET B N 1
ATOM 2710 C CA . MET B 1 12 ? 22.156 -21.438 -6.504 1 97.88 12 MET B CA 1
ATOM 2711 C C . MET B 1 12 ? 21.188 -20.453 -7.141 1 97.88 12 MET B C 1
ATOM 2713 O O . MET B 1 12 ? 20.219 -20.859 -7.773 1 97.88 12 MET B O 1
ATOM 2717 N N . GLN B 1 13 ? 21.453 -19.172 -6.945 1 97.81 13 GLN B N 1
ATOM 2718 C CA . GLN B 1 13 ? 20.609 -18.172 -7.602 1 97.81 13 GLN B CA 1
ATOM 2719 C C . GLN B 1 13 ? 20.625 -18.344 -9.117 1 97.81 13 GLN B C 1
ATOM 2721 O O . GLN B 1 13 ? 19.594 -18.188 -9.773 1 97.81 13 GLN B O 1
ATOM 2726 N N . LEU B 1 14 ? 21.766 -18.688 -9.648 1 97.38 14 LEU B N 1
ATOM 2727 C CA . LEU B 1 14 ? 21.859 -18.938 -11.078 1 97.38 14 LEU B CA 1
ATOM 2728 C C . LEU B 1 14 ? 21.016 -20.156 -11.469 1 97.38 14 LEU B C 1
ATOM 2730 O O . LEU B 1 14 ? 20.375 -20.156 -12.516 1 97.38 14 LEU B O 1
ATOM 2734 N N . ALA B 1 15 ? 21.031 -21.188 -10.641 1 98 15 ALA B N 1
ATOM 2735 C CA . ALA B 1 15 ? 20.188 -22.359 -10.883 1 98 15 ALA B CA 1
ATOM 2736 C C . ALA B 1 15 ? 18.703 -21.984 -10.844 1 98 15 ALA B C 1
ATOM 2738 O O . ALA B 1 15 ? 17.922 -22.469 -11.664 1 98 15 ALA B O 1
ATOM 2739 N N . LEU B 1 16 ? 18.359 -21.141 -9.914 1 98.12 16 LEU B N 1
ATOM 2740 C CA . LEU B 1 16 ? 16.969 -20.688 -9.797 1 98.12 16 LEU B CA 1
ATOM 2741 C C . LEU B 1 16 ? 16.562 -19.891 -11.031 1 98.12 16 LEU B C 1
ATOM 2743 O O . LEU B 1 16 ? 15.422 -19.969 -11.484 1 98.12 16 LEU B O 1
ATOM 2747 N N . ASN B 1 17 ? 17.516 -19.125 -11.555 1 97.88 17 ASN B N 1
ATOM 2748 C CA . ASN B 1 17 ? 17.25 -18.406 -12.789 1 97.88 17 ASN B CA 1
ATOM 2749 C C . ASN B 1 17 ? 16.969 -19.359 -13.945 1 97.88 17 ASN B C 1
ATOM 2751 O O . ASN B 1 17 ? 16.109 -19.094 -14.781 1 97.88 17 ASN B O 1
ATOM 2755 N N . GLU B 1 18 ? 17.703 -20.422 -13.977 1 97.25 18 GLU B N 1
ATOM 2756 C CA . GLU B 1 18 ? 17.438 -21.453 -14.984 1 97.25 18 GLU B CA 1
ATOM 2757 C C . GLU B 1 18 ? 16.062 -22.062 -14.797 1 97.25 18 GLU B C 1
ATOM 2759 O O . GLU B 1 18 ? 15.312 -22.234 -15.758 1 97.25 18 GLU B O 1
ATOM 2764 N N . ALA B 1 19 ? 15.703 -22.359 -13.57 1 96.81 19 ALA B N 1
ATOM 2765 C CA . ALA B 1 19 ? 14.406 -22.953 -13.266 1 96.81 19 ALA B CA 1
ATOM 2766 C C . ALA B 1 19 ? 13.266 -22.047 -13.711 1 96.81 19 ALA B C 1
ATOM 2768 O O . ALA B 1 19 ? 12.219 -22.516 -14.164 1 96.81 19 ALA B O 1
ATOM 2769 N N . ALA B 1 20 ? 13.461 -20.781 -13.617 1 95.88 20 ALA B N 1
ATOM 2770 C CA . ALA B 1 20 ? 12.445 -19.781 -13.945 1 95.88 20 ALA B CA 1
ATOM 2771 C C . ALA B 1 20 ? 12.039 -19.875 -15.414 1 95.88 20 ALA B C 1
ATOM 2773 O O . ALA B 1 20 ? 10.898 -19.547 -15.766 1 95.88 20 ALA B O 1
ATOM 2774 N N . LYS B 1 21 ? 12.906 -20.375 -16.25 1 93.5 21 LYS B N 1
ATOM 2775 C CA . LYS B 1 21 ? 12.625 -20.516 -17.672 1 93.5 21 LYS B CA 1
ATOM 2776 C C . LYS B 1 21 ? 11.523 -21.547 -17.906 1 93.5 21 LYS B C 1
ATOM 2778 O O . LYS B 1 21 ? 10.898 -21.562 -18.969 1 93.5 21 LYS B O 1
ATOM 2783 N N . GLY B 1 22 ? 11.258 -22.359 -16.953 1 93.81 22 GLY B N 1
ATOM 2784 C CA . GLY B 1 22 ? 10.266 -23.422 -17.109 1 93.81 22 GLY B CA 1
ATOM 2785 C C . GLY B 1 22 ? 8.93 -23.078 -16.469 1 93.81 22 GLY B C 1
ATOM 2786 O O . GLY B 1 22 ? 7.996 -23.891 -16.531 1 93.81 22 GLY B O 1
ATOM 2787 N N . LEU B 1 23 ? 8.836 -21.938 -15.836 1 93.19 23 LEU B N 1
ATOM 2788 C CA . LEU B 1 23 ? 7.59 -21.531 -15.18 1 93.19 23 LEU B CA 1
ATOM 2789 C C . LEU B 1 23 ? 6.453 -21.453 -16.188 1 93.19 23 LEU B C 1
ATOM 2791 O O . LEU B 1 23 ? 6.59 -20.812 -17.234 1 93.19 23 LEU B O 1
ATOM 2795 N N . GLY B 1 24 ? 5.332 -22.156 -15.828 1 90.94 24 GLY B N 1
ATOM 2796 C CA . GLY B 1 24 ? 4.164 -22.156 -16.688 1 90.94 24 GLY B CA 1
ATOM 2797 C C . GLY B 1 24 ? 4.266 -23.156 -17.828 1 90.94 24 GLY B C 1
ATOM 2798 O O . GLY B 1 24 ? 3.369 -23.25 -18.672 1 90.94 24 GLY B O 1
ATOM 2799 N N . ARG B 1 25 ? 5.363 -23.938 -17.859 1 92.94 25 ARG B N 1
ATOM 2800 C CA . ARG B 1 25 ? 5.594 -24.797 -19.016 1 92.94 25 ARG B CA 1
ATOM 2801 C C . ARG B 1 25 ? 5.758 -26.25 -18.578 1 92.94 25 ARG B C 1
ATOM 2803 O O . ARG B 1 25 ? 5.66 -27.172 -19.406 1 92.94 25 ARG B O 1
ATOM 2810 N N . THR B 1 26 ? 5.898 -26.469 -17.359 1 92.25 26 THR B N 1
ATOM 2811 C CA . THR B 1 26 ? 6.387 -27.781 -16.953 1 92.25 26 THR B CA 1
ATOM 2812 C C . THR B 1 26 ? 5.289 -28.562 -16.25 1 92.25 26 THR B C 1
ATOM 2814 O O . THR B 1 26 ? 5.434 -29.766 -16 1 92.25 26 THR B O 1
ATOM 2817 N N . SER B 1 27 ? 4.168 -27.938 -15.938 1 91.81 27 SER B N 1
ATOM 2818 C CA . SER B 1 27 ? 3.145 -28.594 -15.141 1 91.81 27 SER B CA 1
ATOM 2819 C C . SER B 1 27 ? 2.654 -29.875 -15.82 1 91.81 27 SER B C 1
ATOM 2821 O O . SER B 1 27 ? 2.559 -29.938 -17.047 1 91.81 27 SER B O 1
ATOM 2823 N N . PRO B 1 28 ? 2.482 -30.922 -15 1 92.31 28 PRO B N 1
ATOM 2824 C CA . PRO B 1 28 ? 2.418 -30.938 -13.539 1 92.31 28 PRO B CA 1
ATOM 2825 C C . PRO B 1 28 ? 3.785 -31.125 -12.891 1 92.31 28 PRO B C 1
ATOM 2827 O O . PRO B 1 28 ? 3.895 -31.141 -11.664 1 92.31 28 PRO B O 1
ATOM 2830 N N . ASN B 1 29 ? 4.824 -31.344 -13.695 1 90.81 29 ASN B N 1
ATOM 2831 C CA . ASN B 1 29 ? 6.176 -31.469 -13.156 1 90.81 29 ASN B CA 1
ATOM 2832 C C . ASN B 1 29 ? 6.684 -30.125 -12.625 1 90.81 29 ASN B C 1
ATOM 2834 O O . ASN B 1 29 ? 6.18 -29.062 -13.008 1 90.81 29 ASN B O 1
ATOM 2838 N N . PRO B 1 30 ? 7.645 -30.125 -11.742 1 93.25 30 PRO B N 1
ATOM 2839 C CA . PRO B 1 30 ? 8.188 -28.891 -11.18 1 93.25 30 PRO B CA 1
ATOM 2840 C C . PRO B 1 30 ? 9.172 -28.203 -12.125 1 93.25 30 PRO B C 1
ATOM 2842 O O . PRO B 1 30 ? 9.844 -28.875 -12.914 1 93.25 30 PRO B O 1
ATOM 2845 N N . PRO B 1 31 ? 9.172 -26.875 -12.055 1 94.94 31 PRO B N 1
ATOM 2846 C CA . PRO B 1 31 ? 10.32 -26.203 -12.672 1 94.94 31 PRO B CA 1
ATOM 2847 C C . PRO B 1 31 ? 11.625 -26.453 -11.914 1 94.94 31 PRO B C 1
ATOM 2849 O O . PRO B 1 31 ? 11.68 -26.266 -10.695 1 94.94 31 PRO B O 1
ATOM 2852 N N . VAL B 1 32 ? 12.641 -26.922 -12.578 1 95.69 32 VAL B N 1
ATOM 2853 C CA . VAL B 1 32 ? 13.922 -27.25 -11.953 1 95.69 32 VAL B CA 1
ATOM 2854 C C . VAL B 1 32 ? 15.062 -26.641 -12.758 1 95.69 32 VAL B C 1
ATOM 2856 O O . VAL B 1 32 ? 15.008 -26.578 -13.992 1 95.69 32 VAL B O 1
ATOM 2859 N N . GLY B 1 33 ? 15.969 -26.078 -12.016 1 97.56 33 GLY B N 1
ATOM 2860 C CA . GLY B 1 33 ? 17.203 -25.578 -12.602 1 97.56 33 GLY B CA 1
ATOM 2861 C C . GLY B 1 33 ? 18.453 -26.234 -12.039 1 97.56 33 GLY B C 1
ATOM 2862 O O . GLY B 1 33 ? 18.438 -26.719 -10.898 1 97.56 33 GLY B O 1
ATOM 2863 N N . CYS B 1 34 ? 19.516 -26.234 -12.891 1 98 34 CYS B N 1
ATOM 2864 C CA . CYS B 1 34 ? 20.797 -26.812 -12.492 1 98 34 CYS B CA 1
ATOM 2865 C C . CYS B 1 34 ? 21.953 -26.047 -13.102 1 98 34 CYS B C 1
ATOM 2867 O O . CYS B 1 34 ? 21.906 -25.656 -14.266 1 98 34 CYS B O 1
ATOM 2869 N N . VAL B 1 35 ? 22.891 -25.828 -12.281 1 98.25 35 VAL B N 1
ATOM 2870 C CA . VAL B 1 35 ? 24.141 -25.234 -12.734 1 98.25 35 VAL B CA 1
ATOM 2871 C C . VAL B 1 35 ? 25.328 -26.047 -12.227 1 98.25 35 VAL B C 1
ATOM 2873 O O . VAL B 1 35 ? 25.344 -26.469 -11.062 1 98.25 35 VAL B O 1
ATOM 2876 N N . ILE B 1 36 ? 26.234 -26.328 -13.117 1 97.94 36 ILE B N 1
ATOM 2877 C CA . ILE B 1 36 ? 27.453 -27.047 -12.742 1 97.94 36 ILE B CA 1
ATOM 2878 C C . ILE B 1 36 ? 28.656 -26.109 -12.789 1 97.94 36 ILE B C 1
ATOM 2880 O O . ILE B 1 36 ? 28.875 -25.422 -13.797 1 97.94 36 ILE B O 1
ATOM 2884 N N . VAL B 1 37 ? 29.344 -26.047 -11.68 1 97.44 37 VAL B N 1
ATOM 2885 C CA . VAL B 1 37 ? 30.438 -25.109 -11.523 1 97.44 37 VAL B CA 1
ATOM 2886 C C . VAL B 1 37 ? 31.734 -25.859 -11.25 1 97.44 37 VAL B C 1
ATOM 2888 O O . VAL B 1 37 ? 31.781 -26.734 -10.383 1 97.44 37 VAL B O 1
ATOM 2891 N N . ARG B 1 38 ? 32.75 -25.562 -11.977 1 94.75 38 ARG B N 1
ATOM 2892 C CA . ARG B 1 38 ? 34.062 -26.156 -11.797 1 94.75 38 ARG B CA 1
ATOM 2893 C C . ARG B 1 38 ? 35.062 -25.141 -11.266 1 94.75 38 ARG B C 1
ATOM 2895 O O . ARG B 1 38 ? 35.125 -24.016 -11.742 1 94.75 38 ARG B O 1
ATOM 2902 N N . ASP B 1 39 ? 35.688 -25.562 -10.234 1 87.44 39 ASP B N 1
ATOM 2903 C CA . ASP B 1 39 ? 36.719 -24.688 -9.695 1 87.44 3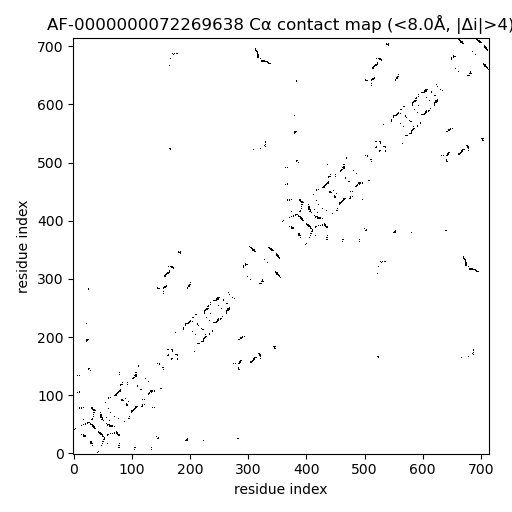9 ASP B CA 1
ATOM 2904 C C . ASP B 1 39 ? 37.969 -24.703 -10.578 1 87.44 39 ASP B C 1
ATOM 2906 O O . ASP B 1 39 ? 38.5 -25.781 -10.875 1 87.44 39 ASP B O 1
ATOM 2910 N N . GLY B 1 40 ? 38.219 -23.578 -11.148 1 77.81 40 GLY B N 1
ATOM 2911 C CA . GLY B 1 40 ? 39.469 -23.469 -11.914 1 77.81 40 GLY B CA 1
ATOM 2912 C C . GLY B 1 40 ? 40.625 -22.922 -11.102 1 77.81 40 GLY B C 1
ATOM 2913 O O . GLY B 1 40 ? 40.531 -22.781 -9.883 1 77.81 40 GLY B O 1
ATOM 2914 N N . GLU B 1 41 ? 41.812 -22.859 -11.789 1 71.62 41 GLU B N 1
ATOM 2915 C CA . GLU B 1 41 ? 43.031 -22.375 -11.164 1 71.62 41 GLU B CA 1
ATOM 2916 C C . GLU B 1 41 ? 42.875 -20.938 -10.688 1 71.62 41 GLU B C 1
ATOM 2918 O O . GLU B 1 41 ? 43.375 -20.578 -9.609 1 71.62 41 GLU B O 1
ATOM 2923 N N . ILE B 1 42 ? 42.125 -20.172 -11.406 1 67.44 42 ILE B N 1
ATOM 2924 C CA . ILE B 1 42 ? 42.031 -18.75 -11.117 1 67.44 42 ILE B CA 1
ATOM 2925 C C . ILE B 1 42 ? 40.656 -18.422 -10.547 1 67.44 42 ILE B C 1
ATOM 2927 O O . ILE B 1 42 ? 40.531 -17.688 -9.562 1 67.44 42 ILE B O 1
ATOM 2931 N N . ALA B 1 43 ? 39.594 -18.938 -11.234 1 79.56 43 ALA B N 1
ATOM 2932 C CA . ALA B 1 43 ? 38.219 -18.641 -10.789 1 79.56 43 ALA B CA 1
ATOM 2933 C C . ALA B 1 43 ? 37.281 -19.797 -11.125 1 79.56 43 ALA B C 1
ATOM 2935 O O . ALA B 1 43 ? 37.625 -20.656 -11.953 1 79.56 43 ALA B O 1
ATOM 2936 N N . SER B 1 44 ? 36.281 -19.906 -10.375 1 89.44 44 SER B N 1
ATOM 2937 C CA . SER B 1 44 ? 35.25 -20.891 -10.68 1 89.44 44 SER B CA 1
ATOM 2938 C C . SER B 1 44 ? 34.562 -20.578 -12.008 1 89.44 44 SER B C 1
ATOM 2940 O O . SER B 1 44 ? 34.406 -19.406 -12.375 1 89.44 44 SER B O 1
ATOM 2942 N N . GLU B 1 45 ? 34.312 -21.594 -12.734 1 92.69 45 GLU B N 1
ATOM 2943 C CA . GLU B 1 45 ? 33.656 -21.469 -14.031 1 92.69 45 GLU B CA 1
ATOM 2944 C C . GLU B 1 45 ? 32.375 -22.297 -14.102 1 92.69 45 GLU B C 1
ATOM 2946 O O . GLU B 1 45 ? 32.344 -23.422 -13.625 1 92.69 45 GLU B O 1
ATOM 2951 N N . ILE B 1 46 ? 31.359 -21.641 -14.664 1 96.06 46 ILE B N 1
ATOM 2952 C CA . ILE B 1 46 ? 30.141 -22.375 -14.961 1 96.06 46 ILE B CA 1
ATOM 2953 C C . ILE B 1 46 ? 30.344 -23.219 -16.219 1 96.06 46 ILE B C 1
ATOM 2955 O O . ILE B 1 46 ? 30.609 -22.688 -17.297 1 96.06 46 ILE B O 1
ATOM 2959 N N . VAL B 1 47 ? 30.203 -24.516 -16.094 1 97.12 47 VAL B N 1
ATOM 2960 C CA . VAL B 1 47 ? 30.531 -25.375 -17.219 1 97.12 47 VAL B CA 1
ATOM 2961 C C . VAL B 1 47 ? 29.266 -26.047 -17.766 1 97.12 47 VAL B C 1
ATOM 2963 O O . VAL B 1 47 ? 29.312 -26.703 -18.797 1 97.12 47 VAL B O 1
ATOM 2966 N N . GLY B 1 48 ? 28.188 -25.844 -17.078 1 97.75 48 GLY B N 1
ATOM 2967 C CA . GLY B 1 48 ? 26.922 -26.391 -17.516 1 97.75 48 GLY B CA 1
ATOM 2968 C C . GLY B 1 48 ? 25.719 -25.688 -16.906 1 97.75 48 GLY B C 1
ATOM 2969 O O . GLY B 1 48 ? 25.75 -25.297 -15.734 1 97.75 48 GLY B O 1
ATOM 2970 N N . ARG B 1 49 ? 24.703 -25.609 -17.719 1 98 49 ARG B N 1
ATOM 2971 C CA . ARG B 1 49 ? 23.406 -25.078 -17.312 1 98 49 ARG B CA 1
ATOM 2972 C C . ARG B 1 49 ? 22.266 -25.906 -17.875 1 98 49 ARG B C 1
ATOM 2974 O O . ARG B 1 49 ? 22.375 -26.438 -18.984 1 98 49 ARG B O 1
ATOM 2981 N N . GLY B 1 50 ? 21.234 -25.969 -17.109 1 96.38 50 GLY B N 1
ATOM 2982 C CA . GLY B 1 50 ? 20.062 -26.672 -17.594 1 96.38 50 GLY B CA 1
ATOM 2983 C C . GLY B 1 50 ? 18.797 -26.312 -16.828 1 96.38 50 GLY B C 1
ATOM 2984 O O . GLY B 1 50 ? 18.859 -25.891 -15.672 1 96.38 50 GLY B O 1
ATOM 2985 N N . PHE B 1 51 ? 17.656 -26.406 -17.531 1 94.12 51 PHE B N 1
ATOM 2986 C CA . PHE B 1 51 ? 16.344 -26.312 -16.922 1 94.12 51 PHE B CA 1
ATOM 2987 C C . PHE B 1 51 ? 15.391 -27.344 -17.516 1 94.12 51 PHE B C 1
ATOM 2989 O O . PHE B 1 51 ? 15.633 -27.859 -18.609 1 94.12 51 PHE B O 1
ATOM 2996 N N . HIS B 1 52 ? 14.383 -27.688 -16.766 1 90.25 52 HIS B N 1
ATOM 2997 C CA . HIS B 1 52 ? 13.344 -28.594 -17.219 1 90.25 52 HIS B CA 1
ATOM 2998 C C . HIS B 1 52 ? 12.359 -27.875 -18.141 1 90.25 52 HIS B C 1
ATOM 3000 O O . HIS B 1 52 ? 11.594 -27.031 -17.688 1 90.25 52 HIS B O 1
ATOM 3006 N N . PRO B 1 53 ? 12.344 -28.203 -19.438 1 86.5 53 PRO B N 1
ATOM 3007 C CA . PRO B 1 53 ? 11.57 -27.375 -20.375 1 86.5 53 PRO B CA 1
ATOM 3008 C C . PRO B 1 53 ? 10.086 -27.734 -20.375 1 86.5 53 PRO B C 1
ATOM 3010 O O . PRO B 1 53 ? 9.234 -26.859 -20.547 1 86.5 53 PRO B O 1
ATOM 3013 N N . LYS B 1 54 ? 9.797 -29.062 -20.312 1 88.69 54 LYS B N 1
ATOM 3014 C CA . LYS B 1 54 ? 8.406 -29.5 -20.375 1 88.69 54 LYS B CA 1
ATOM 3015 C C . LYS B 1 54 ? 8.258 -30.906 -19.812 1 88.69 54 LYS B C 1
ATOM 3017 O O . LYS B 1 54 ? 9.227 -31.672 -19.766 1 88.69 54 LYS B O 1
ATOM 3022 N N . ALA B 1 55 ? 7.012 -31.141 -19.469 1 81.94 55 ALA B N 1
ATOM 3023 C CA . ALA B 1 55 ? 6.73 -32.5 -19 1 81.94 55 ALA B CA 1
ATOM 3024 C C . ALA B 1 55 ? 7.086 -33.531 -20.047 1 81.94 55 ALA B C 1
ATOM 3026 O O . ALA B 1 55 ? 6.777 -33.375 -21.234 1 81.94 55 ALA B O 1
ATOM 3027 N N . GLY B 1 56 ? 7.758 -34.531 -19.578 1 79.19 56 GLY B N 1
ATOM 3028 C CA . GLY B 1 56 ? 8.156 -35.594 -20.484 1 79.19 56 GLY B CA 1
ATOM 3029 C C . GLY B 1 56 ? 9.57 -35.438 -21 1 79.19 56 GLY B C 1
ATOM 3030 O O . GLY B 1 56 ? 10.164 -36.375 -21.5 1 79.19 56 GLY B O 1
ATOM 3031 N N . GLU B 1 57 ? 10.141 -34.25 -20.859 1 83.88 57 GLU B N 1
ATOM 3032 C CA . GLU B 1 57 ? 11.516 -34 -21.281 1 83.88 57 GLU B CA 1
ATOM 3033 C C . GLU B 1 57 ? 12.5 -34.25 -20.141 1 83.88 57 GLU B C 1
ATOM 3035 O O . GLU B 1 57 ? 12.094 -34.375 -18.984 1 83.88 57 GLU B O 1
ATOM 3040 N N . PRO B 1 58 ? 13.758 -34.406 -20.531 1 85.38 58 PRO B N 1
ATOM 3041 C CA . PRO B 1 58 ? 14.758 -34.594 -19.484 1 85.38 58 PRO B CA 1
ATOM 3042 C C . PRO B 1 58 ? 14.734 -33.5 -18.438 1 85.38 58 PRO B C 1
ATOM 3044 O O . PRO B 1 58 ? 14.273 -32.375 -18.703 1 85.38 58 PRO B O 1
ATOM 3047 N N . HIS B 1 59 ? 15.234 -33.844 -17.281 1 91.12 59 HIS B N 1
ATOM 3048 C CA . HIS B 1 59 ? 15.297 -32.875 -16.188 1 91.12 59 HIS B CA 1
ATOM 3049 C C . HIS B 1 59 ? 16.484 -31.938 -16.359 1 91.12 59 HIS B C 1
ATOM 3051 O O . HIS B 1 59 ? 17.328 -32.125 -17.234 1 91.12 59 HIS B O 1
ATOM 3057 N N . ALA B 1 60 ? 16.516 -30.938 -15.539 1 94.12 60 ALA B N 1
ATOM 3058 C CA . ALA B 1 60 ? 17.5 -29.875 -15.609 1 94.12 60 ALA B CA 1
ATOM 3059 C C . ALA B 1 60 ? 18.922 -30.438 -15.516 1 94.12 60 ALA B C 1
ATOM 3061 O O . ALA B 1 60 ? 19.812 -29.984 -16.234 1 94.12 60 ALA B O 1
ATOM 3062 N N . GLU B 1 61 ? 19.125 -31.406 -14.609 1 95.12 61 GLU B N 1
ATOM 3063 C CA . GLU B 1 61 ? 20.453 -31.984 -14.383 1 95.12 61 GLU B CA 1
ATOM 3064 C C . GLU B 1 61 ? 21.016 -32.594 -15.656 1 95.12 61 GLU B C 1
ATOM 3066 O O . GLU B 1 61 ? 22.203 -32.438 -15.953 1 95.12 61 GLU B O 1
ATOM 3071 N N . VAL B 1 62 ? 20.172 -33.281 -16.375 1 93.69 62 VAL B N 1
ATOM 3072 C CA . VAL B 1 62 ? 20.594 -33.969 -17.594 1 93.69 62 VAL B CA 1
ATOM 3073 C C . VAL B 1 62 ? 21.109 -32.938 -18.609 1 93.69 62 VAL B C 1
ATOM 3075 O O . VAL B 1 62 ? 22.172 -33.125 -19.203 1 93.69 62 VAL B O 1
ATOM 3078 N N . PHE B 1 63 ? 20.422 -31.844 -18.734 1 95.5 63 PHE B N 1
ATOM 3079 C CA . PHE B 1 63 ? 20.844 -30.797 -19.656 1 95.5 63 PHE B CA 1
ATOM 3080 C C . PHE B 1 63 ? 22.156 -30.172 -19.203 1 95.5 63 PHE B C 1
ATOM 3082 O O . PHE B 1 63 ? 23.047 -29.922 -20.016 1 95.5 63 PHE B O 1
ATOM 3089 N N . ALA B 1 64 ? 22.234 -29.859 -17.984 1 97.06 64 ALA B N 1
ATOM 3090 C CA . ALA B 1 64 ? 23.453 -29.266 -17.438 1 97.06 64 ALA B CA 1
ATOM 3091 C C . ALA B 1 64 ? 24.641 -30.188 -17.641 1 97.06 64 ALA B C 1
ATOM 3093 O O . ALA B 1 64 ? 25.734 -29.734 -18.016 1 97.06 64 ALA B O 1
ATOM 3094 N N . LEU B 1 65 ? 24.469 -31.469 -17.406 1 96.81 65 LEU B N 1
ATOM 3095 C CA . LEU B 1 65 ? 25.531 -32.469 -17.547 1 96.81 65 LEU B CA 1
ATOM 3096 C C . LEU B 1 65 ? 25.953 -32.594 -19.016 1 96.81 65 LEU B C 1
ATOM 3098 O O . LEU B 1 65 ? 27.141 -32.75 -19.312 1 96.81 65 LEU B O 1
ATOM 3102 N N . ARG B 1 66 ? 24.969 -32.562 -19.891 1 96.38 66 ARG B N 1
ATOM 3103 C CA . ARG B 1 66 ? 25.281 -32.625 -21.328 1 96.38 66 ARG B CA 1
ATOM 3104 C C . ARG B 1 66 ? 26.172 -31.453 -21.75 1 96.38 66 ARG B C 1
ATOM 3106 O O . ARG B 1 66 ? 27.125 -31.625 -22.5 1 96.38 66 ARG B O 1
ATOM 3113 N N . GLU B 1 67 ? 25.812 -30.328 -21.281 1 97 67 GLU B N 1
ATOM 3114 C CA . GLU B 1 67 ? 26.609 -29.141 -21.609 1 97 67 GLU B CA 1
ATOM 3115 C C . GLU B 1 67 ? 28 -29.234 -20.984 1 97 67 GLU B C 1
ATOM 3117 O O . GLU B 1 67 ? 29 -28.875 -21.641 1 97 67 GLU B O 1
ATOM 3122 N N . ALA B 1 68 ? 28.094 -29.688 -19.781 1 96.94 68 ALA B N 1
ATOM 3123 C CA . ALA B 1 68 ? 29.359 -29.734 -19.062 1 96.94 68 ALA B CA 1
ATOM 3124 C C . ALA B 1 68 ? 30.281 -30.797 -19.672 1 96.94 68 ALA B C 1
ATOM 3126 O O . ALA B 1 68 ? 31.5 -30.625 -19.688 1 96.94 68 ALA B O 1
ATOM 3127 N N . GLY B 1 69 ? 29.703 -31.922 -20.078 1 96.5 69 GLY B N 1
ATOM 3128 C CA . GLY B 1 69 ? 30.516 -33.031 -20.531 1 96.5 69 GLY B CA 1
ATOM 3129 C C . GLY B 1 69 ? 31.453 -33.562 -19.469 1 96.5 69 GLY B C 1
ATOM 3130 O O . GLY B 1 69 ? 31.047 -33.812 -18.344 1 96.5 69 GLY B O 1
ATOM 3131 N N . GLU B 1 70 ? 32.688 -33.688 -19.922 1 96.25 70 GLU B N 1
ATOM 3132 C CA . GLU B 1 70 ? 33.688 -34.25 -19.047 1 96.25 70 GLU B CA 1
ATOM 3133 C C . GLU B 1 70 ? 34.094 -33.281 -17.938 1 96.25 70 GLU B C 1
ATOM 3135 O O . GLU B 1 70 ? 34.656 -33.656 -16.922 1 96.25 70 GLU B O 1
ATOM 3140 N N . ARG B 1 71 ? 33.781 -32.094 -18.141 1 96.44 71 ARG B N 1
ATOM 3141 C CA . ARG B 1 71 ? 34.125 -31.047 -17.172 1 96.44 71 ARG B CA 1
ATOM 3142 C C . ARG B 1 71 ? 33.281 -31.156 -15.914 1 96.44 71 ARG B C 1
ATOM 3144 O O . ARG B 1 71 ? 33.562 -30.484 -14.906 1 96.44 71 ARG B O 1
ATOM 3151 N N . ALA B 1 72 ? 32.281 -32 -15.945 1 97.25 72 ALA B N 1
ATOM 3152 C CA . ALA B 1 72 ? 31.453 -32.25 -14.773 1 97.25 72 ALA B CA 1
ATOM 3153 C C . ALA B 1 72 ? 32.219 -33 -13.688 1 97.25 72 ALA B C 1
ATOM 3155 O O . ALA B 1 72 ? 31.891 -32.875 -12.508 1 97.25 72 ALA B O 1
ATOM 3156 N N . ARG B 1 73 ? 33.188 -33.719 -14.156 1 96.88 73 ARG B N 1
ATOM 3157 C CA . ARG B 1 73 ? 33.938 -34.531 -13.188 1 96.88 73 ARG B CA 1
ATOM 3158 C C . ARG B 1 73 ? 34.656 -33.625 -12.172 1 96.88 73 ARG B C 1
ATOM 3160 O O . ARG B 1 73 ? 35.375 -32.719 -12.547 1 96.88 73 ARG B O 1
ATOM 3167 N N . GLY B 1 74 ? 34.312 -33.938 -10.906 1 96.19 74 GLY B N 1
ATOM 3168 C CA . GLY B 1 74 ? 34.969 -33.188 -9.836 1 96.19 74 GLY B CA 1
ATOM 3169 C C . GLY B 1 74 ? 34.281 -31.844 -9.578 1 96.19 74 GLY B C 1
ATOM 3170 O O . GLY B 1 74 ? 34.688 -31.109 -8.672 1 96.19 74 GLY B O 1
ATOM 3171 N N . ALA B 1 75 ? 33.344 -31.5 -10.289 1 97 75 ALA B N 1
ATOM 3172 C CA . ALA B 1 75 ? 32.656 -30.203 -10.188 1 97 75 ALA B CA 1
ATOM 3173 C C . ALA B 1 75 ? 31.578 -30.219 -9.117 1 97 75 ALA B C 1
ATOM 3175 O O . ALA B 1 75 ? 31.391 -31.234 -8.438 1 97 75 ALA B O 1
ATOM 3176 N N . THR B 1 76 ? 30.938 -29.078 -8.875 1 97.44 76 THR B N 1
ATOM 3177 C CA . THR B 1 76 ? 29.797 -28.938 -7.984 1 97.44 76 THR B CA 1
ATOM 3178 C C . THR B 1 76 ? 28.516 -28.688 -8.781 1 97.44 76 THR B C 1
ATOM 3180 O O . THR B 1 76 ? 28.484 -27.812 -9.648 1 97.44 76 THR B O 1
ATOM 3183 N N . ALA B 1 77 ? 27.531 -29.453 -8.477 1 98.06 77 ALA B N 1
ATOM 3184 C CA . ALA B 1 77 ? 26.219 -29.266 -9.109 1 98.06 77 ALA B CA 1
ATOM 3185 C C . ALA B 1 77 ? 25.266 -28.547 -8.164 1 98.06 77 ALA B C 1
ATOM 3187 O O . ALA B 1 77 ? 25.062 -28.969 -7.02 1 98.06 77 ALA B O 1
ATOM 3188 N N . TYR B 1 78 ? 24.719 -27.484 -8.609 1 98.25 78 TYR B N 1
ATOM 3189 C CA . TYR B 1 78 ? 23.656 -26.781 -7.906 1 98.25 78 TYR B CA 1
ATOM 3190 C C . TYR B 1 78 ? 22.297 -27.094 -8.523 1 98.25 78 TYR B C 1
ATOM 3192 O O . TYR B 1 78 ? 22.078 -26.859 -9.711 1 98.25 78 TYR B O 1
ATOM 3200 N N . VAL B 1 79 ? 21.422 -27.625 -7.73 1 98 79 VAL B N 1
ATOM 3201 C CA . VAL B 1 79 ? 20.109 -28.016 -8.242 1 98 79 VAL B CA 1
ATOM 3202 C C . VAL B 1 79 ? 19.016 -27.484 -7.332 1 98 79 VAL B C 1
ATOM 3204 O O . VAL B 1 79 ? 19.172 -27.469 -6.105 1 98 79 VAL B O 1
ATOM 3207 N N . THR B 1 80 ? 17.844 -27.078 -7.934 1 97.94 80 THR B N 1
ATOM 3208 C CA . THR B 1 80 ? 16.828 -26.344 -7.176 1 97.94 80 THR B CA 1
ATOM 3209 C C . THR B 1 80 ? 15.898 -27.312 -6.453 1 97.94 80 THR B C 1
ATOM 3211 O O . THR B 1 80 ? 15.18 -26.922 -5.531 1 97.94 80 THR B O 1
ATOM 3214 N N . LEU B 1 81 ? 15.867 -28.516 -6.859 1 96.62 81 LEU B N 1
ATOM 3215 C CA . LEU B 1 81 ? 15.062 -29.562 -6.246 1 96.62 81 LEU B CA 1
ATOM 3216 C C . LEU B 1 81 ? 15.859 -30.859 -6.129 1 96.62 81 LEU B C 1
ATOM 3218 O O . LEU B 1 81 ? 16.625 -31.219 -7.031 1 96.62 81 LEU B O 1
ATOM 3222 N N . GLU B 1 82 ? 15.664 -31.625 -5.105 1 95.5 82 GLU B N 1
ATOM 3223 C CA . GLU B 1 82 ? 16.328 -32.906 -4.887 1 95.5 82 GLU B CA 1
ATOM 3224 C C . GLU B 1 82 ? 16.266 -33.781 -6.133 1 95.5 82 GLU B C 1
ATOM 3226 O O . GLU B 1 82 ? 15.18 -34 -6.684 1 95.5 82 GLU B O 1
ATOM 3231 N N . PRO B 1 83 ? 17.391 -34.219 -6.551 1 93.25 83 PRO B N 1
ATOM 3232 C CA . PRO B 1 83 ? 17.391 -35.125 -7.715 1 93.25 83 PRO B CA 1
ATOM 3233 C C . PRO B 1 83 ? 16.578 -36.375 -7.477 1 93.25 83 PRO B C 1
ATOM 3235 O O . PRO B 1 83 ? 16.625 -36.938 -6.379 1 93.25 83 PRO B O 1
ATOM 3238 N N . CYS B 1 84 ? 15.906 -36.781 -8.461 1 87.94 84 CYS B N 1
ATOM 3239 C CA . CYS B 1 84 ? 15.078 -37.969 -8.344 1 87.94 84 CYS B CA 1
ATOM 3240 C C . CYS B 1 84 ? 15.938 -39.219 -8.203 1 87.94 84 CYS B C 1
ATOM 3242 O O . CYS B 1 84 ? 17.062 -39.25 -8.711 1 87.94 84 CYS B O 1
ATOM 3244 N N . SER B 1 85 ? 15.406 -40.188 -7.445 1 85.25 85 SER B N 1
ATOM 3245 C CA . SER B 1 85 ? 16.141 -41.438 -7.207 1 85.25 85 SER B CA 1
ATOM 3246 C C . SER B 1 85 ? 15.398 -42.625 -7.785 1 85.25 85 SER B C 1
ATOM 3248 O O . SER B 1 85 ? 15.883 -43.75 -7.707 1 85.25 85 SER B O 1
ATOM 3250 N N . HIS B 1 86 ? 14.25 -42.344 -8.281 1 76.88 86 HIS B N 1
ATOM 3251 C CA . HIS B 1 86 ? 13.445 -43.438 -8.797 1 76.88 86 HIS B CA 1
ATOM 3252 C C . HIS B 1 86 ? 13.328 -43.375 -10.32 1 76.88 86 HIS B C 1
ATOM 3254 O O . HIS B 1 86 ? 13.539 -42.312 -10.914 1 76.88 86 HIS B O 1
ATOM 3260 N N . ASP B 1 87 ? 13.102 -44.531 -10.828 1 71.38 87 ASP B N 1
ATOM 3261 C CA . ASP B 1 87 ? 12.969 -44.625 -12.273 1 71.38 87 ASP B CA 1
ATOM 3262 C C . ASP B 1 87 ? 11.617 -44.094 -12.742 1 71.38 87 ASP B C 1
ATOM 3264 O O . ASP B 1 87 ? 10.57 -44.562 -12.281 1 71.38 87 ASP B O 1
ATOM 3268 N N . GLY B 1 88 ? 11.641 -43.062 -13.312 1 63.5 88 GLY B N 1
ATOM 3269 C CA . GLY B 1 88 ? 10.453 -42.594 -14.023 1 63.5 88 GLY B CA 1
ATOM 3270 C C . GLY B 1 88 ? 10.57 -42.75 -15.531 1 63.5 88 GLY B C 1
ATOM 3271 O O . GLY B 1 88 ? 10.914 -43.812 -16.031 1 63.5 88 GLY B O 1
ATOM 3272 N N . ARG B 1 89 ? 10.242 -41.812 -16.312 1 63.91 89 ARG B N 1
ATOM 3273 C CA . ARG B 1 89 ? 10.344 -41.812 -17.766 1 63.91 89 ARG B CA 1
ATOM 3274 C C . ARG B 1 89 ? 11.797 -41.75 -18.203 1 63.91 89 ARG B C 1
ATOM 3276 O O . ARG B 1 89 ? 12.141 -42.25 -19.297 1 63.91 89 ARG B O 1
ATOM 3283 N N . THR B 1 90 ? 12.57 -41.188 -17.344 1 70.25 90 THR B N 1
ATOM 3284 C CA . THR B 1 90 ? 14.008 -41.062 -17.562 1 70.25 90 THR B CA 1
ATOM 3285 C C . THR B 1 90 ? 14.781 -41.594 -16.359 1 70.25 90 THR B C 1
ATOM 3287 O O . THR B 1 90 ? 14.242 -41.656 -15.25 1 70.25 90 THR B O 1
ATOM 3290 N N . PRO B 1 91 ? 15.945 -42.094 -16.672 1 77.81 91 PRO B N 1
ATOM 3291 C CA . PRO B 1 91 ? 16.766 -42.562 -15.539 1 77.81 91 PRO B CA 1
ATOM 3292 C C . PRO B 1 91 ? 16.922 -41.469 -14.469 1 77.81 91 PRO B C 1
ATOM 3294 O O . PRO B 1 91 ? 16.844 -40.281 -14.766 1 77.81 91 PRO B O 1
ATOM 3297 N N . PRO B 1 92 ? 17.109 -41.969 -13.258 1 88.06 92 PRO B N 1
ATOM 3298 C CA . PRO B 1 92 ? 17.188 -41 -12.148 1 88.06 92 PRO B CA 1
ATOM 3299 C C . PRO B 1 92 ? 18.328 -40 -12.312 1 88.06 92 PRO B C 1
ATOM 3301 O O . PRO B 1 92 ? 19.422 -40.375 -12.766 1 88.06 92 PRO B O 1
ATOM 3304 N N . CYS B 1 93 ? 18 -38.812 -12 1 92.31 93 CYS B N 1
ATOM 3305 C CA . CYS B 1 93 ? 18.984 -37.719 -12.109 1 92.31 93 CYS B CA 1
ATOM 3306 C C . CYS B 1 93 ? 20.125 -37.938 -11.125 1 92.31 93 CYS B C 1
ATOM 3308 O O . CYS B 1 93 ? 21.266 -37.562 -11.406 1 92.31 93 CYS B O 1
ATOM 3310 N N . ALA B 1 94 ? 19.859 -38.562 -10.023 1 93.62 94 ALA B N 1
ATOM 3311 C CA . ALA B 1 94 ? 20.906 -38.875 -9.07 1 93.62 94 ALA B CA 1
ATOM 3312 C C . ALA B 1 94 ? 21.953 -39.781 -9.688 1 93.62 94 ALA B C 1
ATOM 3314 O O . ALA B 1 94 ? 23.156 -39.562 -9.508 1 93.62 94 ALA B O 1
ATOM 3315 N N . ASP B 1 95 ? 21.5 -40.719 -10.391 1 94.12 95 ASP B N 1
ATOM 3316 C CA . ASP B 1 95 ? 22.406 -41.656 -11.055 1 94.12 95 ASP B CA 1
ATOM 3317 C C . ASP B 1 95 ? 23.266 -40.938 -12.094 1 94.12 95 ASP B C 1
ATOM 3319 O O . ASP B 1 95 ? 24.453 -41.219 -12.234 1 94.12 95 ASP B O 1
ATOM 3323 N N . ALA B 1 96 ? 22.625 -40.094 -12.805 1 94.75 96 ALA B N 1
ATOM 3324 C CA . ALA B 1 96 ? 23.328 -39.344 -13.82 1 94.75 96 ALA B CA 1
ATOM 3325 C C . ALA B 1 96 ? 24.453 -38.5 -13.195 1 94.75 96 ALA B C 1
ATOM 3327 O O . ALA B 1 96 ? 25.547 -38.406 -13.742 1 94.75 96 ALA B O 1
ATOM 3328 N N . LEU B 1 97 ? 24.172 -37.844 -12.094 1 96.5 97 LEU B N 1
ATOM 3329 C CA . LEU B 1 97 ? 25.156 -37.031 -11.398 1 96.5 97 LEU B CA 1
ATOM 3330 C C . LEU B 1 97 ? 26.312 -37.906 -10.883 1 96.5 97 LEU B C 1
ATOM 3332 O O . LEU B 1 97 ? 27.469 -37.531 -10.984 1 96.5 97 LEU B O 1
ATOM 3336 N N . ILE B 1 98 ? 25.984 -39.062 -10.359 1 96.56 98 ILE B N 1
ATOM 3337 C CA . ILE B 1 98 ? 26.984 -40 -9.859 1 96.56 98 ILE B CA 1
ATOM 3338 C C . ILE B 1 98 ? 27.875 -40.469 -11.016 1 96.56 98 ILE B C 1
ATOM 3340 O O . ILE B 1 98 ? 29.109 -40.438 -10.906 1 96.56 98 ILE B O 1
ATOM 3344 N N . ALA B 1 99 ? 27.219 -40.844 -12.109 1 96.12 99 ALA B N 1
ATOM 3345 C CA . ALA B 1 99 ? 27.938 -41.344 -13.273 1 96.12 99 ALA B CA 1
ATOM 3346 C C . ALA B 1 99 ? 28.875 -40.281 -13.836 1 96.12 99 ALA B C 1
ATOM 3348 O O . ALA B 1 99 ? 29.953 -40.594 -14.328 1 96.12 99 ALA B O 1
ATOM 3349 N N . ALA B 1 100 ? 28.484 -39.031 -13.719 1 96.75 100 ALA B N 1
ATOM 3350 C CA . ALA B 1 100 ? 29.266 -37.906 -14.25 1 96.75 100 ALA B CA 1
ATOM 3351 C C . ALA B 1 100 ? 30.469 -37.594 -13.352 1 96.75 100 ALA B C 1
ATOM 3353 O O . ALA B 1 100 ? 31.391 -36.906 -13.758 1 96.75 100 ALA B O 1
ATOM 3354 N N . GLY B 1 101 ? 30.453 -38.094 -12.125 1 97.06 101 GLY B N 1
ATOM 3355 C CA . GLY B 1 101 ? 31.562 -37.969 -11.211 1 97.06 101 GLY B CA 1
ATOM 3356 C C . GLY B 1 101 ? 31.641 -36.594 -10.547 1 97.06 101 GLY B C 1
ATOM 3357 O O . GLY B 1 101 ? 32.719 -36.062 -10.297 1 97.06 101 GLY B O 1
ATOM 3358 N N . VAL B 1 102 ? 30.516 -35.969 -10.359 1 97.12 102 VAL B N 1
ATOM 3359 C CA . VAL B 1 102 ? 30.531 -34.688 -9.633 1 97.12 102 VAL B CA 1
ATOM 3360 C C . VAL B 1 102 ? 30.984 -34.938 -8.195 1 97.12 102 VAL B C 1
ATOM 3362 O O . VAL B 1 102 ? 30.703 -35.969 -7.602 1 97.12 102 VAL B O 1
ATOM 3365 N N . ALA B 1 103 ? 31.672 -33.938 -7.699 1 97 103 ALA B N 1
ATOM 3366 C CA . ALA B 1 103 ? 32.25 -34.094 -6.367 1 97 103 ALA B CA 1
ATOM 3367 C C . ALA B 1 103 ? 31.281 -33.625 -5.289 1 97 103 ALA B C 1
ATOM 3369 O O . ALA B 1 103 ? 31.297 -34.125 -4.164 1 97 103 ALA B O 1
ATOM 3370 N N . ARG B 1 104 ? 30.484 -32.625 -5.633 1 97.38 104 ARG B N 1
ATOM 3371 C CA . ARG B 1 104 ? 29.594 -31.984 -4.664 1 97.38 104 ARG B CA 1
ATOM 3372 C C . ARG B 1 104 ? 28.25 -31.625 -5.309 1 97.38 104 ARG B C 1
ATOM 3374 O O . ARG B 1 104 ? 28.203 -31.234 -6.477 1 97.38 104 ARG B O 1
ATOM 3381 N N . VAL B 1 105 ? 27.172 -31.828 -4.535 1 97.62 105 VAL B N 1
ATOM 3382 C CA . VAL B 1 105 ? 25.844 -31.422 -4.977 1 97.62 105 VAL B CA 1
ATOM 3383 C C . VAL B 1 105 ? 25.203 -30.516 -3.924 1 97.62 105 VAL B C 1
ATOM 3385 O O . VAL B 1 105 ? 25.141 -30.875 -2.746 1 97.62 105 VAL B O 1
ATOM 3388 N N . VAL B 1 106 ? 24.781 -29.344 -4.328 1 98 106 VAL B N 1
ATOM 3389 C CA . VAL B 1 106 ? 24.078 -28.391 -3.471 1 98 106 VAL B CA 1
ATOM 3390 C C . VAL B 1 106 ? 22.609 -28.312 -3.898 1 98 106 VAL B C 1
ATOM 3392 O O . VAL B 1 106 ? 22.312 -27.984 -5.051 1 98 106 VAL B O 1
ATOM 3395 N N . VAL B 1 107 ? 21.75 -28.609 -2.998 1 97.62 107 VAL B N 1
ATOM 3396 C CA . VAL B 1 107 ? 20.312 -28.703 -3.303 1 97.62 107 VAL B CA 1
ATOM 3397 C C . VAL B 1 107 ? 19.562 -27.609 -2.561 1 97.62 107 VAL B C 1
ATOM 3399 O O . VAL B 1 107 ? 19.781 -27.391 -1.366 1 97.62 107 VAL B O 1
ATOM 3402 N N . ALA B 1 108 ? 18.625 -26.953 -3.27 1 97.62 108 ALA B N 1
ATOM 3403 C CA . ALA B 1 108 ? 17.844 -25.906 -2.619 1 97.62 108 ALA B CA 1
ATOM 3404 C C . ALA B 1 108 ? 16.734 -26.516 -1.755 1 97.62 108 ALA B C 1
ATOM 3406 O O . ALA B 1 108 ? 16.703 -26.297 -0.541 1 97.62 108 ALA B O 1
ATOM 3407 N N . ALA B 1 109 ? 15.914 -27.312 -2.34 1 96.94 109 ALA B N 1
ATOM 3408 C CA . ALA B 1 109 ? 14.75 -27.844 -1.628 1 96.94 109 ALA B CA 1
ATOM 3409 C C . ALA B 1 109 ? 14.633 -29.344 -1.823 1 96.94 109 ALA B C 1
ATOM 3411 O O . ALA B 1 109 ? 14.922 -29.859 -2.906 1 96.94 109 ALA B O 1
ATOM 3412 N N . GLY B 1 110 ? 14.195 -30.031 -0.823 1 95.19 110 GLY B N 1
ATOM 3413 C CA . GLY B 1 110 ? 13.906 -31.453 -0.929 1 95.19 110 GLY B CA 1
ATOM 3414 C C . GLY B 1 110 ? 12.578 -31.75 -1.598 1 95.19 110 GLY B C 1
ATOM 3415 O O . GLY B 1 110 ? 11.836 -30.828 -1.942 1 95.19 110 GLY B O 1
ATOM 3416 N N . ASP B 1 111 ? 12.367 -33 -1.805 1 91.94 111 ASP B N 1
ATOM 3417 C CA . ASP B 1 111 ? 11.094 -33.406 -2.373 1 91.94 111 ASP B CA 1
ATOM 3418 C C . ASP B 1 111 ? 9.953 -33.156 -1.389 1 91.94 111 ASP B C 1
ATOM 3420 O O . ASP B 1 111 ? 10.086 -33.438 -0.194 1 91.94 111 ASP B O 1
ATOM 3424 N N . PRO B 1 112 ? 8.828 -32.656 -1.893 1 92.81 112 PRO B N 1
ATOM 3425 C CA . PRO B 1 112 ? 7.73 -32.375 -0.964 1 92.81 112 PRO B CA 1
ATOM 3426 C C . PRO B 1 112 ? 7.016 -33.625 -0.497 1 92.81 112 PRO B C 1
ATOM 3428 O O . PRO B 1 112 ? 6.25 -33.594 0.471 1 92.81 112 PRO B O 1
ATOM 3431 N N . ASN B 1 113 ? 7.145 -34.719 -1.22 1 88.88 113 ASN B N 1
ATOM 3432 C CA . ASN B 1 113 ? 6.594 -36 -0.782 1 88.88 113 ASN B CA 1
ATOM 3433 C C . ASN B 1 113 ? 7.438 -36.625 0.323 1 88.88 113 ASN B C 1
ATOM 3435 O O . ASN B 1 113 ? 8.555 -37.094 0.073 1 88.88 113 ASN B O 1
ATOM 3439 N N . PRO B 1 114 ? 6.852 -36.719 1.402 1 84.44 114 PRO B N 1
ATOM 3440 C CA . PRO B 1 114 ? 7.637 -37.219 2.535 1 84.44 114 PRO B CA 1
ATOM 3441 C C . PRO B 1 114 ? 8.164 -38.625 2.309 1 84.44 114 PRO B C 1
ATOM 3443 O O . PRO B 1 114 ? 9.203 -39 2.869 1 84.44 114 PRO B O 1
ATOM 3446 N N . GLN B 1 115 ? 7.508 -39.406 1.495 1 80.88 115 GLN B N 1
ATOM 3447 C CA . GLN B 1 115 ? 7.902 -40.781 1.268 1 80.88 115 GLN B CA 1
ATOM 3448 C C . GLN B 1 115 ? 9.156 -40.875 0.398 1 80.88 115 GLN B C 1
ATOM 3450 O O . GLN B 1 115 ? 9.867 -41.875 0.412 1 80.88 115 GLN B O 1
ATOM 3455 N N . VAL B 1 116 ? 9.477 -39.844 -0.317 1 82.62 116 VAL B N 1
ATOM 3456 C CA . VAL B 1 116 ? 10.586 -39.906 -1.261 1 82.62 116 VAL B CA 1
ATOM 3457 C C . VAL B 1 116 ? 11.656 -38.875 -0.877 1 82.62 116 VAL B C 1
ATOM 3459 O O . VAL B 1 116 ? 12.789 -38.938 -1.354 1 82.62 116 VAL B O 1
ATOM 3462 N N . ASN B 1 117 ? 11.227 -38.062 0.043 1 86.44 117 ASN B N 1
ATOM 3463 C CA . ASN B 1 117 ? 12.133 -37 0.483 1 86.44 117 ASN B CA 1
ATOM 3464 C C . ASN B 1 117 ? 13.414 -37.594 1.082 1 86.44 117 ASN B C 1
ATOM 3466 O O . ASN B 1 117 ? 13.367 -38.469 1.937 1 86.44 117 ASN B O 1
ATOM 3470 N N . GLY B 1 118 ? 14.523 -37.156 0.485 1 89.88 118 GLY B N 1
ATOM 3471 C CA . GLY B 1 118 ? 15.812 -37.531 1.048 1 89.88 118 GLY B CA 1
ATOM 3472 C C . GLY B 1 118 ? 16.438 -38.719 0.349 1 89.88 118 GLY B C 1
ATOM 3473 O O . GLY B 1 118 ? 17.641 -38.938 0.456 1 89.88 118 GLY B O 1
ATOM 3474 N N . ARG B 1 119 ? 15.719 -39.438 -0.386 1 90.25 119 ARG B N 1
ATOM 3475 C CA . ARG B 1 119 ? 16.234 -40.656 -1.016 1 90.25 119 ARG B CA 1
ATOM 3476 C C . ARG B 1 119 ? 17.297 -40.312 -2.057 1 90.25 119 ARG B C 1
ATOM 3478 O O . ARG B 1 119 ? 18.328 -40.969 -2.129 1 90.25 119 ARG B O 1
ATOM 3485 N N . GLY B 1 120 ? 16.984 -39.312 -2.791 1 91.81 120 GLY B N 1
ATOM 3486 C CA . GLY B 1 120 ? 17.984 -38.875 -3.752 1 91.81 120 GLY B CA 1
ATOM 3487 C C . GLY B 1 120 ? 19.25 -38.344 -3.1 1 91.81 120 GLY B C 1
ATOM 3488 O O . GLY B 1 120 ? 20.359 -38.625 -3.578 1 91.81 120 GLY B O 1
ATOM 3489 N N . LEU B 1 121 ? 19.094 -37.719 -2.064 1 94.69 121 LEU B N 1
ATOM 3490 C CA . LEU B 1 121 ? 20.219 -37.188 -1.315 1 94.69 121 LEU B CA 1
ATOM 3491 C C . LEU B 1 121 ? 21.062 -38.312 -0.725 1 94.69 121 LEU B C 1
ATOM 3493 O O . LEU B 1 121 ? 22.297 -38.25 -0.781 1 94.69 121 LEU B O 1
ATOM 3497 N N . GLU B 1 122 ? 20.391 -39.25 -0.212 1 94.5 122 GLU B N 1
ATOM 3498 C CA . GLU B 1 122 ? 21.062 -40.406 0.376 1 94.5 122 GLU B CA 1
ATOM 3499 C C . GLU B 1 122 ? 21.859 -41.156 -0.678 1 94.5 122 GLU B C 1
ATOM 3501 O O . GLU B 1 122 ? 22.969 -41.625 -0.418 1 94.5 122 GLU B O 1
ATOM 3506 N N . LYS B 1 123 ? 21.234 -41.344 -1.75 1 94.62 123 LYS B N 1
ATOM 3507 C CA . LYS B 1 123 ? 21.891 -42.031 -2.854 1 94.62 123 LYS B CA 1
ATOM 3508 C C . LYS B 1 123 ? 23.188 -41.344 -3.25 1 94.62 123 LYS B C 1
ATOM 3510 O O . LYS B 1 123 ? 24.219 -41.969 -3.463 1 94.62 123 LYS B O 1
ATOM 3515 N N . LEU B 1 124 ? 23.156 -40.031 -3.318 1 96.5 124 LEU B N 1
ATOM 3516 C CA . LEU B 1 124 ? 24.344 -39.25 -3.66 1 96.5 124 LEU B CA 1
ATOM 3517 C C . LEU B 1 124 ? 25.422 -39.375 -2.592 1 96.5 124 LEU B C 1
ATOM 3519 O O . LEU B 1 124 ? 26.578 -39.594 -2.91 1 96.5 124 LEU B O 1
ATOM 3523 N N . ARG B 1 125 ? 25.031 -39.281 -1.36 1 96.81 125 ARG B N 1
ATOM 3524 C CA . ARG B 1 125 ? 25.969 -39.406 -0.258 1 96.81 125 ARG B CA 1
ATOM 3525 C C . ARG B 1 125 ? 26.609 -40.812 -0.249 1 96.81 125 ARG B C 1
ATOM 3527 O O . ARG B 1 125 ? 27.812 -40.938 -0.023 1 96.81 125 ARG B O 1
ATOM 3534 N N . ALA B 1 126 ? 25.797 -41.781 -0.442 1 96.31 126 ALA B N 1
ATOM 3535 C CA . ALA B 1 126 ? 26.281 -43.156 -0.459 1 96.31 126 ALA B CA 1
ATOM 3536 C C . ALA B 1 126 ? 27.312 -43.375 -1.555 1 96.31 126 ALA B C 1
ATOM 3538 O O . ALA B 1 126 ? 28.203 -44.219 -1.43 1 96.31 126 ALA B O 1
ATOM 3539 N N . ALA B 1 127 ? 27.219 -42.594 -2.57 1 96.5 127 ALA B N 1
ATOM 3540 C CA . ALA B 1 127 ? 28.156 -42.688 -3.686 1 96.5 127 ALA B CA 1
ATOM 3541 C C . ALA B 1 127 ? 29.422 -41.875 -3.408 1 96.5 127 ALA B C 1
ATOM 3543 O O . ALA B 1 127 ? 30.281 -41.75 -4.273 1 96.5 127 ALA B O 1
ATOM 3544 N N . GLY B 1 128 ? 29.484 -41.25 -2.24 1 97.12 128 GLY B N 1
ATOM 3545 C CA . GLY B 1 128 ? 30.672 -40.5 -1.845 1 97.12 128 GLY B CA 1
ATOM 3546 C C . GLY B 1 128 ? 30.625 -39.062 -2.256 1 97.12 128 GLY B C 1
ATOM 3547 O O . GLY B 1 128 ? 31.641 -38.344 -2.189 1 97.12 128 GLY B O 1
ATOM 3548 N N . ILE B 1 129 ? 29.516 -38.594 -2.705 1 97.31 129 ILE B N 1
ATOM 3549 C CA . ILE B 1 129 ? 29.359 -37.188 -3.133 1 97.31 129 ILE B CA 1
ATOM 3550 C C . ILE B 1 129 ? 29 -36.312 -1.933 1 97.31 129 ILE B C 1
ATOM 3552 O O . ILE B 1 129 ? 28.141 -36.688 -1.122 1 97.31 129 ILE B O 1
ATOM 3556 N N . GLU B 1 130 ? 29.656 -35.188 -1.792 1 97.25 130 GLU B N 1
ATOM 3557 C CA . GLU B 1 130 ? 29.281 -34.219 -0.762 1 97.25 130 GLU B CA 1
ATOM 3558 C C . GLU B 1 130 ? 27.953 -33.562 -1.084 1 97.25 130 GLU B C 1
ATOM 3560 O O . GLU B 1 130 ? 27.75 -33.062 -2.199 1 97.25 130 GLU B O 1
ATOM 3565 N N . VAL B 1 131 ? 27.031 -33.5 -0.068 1 97.31 131 VAL B N 1
ATOM 3566 C CA . VAL B 1 131 ? 25.719 -32.969 -0.34 1 97.31 131 VAL B CA 1
ATOM 3567 C C . VAL B 1 131 ? 25.391 -31.859 0.674 1 97.31 131 VAL B C 1
ATOM 3569 O O . VAL B 1 131 ? 25.547 -32.062 1.882 1 97.31 131 VAL B O 1
ATOM 3572 N N . ALA B 1 132 ? 25.078 -30.734 0.224 1 96.81 132 ALA B N 1
ATOM 3573 C CA . ALA B 1 132 ? 24.531 -29.656 1.034 1 96.81 132 ALA B CA 1
ATOM 3574 C C . ALA B 1 132 ? 23.094 -29.344 0.635 1 96.81 132 ALA B C 1
ATOM 3576 O O . ALA B 1 132 ? 22.75 -29.375 -0.547 1 96.81 132 ALA B O 1
ATOM 3577 N N . THR B 1 133 ? 22.234 -29 1.639 1 96.56 133 THR B N 1
ATOM 3578 C CA . THR B 1 133 ? 20.828 -28.734 1.354 1 96.56 133 THR B CA 1
ATOM 3579 C C . THR B 1 133 ? 20.391 -27.422 1.965 1 96.56 133 THR B C 1
ATOM 3581 O O . THR B 1 133 ? 21.078 -26.844 2.809 1 96.56 133 THR B O 1
ATOM 3584 N N . GLY B 1 134 ? 19.344 -26.875 1.449 1 96.44 134 GLY B N 1
ATOM 3585 C CA . GLY B 1 134 ? 18.672 -25.766 2.098 1 96.44 134 GLY B CA 1
ATOM 3586 C C . GLY B 1 134 ? 19.125 -24.406 1.594 1 96.44 134 GLY B C 1
ATOM 3587 O O . GLY B 1 134 ? 18.719 -23.375 2.115 1 96.44 134 GLY B O 1
ATOM 3588 N N . VAL B 1 135 ? 20.062 -24.422 0.62 1 96.81 135 V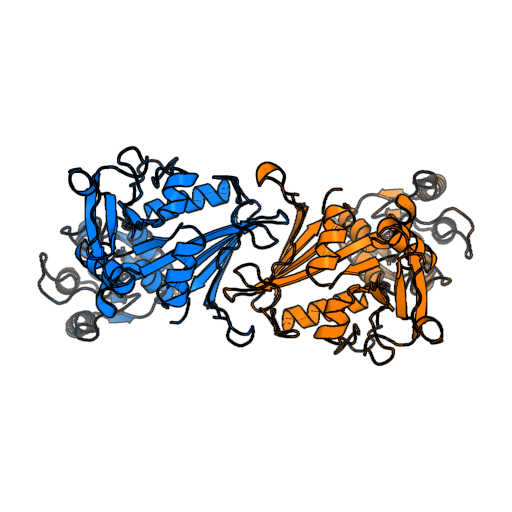AL B N 1
ATOM 3589 C CA . VAL B 1 135 ? 20.562 -23.172 0.093 1 96.81 135 VAL B CA 1
ATOM 3590 C C . VAL B 1 135 ? 19.5 -22.5 -0.769 1 96.81 135 VAL B C 1
ATOM 3592 O O . VAL B 1 135 ? 19.125 -23.016 -1.82 1 96.81 135 VAL B O 1
ATOM 3595 N N . LEU B 1 136 ? 18.969 -21.328 -0.396 1 97.12 136 LEU B N 1
ATOM 3596 C CA . LEU B 1 136 ? 17.906 -20.578 -1.034 1 97.12 136 LEU B CA 1
ATOM 3597 C C . LEU B 1 136 ? 16.641 -21.422 -1.151 1 97.12 136 LEU B C 1
ATOM 3599 O O . LEU B 1 136 ? 15.953 -21.391 -2.178 1 97.12 136 LEU B O 1
ATOM 3603 N N . GLU B 1 137 ? 16.438 -22.156 -0.059 1 97.19 137 GLU B N 1
ATOM 3604 C CA . GLU B 1 137 ? 15.305 -23.078 -0.033 1 97.19 137 GLU B CA 1
ATOM 3605 C C . GLU B 1 137 ? 13.984 -22.328 -0.219 1 97.19 137 GLU B C 1
ATOM 3607 O O . GLU B 1 137 ? 13.125 -22.766 -0.979 1 97.19 137 GLU B O 1
ATOM 3612 N N . ALA B 1 138 ? 13.844 -21.203 0.398 1 94.62 138 ALA B N 1
ATOM 3613 C CA . ALA B 1 138 ? 12.602 -20.438 0.335 1 94.62 138 ALA B CA 1
ATOM 3614 C C . ALA B 1 138 ? 12.266 -20.047 -1.104 1 94.62 138 ALA B C 1
ATOM 3616 O O . ALA B 1 138 ? 11.109 -20.141 -1.528 1 94.62 138 ALA B O 1
ATOM 3617 N N . ALA B 1 139 ? 13.242 -19.625 -1.801 1 95.38 139 ALA B N 1
ATOM 3618 C CA . ALA B 1 139 ? 13.047 -19.219 -3.191 1 95.38 139 ALA B CA 1
ATOM 3619 C C . ALA B 1 139 ? 12.656 -20.422 -4.059 1 95.38 139 ALA B C 1
ATOM 3621 O O . ALA B 1 139 ? 11.773 -20.312 -4.918 1 95.38 139 ALA B O 1
ATOM 3622 N N . ALA B 1 140 ? 13.273 -21.516 -3.852 1 97 140 ALA B N 1
ATOM 3623 C CA . ALA B 1 140 ? 12.961 -22.734 -4.613 1 97 140 ALA B CA 1
ATOM 3624 C C . ALA B 1 140 ? 11.539 -23.203 -4.324 1 97 140 ALA B C 1
ATOM 3626 O O . ALA B 1 140 ? 10.805 -23.562 -5.246 1 97 140 ALA B O 1
ATOM 3627 N N . VAL B 1 141 ? 11.211 -23.188 -3.084 1 95.75 141 VAL B N 1
ATOM 3628 C CA . VAL B 1 141 ? 9.883 -23.609 -2.66 1 95.75 141 VAL B CA 1
ATOM 3629 C C . VAL B 1 141 ? 8.828 -22.719 -3.307 1 95.75 141 VAL B C 1
ATOM 3631 O O . VAL B 1 141 ? 7.793 -23.203 -3.775 1 95.75 141 VAL B O 1
ATOM 3634 N N . ARG B 1 142 ? 9.117 -21.5 -3.396 1 94.44 142 ARG B N 1
ATOM 3635 C CA . ARG B 1 142 ? 8.195 -20.562 -4.027 1 94.44 142 ARG B CA 1
ATOM 3636 C C . ARG B 1 142 ? 8.039 -20.859 -5.516 1 94.44 142 ARG B C 1
ATOM 3638 O O . ARG B 1 142 ? 6.922 -20.875 -6.035 1 94.44 142 ARG B O 1
ATOM 3645 N N . GLN B 1 143 ? 9.078 -21.125 -6.16 1 95.25 143 GLN B N 1
ATOM 3646 C CA . GLN B 1 143 ? 9.055 -21.438 -7.586 1 95.25 143 GLN B CA 1
ATOM 3647 C C . GLN B 1 143 ? 8.289 -22.734 -7.852 1 95.25 143 GLN B C 1
ATOM 3649 O O . GLN B 1 143 ? 7.668 -22.891 -8.906 1 95.25 143 GLN B O 1
ATOM 3654 N N . GLN B 1 144 ? 8.297 -23.609 -6.863 1 96.62 144 GLN B N 1
ATOM 3655 C CA . GLN B 1 144 ? 7.715 -24.938 -7.02 1 96.62 144 GLN B CA 1
ATOM 3656 C C . GLN B 1 144 ? 6.328 -25 -6.395 1 96.62 144 GLN B C 1
ATOM 3658 O O . GLN B 1 144 ? 5.793 -26.094 -6.172 1 96.62 144 GLN B O 1
ATOM 3663 N N . ALA B 1 145 ? 5.711 -23.891 -6.098 1 96.69 145 ALA B N 1
ATOM 3664 C CA . ALA B 1 145 ? 4.492 -23.828 -5.301 1 96.69 145 ALA B CA 1
ATOM 3665 C C . ALA B 1 145 ? 3.381 -24.672 -5.93 1 96.69 145 ALA B C 1
ATOM 3667 O O . ALA B 1 145 ? 2.678 -25.406 -5.234 1 96.69 145 ALA B O 1
ATOM 3668 N N . GLY B 1 146 ? 3.199 -24.547 -7.223 1 97.5 146 GLY B N 1
ATOM 3669 C CA . GLY B 1 146 ? 2.174 -25.328 -7.91 1 97.5 146 GLY B CA 1
ATOM 3670 C C . GLY B 1 146 ? 2.385 -26.812 -7.805 1 97.5 146 GLY B C 1
ATOM 3671 O O . GLY B 1 146 ? 1.472 -27.562 -7.426 1 97.5 146 GLY B O 1
ATOM 3672 N N . PHE B 1 147 ? 3.604 -27.266 -8.062 1 95.69 147 PHE B N 1
ATOM 3673 C CA . PHE B 1 147 ? 3.959 -28.672 -7.969 1 95.69 147 PHE B CA 1
ATOM 3674 C C . PHE B 1 147 ? 3.77 -29.188 -6.543 1 95.69 147 PHE B C 1
ATOM 3676 O O . PHE B 1 147 ? 3.166 -30.234 -6.332 1 95.69 147 PHE B O 1
ATOM 3683 N N . ARG B 1 148 ? 4.281 -28.422 -5.656 1 96.62 148 ARG B N 1
ATOM 3684 C CA . ARG B 1 148 ? 4.203 -28.828 -4.254 1 96.62 148 ARG B CA 1
ATOM 3685 C C . ARG B 1 148 ? 2.754 -28.906 -3.791 1 96.62 148 ARG B C 1
ATOM 3687 O O . ARG B 1 148 ? 2.391 -29.812 -3.027 1 96.62 148 ARG B O 1
ATOM 3694 N N . SER B 1 149 ? 1.914 -28 -4.234 1 97.12 149 SER B N 1
ATOM 3695 C CA . SER B 1 149 ? 0.499 -28.031 -3.881 1 97.12 149 SER B CA 1
ATOM 3696 C C . SER B 1 149 ? -0.176 -29.297 -4.422 1 97.12 149 SER B C 1
ATOM 3698 O O . SER B 1 149 ? -0.944 -29.938 -3.715 1 97.12 149 SER B O 1
ATOM 3700 N N . LEU B 1 150 ? 0.115 -29.609 -5.676 1 96.44 150 LEU B N 1
ATOM 3701 C CA . LEU B 1 150 ? -0.457 -30.812 -6.262 1 96.44 150 LEU B CA 1
ATOM 3702 C C . LEU B 1 150 ? -0.075 -32.031 -5.449 1 96.44 150 LEU B C 1
ATOM 3704 O O . LEU B 1 150 ? -0.925 -32.875 -5.16 1 96.44 150 LEU B O 1
ATOM 3708 N N . VAL B 1 151 ? 1.141 -32.094 -5.047 1 94.38 151 VAL B N 1
ATOM 3709 C CA . VAL B 1 151 ? 1.681 -33.25 -4.379 1 94.38 151 VAL B CA 1
ATOM 3710 C C . VAL B 1 151 ? 1.125 -33.344 -2.959 1 94.38 151 VAL B C 1
ATOM 3712 O O . VAL B 1 151 ? 0.746 -34.438 -2.502 1 94.38 151 VAL B O 1
ATOM 3715 N N . THR B 1 152 ? 1.033 -32.25 -2.283 1 95 152 THR B N 1
ATOM 3716 C CA . THR B 1 152 ? 0.739 -32.281 -0.855 1 95 152 THR B CA 1
ATOM 3717 C C . THR B 1 152 ? -0.75 -32.062 -0.604 1 95 152 THR B C 1
ATOM 3719 O O . THR B 1 152 ? -1.303 -32.562 0.373 1 95 152 THR B O 1
ATOM 3722 N N . ARG B 1 153 ? -1.469 -31.328 -1.525 1 95.5 153 ARG B N 1
ATOM 3723 C CA . ARG B 1 153 ? -2.84 -30.938 -1.22 1 95.5 153 ARG B CA 1
ATOM 3724 C C . ARG B 1 153 ? -3.803 -31.438 -2.295 1 95.5 153 ARG B C 1
ATOM 3726 O O . ARG B 1 153 ? -5.023 -31.391 -2.109 1 95.5 153 ARG B O 1
ATOM 3733 N N . GLY B 1 154 ? -3.287 -31.812 -3.41 1 96.69 154 GLY B N 1
ATOM 3734 C CA . GLY B 1 154 ? -4.129 -32.375 -4.461 1 96.69 154 GLY B CA 1
ATOM 3735 C C . GLY B 1 154 ? -4.957 -31.312 -5.176 1 96.69 154 GLY B C 1
ATOM 3736 O O . GLY B 1 154 ? -6.043 -31.609 -5.684 1 96.69 154 GLY B O 1
ATOM 3737 N N . ARG B 1 155 ? -4.516 -30.078 -5.094 1 98.12 155 ARG B N 1
ATOM 3738 C CA . ARG B 1 155 ? -5.18 -28.969 -5.754 1 98.12 155 ARG B CA 1
ATOM 3739 C C . ARG B 1 155 ? -4.168 -27.906 -6.195 1 98.12 155 ARG B C 1
ATOM 3741 O O . ARG B 1 155 ? -3.025 -27.906 -5.738 1 98.12 155 ARG B O 1
ATOM 3748 N N . PRO B 1 156 ? -4.562 -27.031 -7.129 1 98.5 156 PRO B N 1
ATOM 3749 C CA . PRO B 1 156 ? -3.652 -25.969 -7.555 1 98.5 156 PRO B CA 1
ATOM 3750 C C . PRO B 1 156 ? -3.279 -25.016 -6.414 1 98.5 156 PRO B C 1
ATOM 3752 O O . PRO B 1 156 ? -4.027 -24.891 -5.441 1 98.5 156 PRO B O 1
ATOM 3755 N N . HIS B 1 157 ? -2.057 -24.438 -6.496 1 98.25 157 HIS B N 1
ATOM 3756 C CA . HIS B 1 157 ? -1.722 -23.234 -5.73 1 98.25 157 HIS B CA 1
ATOM 3757 C C . HIS B 1 157 ? -2.488 -22.016 -6.246 1 98.25 157 HIS B C 1
ATOM 3759 O O . HIS B 1 157 ? -2.332 -21.625 -7.402 1 98.25 157 HIS B O 1
ATOM 3765 N N . VAL B 1 158 ? -3.373 -21.438 -5.422 1 98.62 158 VAL B N 1
ATOM 3766 C CA . VAL B 1 158 ? -4.27 -20.375 -5.859 1 98.62 158 VAL B CA 1
ATOM 3767 C C . VAL B 1 158 ? -3.682 -19.016 -5.484 1 98.62 158 VAL B C 1
ATOM 3769 O O . VAL B 1 158 ? -3.451 -18.734 -4.305 1 98.62 158 VAL B O 1
ATOM 3772 N N . ILE B 1 159 ? -3.418 -18.203 -6.445 1 98.56 159 ILE B N 1
ATOM 3773 C CA . ILE B 1 159 ? -2.938 -16.828 -6.285 1 98.56 159 ILE B CA 1
ATOM 3774 C C . ILE B 1 159 ? -4.074 -15.852 -6.57 1 98.56 159 ILE B C 1
ATOM 3776 O O . ILE B 1 159 ? -4.629 -15.836 -7.672 1 98.56 159 ILE B O 1
ATOM 3780 N N . TYR B 1 160 ? -4.496 -15.133 -5.633 1 98.62 160 TYR B N 1
ATOM 3781 C CA . TYR B 1 160 ? -5.465 -14.07 -5.863 1 98.62 160 TYR B CA 1
ATOM 3782 C C . TYR B 1 160 ? -4.766 -12.75 -6.156 1 98.62 160 TYR B C 1
ATOM 3784 O O . TYR B 1 160 ? -4.031 -12.234 -5.316 1 98.62 160 TYR B O 1
ATOM 3792 N N . LYS B 1 161 ? -5.008 -12.289 -7.328 1 98.5 161 LYS B N 1
ATOM 3793 C CA . LYS B 1 161 ? -4.449 -11.008 -7.746 1 98.5 161 LYS B CA 1
ATOM 3794 C C . LYS B 1 161 ? -5.551 -9.961 -7.93 1 98.5 161 LYS B C 1
ATOM 3796 O O . LYS B 1 161 ? -6.551 -10.219 -8.602 1 98.5 161 LYS B O 1
ATOM 3801 N N . TYR B 1 162 ? -5.328 -8.82 -7.387 1 97.81 162 TYR B N 1
ATOM 3802 C CA . TYR B 1 162 ? -6.203 -7.695 -7.695 1 97.81 162 TYR B CA 1
ATOM 3803 C C . TYR B 1 162 ? -5.453 -6.375 -7.574 1 97.81 162 TYR B C 1
ATOM 3805 O O . TYR B 1 162 ? -4.352 -6.324 -7.02 1 97.81 162 TYR B O 1
ATOM 3813 N N . ALA B 1 163 ? -5.934 -5.41 -8.227 1 98 163 ALA B N 1
ATOM 3814 C CA . ALA B 1 163 ? -5.539 -4.016 -8.039 1 98 163 ALA B CA 1
ATOM 3815 C C . ALA B 1 163 ? -6.656 -3.211 -7.387 1 98 163 ALA B C 1
ATOM 3817 O O . ALA B 1 163 ? -7.832 -3.383 -7.723 1 98 163 ALA B O 1
ATOM 3818 N N . MET B 1 164 ? -6.305 -2.426 -6.461 1 98.12 164 MET B N 1
ATOM 3819 C CA . MET B 1 164 ? -7.309 -1.581 -5.82 1 98.12 164 MET B CA 1
ATOM 3820 C C . MET B 1 164 ? -6.801 -0.151 -5.668 1 98.12 164 MET B C 1
ATOM 3822 O O . MET B 1 164 ? -5.59 0.088 -5.691 1 98.12 164 MET B O 1
ATOM 3826 N N . THR B 1 165 ? -7.738 0.78 -5.637 1 98.38 165 THR B N 1
ATOM 3827 C CA . THR B 1 165 ? -7.41 2.164 -5.316 1 98.38 165 THR B CA 1
ATOM 3828 C C . THR B 1 165 ? -6.949 2.289 -3.865 1 98.38 165 THR B C 1
ATOM 3830 O O . THR B 1 165 ? -7.066 1.34 -3.088 1 98.38 165 THR B O 1
ATOM 3833 N N . LEU B 1 166 ? -6.438 3.426 -3.555 1 98.62 166 LEU B N 1
ATOM 3834 C CA . LEU B 1 166 ? -5.91 3.676 -2.217 1 98.62 166 LEU B CA 1
ATOM 3835 C C . LEU B 1 166 ? -7.039 3.781 -1.198 1 98.62 166 LEU B C 1
ATOM 3837 O O . LEU B 1 166 ? -6.793 3.789 0.01 1 98.62 166 LEU B O 1
ATOM 3841 N N . ASP B 1 167 ? -8.281 3.828 -1.646 1 98.62 167 ASP B N 1
ATOM 3842 C CA . ASP B 1 167 ? -9.422 3.756 -0.746 1 98.62 167 ASP B CA 1
ATOM 3843 C C . ASP B 1 167 ? -10.117 2.4 -0.849 1 98.62 167 ASP B C 1
ATOM 3845 O O . ASP B 1 167 ? -11.266 2.248 -0.413 1 98.62 167 ASP B O 1
ATOM 3849 N N . GLY B 1 168 ? -9.469 1.393 -1.474 1 98.19 168 GLY B N 1
ATOM 3850 C CA . GLY B 1 168 ? -9.836 -0.008 -1.326 1 98.19 168 GLY B CA 1
ATOM 3851 C C . GLY B 1 168 ? -10.867 -0.468 -2.342 1 98.19 168 GLY B C 1
ATOM 3852 O O . GLY B 1 168 ? -11.68 -1.344 -2.051 1 98.19 168 GLY B O 1
ATOM 3853 N N . LYS B 1 169 ? -10.836 0.14 -3.533 1 97.88 169 LYS B N 1
ATOM 3854 C CA . LYS B 1 169 ? -11.859 -0.224 -4.508 1 97.88 169 LYS B CA 1
ATOM 3855 C C . LYS B 1 169 ? -11.242 -0.898 -5.727 1 97.88 169 LYS B C 1
ATOM 3857 O O . LYS B 1 169 ? -10.258 -0.411 -6.277 1 97.88 169 LYS B O 1
ATOM 3862 N N . VAL B 1 170 ? -11.852 -2.012 -6.164 1 96.62 170 VAL B N 1
ATOM 3863 C CA . VAL B 1 170 ? -11.344 -2.738 -7.328 1 96.62 170 VAL B CA 1
ATOM 3864 C C . VAL B 1 170 ? -12.141 -2.34 -8.57 1 96.62 170 VAL B C 1
ATOM 3866 O O . VAL B 1 170 ? -11.711 -2.6 -9.695 1 96.62 170 VAL B O 1
ATOM 3869 N N . ALA B 1 171 ? -13.281 -1.737 -8.383 1 95.25 171 ALA B N 1
ATOM 3870 C CA . ALA B 1 171 ? -14.125 -1.312 -9.5 1 95.25 171 ALA B CA 1
ATOM 3871 C C . ALA B 1 171 ? -15.062 -0.186 -9.078 1 95.25 171 ALA B C 1
ATOM 3873 O O . ALA B 1 171 ? -15.453 -0.094 -7.91 1 95.25 171 ALA B O 1
ATOM 3874 N N . ALA B 1 172 ? -15.352 0.711 -9.977 1 95.38 172 ALA B N 1
ATOM 3875 C CA . ALA B 1 172 ? -16.406 1.702 -9.773 1 95.38 172 ALA B CA 1
ATOM 3876 C C . ALA B 1 172 ? -17.781 1.062 -9.875 1 95.38 172 ALA B C 1
ATOM 3878 O O . ALA B 1 172 ? -17.938 -0.008 -10.469 1 95.38 172 ALA B O 1
ATOM 3879 N N . LEU B 1 173 ? -18.656 1.714 -9.258 1 92.38 173 LEU B N 1
ATOM 3880 C CA . LEU B 1 173 ? -20.016 1.219 -9.367 1 92.38 173 LEU B CA 1
ATOM 3881 C C . LEU B 1 173 ? -20.531 1.329 -10.797 1 92.38 173 LEU B C 1
ATOM 3883 O O . LEU B 1 173 ? -20.281 2.334 -11.469 1 92.38 173 LEU B O 1
ATOM 3887 N N . ASN B 1 174 ? -21.078 0.276 -11.305 1 82.19 174 ASN B N 1
ATOM 3888 C CA . ASN B 1 174 ? -21.766 0.231 -12.594 1 82.19 174 ASN B CA 1
ATOM 3889 C C . ASN B 1 174 ? -20.797 0.431 -13.758 1 82.19 174 ASN B C 1
ATOM 3891 O O . ASN B 1 174 ? -21.141 1.057 -14.758 1 82.19 174 ASN B O 1
ATOM 3895 N N . GLU B 1 175 ? -19.578 0.245 -13.523 1 79.25 175 GLU B N 1
ATOM 3896 C CA . GLU B 1 175 ? -18.547 0.346 -14.562 1 79.25 175 GLU B CA 1
ATOM 3897 C C . GLU B 1 175 ? -17.766 -0.954 -14.688 1 79.25 175 GLU B C 1
ATOM 3899 O O . GLU B 1 175 ? -17.547 -1.647 -13.695 1 79.25 175 GLU B O 1
ATOM 3904 N N . GLY B 1 176 ? -17.625 -1.607 -15.719 1 64.88 176 GLY B N 1
ATOM 3905 C CA . GLY B 1 176 ? -16.906 -2.865 -15.828 1 64.88 176 GLY B CA 1
ATOM 3906 C C . GLY B 1 176 ? -15.43 -2.682 -16.109 1 64.88 176 GLY B C 1
ATOM 3907 O O . GLY B 1 176 ? -14.664 -3.648 -16.109 1 64.88 176 GLY B O 1
ATOM 3908 N N . ASN B 1 177 ? -14.609 -1.993 -16.562 1 68 177 ASN B N 1
ATOM 3909 C CA . ASN B 1 177 ? -13.266 -2.039 -17.125 1 68 177 ASN B CA 1
ATOM 3910 C C . ASN B 1 177 ? -12.477 -0.778 -16.797 1 68 177 ASN B C 1
ATOM 3912 O O . ASN B 1 177 ? -11.555 -0.407 -17.531 1 68 177 ASN B O 1
ATOM 3916 N N . GLY B 1 178 ? -12.758 -0.107 -15.805 1 79.12 178 GLY B N 1
ATOM 3917 C CA . GLY B 1 178 ? -11.898 1.026 -15.508 1 79.12 178 GLY B CA 1
ATOM 3918 C C . GLY B 1 178 ? -10.562 0.621 -14.914 1 79.12 178 GLY B C 1
ATOM 3919 O O . GLY B 1 178 ? -10.508 -0.145 -13.953 1 79.12 178 GLY B O 1
ATOM 3920 N N . PRO B 1 179 ? -9.461 0.976 -15.672 1 90.38 179 PRO B N 1
ATOM 3921 C CA . PRO B 1 179 ? -8.148 0.574 -15.164 1 90.38 179 PRO B CA 1
ATOM 3922 C C . PRO B 1 179 ? -7.848 1.135 -13.781 1 90.38 179 PRO B C 1
ATOM 3924 O O . PRO B 1 179 ? -7.957 2.346 -13.562 1 90.38 179 PRO B O 1
ATOM 3927 N N . VAL B 1 180 ? -7.547 0.28 -12.93 1 95.81 180 VAL B N 1
ATOM 3928 C CA . VAL B 1 180 ? -7.207 0.683 -11.57 1 95.81 180 VAL B CA 1
ATOM 3929 C C . VAL B 1 180 ? -5.711 0.963 -11.469 1 95.81 180 VAL B C 1
ATOM 3931 O O . VAL B 1 180 ? -5.301 2.062 -11.086 1 95.81 180 VAL B O 1
ATOM 3934 N N . SER B 1 181 ? -4.875 0.011 -11.883 1 97.12 181 SER B N 1
ATOM 3935 C CA . SER B 1 181 ? -3.424 0.111 -11.75 1 97.12 181 SER B CA 1
ATOM 3936 C C . SER B 1 181 ? -2.789 0.694 -13.008 1 97.12 181 SER B C 1
ATOM 3938 O O . SER B 1 181 ? -3.449 0.822 -14.039 1 97.12 181 SER B O 1
ATOM 3940 N N . GLY B 1 182 ? -1.528 1.113 -12.969 1 96.88 182 GLY B N 1
ATOM 3941 C CA . GLY B 1 182 ? -0.807 1.714 -14.078 1 96.88 182 GLY B CA 1
ATOM 3942 C C . GLY B 1 182 ? -0.253 0.691 -15.047 1 96.88 182 GLY B C 1
ATOM 3943 O O . GLY B 1 182 ? -0.404 -0.515 -14.844 1 96.88 182 GLY B O 1
ATOM 3944 N N . PRO B 1 183 ? 0.377 1.204 -16.125 1 96.81 183 PRO B N 1
ATOM 3945 C CA . PRO B 1 183 ? 0.851 0.326 -17.188 1 96.81 183 PRO B CA 1
ATOM 3946 C C . PRO B 1 183 ? 1.922 -0.655 -16.719 1 96.81 183 PRO B C 1
ATOM 3948 O O . PRO B 1 183 ? 1.962 -1.8 -17.188 1 96.81 183 PRO B O 1
ATOM 3951 N N . GLU B 1 184 ? 2.83 -0.216 -15.844 1 98 184 GLU B N 1
ATOM 3952 C CA . GLU B 1 184 ? 3.879 -1.104 -15.352 1 98 184 GLU B CA 1
ATOM 3953 C C . GLU B 1 184 ? 3.287 -2.275 -14.57 1 98 184 GLU B C 1
ATOM 3955 O O . GLU B 1 184 ? 3.76 -3.406 -14.68 1 98 184 GLU B O 1
ATOM 3960 N N . ALA B 1 185 ? 2.303 -1.987 -13.727 1 97.88 185 ALA B N 1
ATOM 3961 C CA . ALA B 1 185 ? 1.601 -3.037 -12.992 1 97.88 185 ALA B CA 1
ATOM 3962 C C . ALA B 1 185 ? 0.916 -4.012 -13.953 1 97.88 185 ALA B C 1
ATOM 3964 O O . ALA B 1 185 ? 1.006 -5.227 -13.773 1 97.88 185 ALA B O 1
ATOM 3965 N N . ARG B 1 186 ? 0.293 -3.504 -14.93 1 96.56 186 ARG B N 1
ATOM 3966 C CA . ARG B 1 186 ? -0.399 -4.348 -15.906 1 96.56 186 ARG B CA 1
ATOM 3967 C C . ARG B 1 186 ? 0.584 -5.242 -16.656 1 96.56 186 ARG B C 1
ATOM 3969 O O . ARG B 1 186 ? 0.277 -6.398 -16.953 1 96.56 186 ARG B O 1
ATOM 3976 N N . ALA B 1 187 ? 1.728 -4.676 -17 1 97.06 187 ALA B N 1
ATOM 3977 C CA . ALA B 1 187 ? 2.766 -5.484 -17.641 1 97.06 187 ALA B CA 1
ATOM 3978 C C . ALA B 1 187 ? 3.203 -6.625 -16.719 1 97.06 187 ALA B C 1
ATOM 3980 O O . ALA B 1 187 ? 3.445 -7.742 -17.188 1 97.06 187 ALA B O 1
ATOM 3981 N N . ARG B 1 188 ? 3.316 -6.328 -15.484 1 97.44 188 ARG B N 1
ATOM 3982 C CA . ARG B 1 188 ? 3.676 -7.352 -14.508 1 97.44 188 ARG B CA 1
ATOM 3983 C C . ARG B 1 188 ? 2.631 -8.461 -14.477 1 97.44 188 ARG B C 1
ATOM 3985 O O . ARG B 1 188 ? 2.975 -9.641 -14.359 1 97.44 188 ARG B O 1
ATOM 3992 N N . VAL B 1 189 ? 1.387 -8.125 -14.531 1 97.44 189 VAL B N 1
ATOM 3993 C CA . VAL B 1 189 ? 0.303 -9.102 -14.523 1 97.44 189 VAL B CA 1
ATOM 3994 C C . VAL B 1 189 ? 0.424 -10.008 -15.742 1 97.44 189 VAL B C 1
ATOM 3996 O O . VAL B 1 189 ? 0.22 -11.227 -15.641 1 97.44 189 VAL B O 1
ATOM 3999 N N . MET B 1 190 ? 0.795 -9.43 -16.922 1 97.38 190 MET B N 1
ATOM 4000 C CA . MET B 1 190 ? 0.999 -10.242 -18.109 1 97.38 190 MET B CA 1
ATOM 4001 C C . MET B 1 190 ? 2.129 -11.242 -17.906 1 97.38 190 MET B C 1
ATOM 4003 O O . MET B 1 190 ? 2.025 -12.398 -18.328 1 97.38 190 MET B O 1
ATOM 4007 N N . ALA B 1 191 ? 3.15 -10.789 -17.281 1 96.88 191 ALA B N 1
ATOM 4008 C CA . ALA B 1 191 ? 4.254 -11.688 -16.953 1 96.88 191 ALA B CA 1
ATOM 4009 C C . ALA B 1 191 ? 3.795 -12.82 -16.047 1 96.88 191 ALA B C 1
ATOM 4011 O O . ALA B 1 191 ? 4.191 -13.969 -16.219 1 96.88 191 ALA B O 1
ATOM 4012 N N . TRP B 1 192 ? 2.947 -12.539 -15.047 1 97.5 192 TRP B N 1
ATOM 4013 C CA . TRP B 1 192 ? 2.42 -13.562 -14.148 1 97.5 192 TRP B CA 1
ATOM 4014 C C . TRP B 1 192 ? 1.547 -14.555 -14.898 1 97.5 192 TRP B C 1
ATOM 4016 O O . TRP B 1 192 ? 1.622 -15.766 -14.656 1 97.5 192 TRP B O 1
ATOM 4026 N N . ARG B 1 193 ? 0.705 -13.984 -15.773 1 97.81 193 ARG B N 1
ATOM 4027 C CA . ARG B 1 193 ? -0.133 -14.875 -16.578 1 97.81 193 ARG B CA 1
ATOM 4028 C C . ARG B 1 193 ? 0.717 -15.852 -17.375 1 97.81 193 ARG B C 1
ATOM 4030 O O . ARG B 1 193 ? 0.344 -17.016 -17.547 1 97.81 193 ARG B O 1
ATOM 4037 N N . ASN B 1 194 ? 1.862 -15.367 -17.844 1 96.94 194 ASN B N 1
ATOM 4038 C CA . ASN B 1 194 ? 2.785 -16.203 -18.609 1 96.94 194 ASN B CA 1
ATOM 4039 C C . ASN B 1 194 ? 3.369 -17.328 -17.766 1 96.94 194 ASN B C 1
ATOM 4041 O O . ASN B 1 194 ? 3.816 -18.344 -18.297 1 96.94 194 ASN B O 1
ATOM 4045 N N . GLU B 1 195 ? 3.326 -17.203 -16.5 1 96.38 195 GLU B N 1
ATOM 4046 C CA . GLU B 1 195 ? 4.051 -18.094 -15.602 1 96.38 195 GLU B CA 1
ATOM 4047 C C . GLU B 1 195 ? 3.1 -19.047 -14.898 1 96.38 195 GLU B C 1
ATOM 4049 O O . GLU B 1 195 ? 3.539 -19.953 -14.18 1 96.38 195 GLU B O 1
ATOM 4054 N N . VAL B 1 196 ? 1.808 -18.891 -15.055 1 97.5 196 VAL B N 1
ATOM 4055 C CA . VAL B 1 196 ? 0.844 -19.75 -14.375 1 97.5 196 VAL B CA 1
ATOM 4056 C C . VAL B 1 196 ? 0.162 -20.672 -15.398 1 97.5 196 VAL B C 1
ATOM 4058 O O . VAL B 1 196 ? 0.211 -20.406 -16.594 1 97.5 196 VAL B O 1
ATOM 4061 N N . ASP B 1 197 ? -0.473 -21.719 -14.867 1 97.31 197 ASP B N 1
ATOM 4062 C CA . ASP B 1 197 ? -1.136 -22.688 -15.742 1 97.31 197 ASP B CA 1
ATOM 4063 C C . ASP B 1 197 ? -2.486 -22.156 -16.219 1 97.31 197 ASP B C 1
ATOM 4065 O O . ASP B 1 197 ? -2.908 -22.438 -17.344 1 97.31 197 ASP B O 1
ATOM 4069 N N . ALA B 1 198 ? -3.148 -21.422 -15.32 1 98.25 198 ALA B N 1
ATOM 4070 C CA . ALA B 1 198 ? -4.508 -21 -15.633 1 98.25 198 ALA B CA 1
ATOM 4071 C C . ALA B 1 198 ? -4.828 -19.656 -14.977 1 98.25 198 ALA B C 1
ATOM 4073 O O . ALA B 1 198 ? -4.234 -19.312 -13.953 1 98.25 198 ALA B O 1
ATOM 4074 N N . VAL B 1 199 ? -5.742 -18.906 -15.578 1 98.44 199 VAL B N 1
ATOM 4075 C CA . VAL B 1 199 ? -6.316 -17.688 -15.039 1 98.44 199 VAL B CA 1
ATOM 4076 C C . VAL B 1 199 ? -7.828 -17.828 -14.898 1 98.44 199 VAL B C 1
ATOM 4078 O O . VAL B 1 199 ? -8.492 -18.328 -15.812 1 98.44 199 VAL B O 1
ATOM 4081 N N . ALA B 1 200 ? -8.344 -17.453 -13.766 1 98.44 200 ALA B N 1
ATOM 4082 C CA . ALA B 1 200 ? -9.758 -17.719 -13.492 1 98.44 200 ALA B CA 1
ATOM 4083 C C . ALA B 1 200 ? -10.516 -16.406 -13.234 1 98.44 200 ALA B C 1
ATOM 4085 O O . ALA B 1 200 ? -10 -15.5 -12.586 1 98.44 200 ALA B O 1
ATOM 4086 N N . VAL B 1 201 ? -11.742 -16.344 -13.711 1 97.31 201 VAL B N 1
ATOM 4087 C CA . VAL B 1 201 ? -12.688 -15.273 -13.391 1 97.31 201 VAL B CA 1
ATOM 4088 C C . VAL B 1 201 ? -14.078 -15.859 -13.18 1 97.31 201 VAL B C 1
ATOM 4090 O O . VAL B 1 201 ? -14.336 -17.016 -13.539 1 97.31 201 VAL B O 1
ATOM 4093 N N . GLY B 1 202 ? -14.914 -15.078 -12.555 1 96.19 202 GLY B N 1
ATOM 4094 C CA . GLY B 1 202 ? -16.312 -15.453 -12.414 1 96.19 202 GLY B CA 1
ATOM 4095 C C . GLY B 1 202 ? -17.172 -15.008 -13.586 1 96.19 202 GLY B C 1
ATOM 4096 O O . GLY B 1 202 ? -16.75 -14.18 -14.398 1 96.19 202 GLY B O 1
ATOM 4097 N N . ALA B 1 203 ? -18.375 -15.547 -13.617 1 94.31 203 ALA B N 1
ATOM 4098 C CA . ALA B 1 203 ? -19.297 -15.273 -14.711 1 94.31 203 ALA B CA 1
ATOM 4099 C C . ALA B 1 203 ? -19.609 -13.789 -14.812 1 94.31 203 ALA B C 1
ATOM 4101 O O . ALA B 1 203 ? -19.719 -13.242 -15.914 1 94.31 203 ALA B O 1
ATOM 4102 N N . ARG B 1 204 ? -19.734 -13.117 -13.719 1 90.44 204 ARG B N 1
ATOM 4103 C CA . ARG B 1 204 ? -20.094 -11.695 -13.734 1 90.44 204 ARG B CA 1
ATOM 4104 C C . ARG B 1 204 ? -18.969 -10.859 -14.352 1 90.44 204 ARG B C 1
ATOM 4106 O O . ARG B 1 204 ? -19.234 -9.984 -15.18 1 90.44 204 ARG B O 1
ATOM 4113 N N . THR B 1 205 ? -17.781 -11.148 -13.922 1 91 205 THR B N 1
ATOM 4114 C CA . THR B 1 205 ? -16.625 -10.461 -14.5 1 91 205 THR B CA 1
ATOM 4115 C C . THR B 1 205 ? -16.531 -10.742 -16 1 91 205 THR B C 1
ATOM 4117 O O . THR B 1 205 ? -16.281 -9.836 -16.797 1 91 205 THR B O 1
ATOM 4120 N N . ALA B 1 206 ? -16.688 -11.977 -16.375 1 92.69 206 ALA B N 1
ATOM 4121 C CA . ALA B 1 206 ? -16.625 -12.375 -17.781 1 92.69 206 ALA B CA 1
ATOM 4122 C C . ALA B 1 206 ? -17.672 -11.633 -18.609 1 92.69 206 ALA B C 1
ATOM 4124 O O . ALA B 1 206 ? -17.391 -11.219 -19.734 1 92.69 206 ALA B O 1
ATOM 4125 N N . LEU B 1 207 ? -18.844 -11.484 -18.062 1 90.44 207 LEU B N 1
ATOM 4126 C CA . LEU B 1 207 ? -19.938 -10.844 -18.797 1 90.44 207 LEU B CA 1
ATOM 4127 C C . LEU B 1 207 ? -19.734 -9.336 -18.875 1 90.44 207 LEU B C 1
ATOM 4129 O O . LEU B 1 207 ? -19.953 -8.734 -19.922 1 90.44 207 LEU B O 1
ATOM 4133 N N . LEU B 1 208 ? -19.266 -8.742 -17.781 1 88 208 LEU B N 1
ATOM 4134 C CA . LEU B 1 208 ? -19.172 -7.289 -17.688 1 88 208 LEU B CA 1
ATOM 4135 C C . LEU B 1 208 ? -17.922 -6.781 -18.391 1 88 208 LEU B C 1
ATOM 4137 O O . LEU B 1 208 ? -17.984 -5.809 -19.156 1 88 208 LEU B O 1
ATOM 4141 N N . ASP B 1 209 ? -16.797 -7.434 -18.203 1 89.12 209 ASP B N 1
ATOM 4142 C CA . ASP B 1 209 ? -15.523 -6.941 -18.703 1 89.12 209 ASP B CA 1
ATOM 4143 C C . ASP B 1 209 ? -15.164 -7.625 -20.031 1 89.12 209 ASP B C 1
ATOM 4145 O O . ASP B 1 209 ? -14.297 -7.148 -20.766 1 89.12 209 ASP B O 1
ATOM 4149 N N . ASN B 1 210 ? -15.727 -8.797 -20.281 1 92.44 210 ASN B N 1
ATOM 4150 C CA . ASN B 1 210 ? -15.461 -9.617 -21.453 1 92.44 210 ASN B CA 1
ATOM 4151 C C . ASN B 1 210 ? -13.961 -9.742 -21.734 1 92.44 210 ASN B C 1
ATOM 4153 O O . ASN B 1 210 ? -13.508 -9.469 -22.844 1 92.44 210 ASN B O 1
ATOM 4157 N N . PRO B 1 211 ? -13.25 -10.188 -20.75 1 92.62 211 PRO B N 1
ATOM 4158 C CA . PRO B 1 211 ? -11.789 -10.25 -20.875 1 92.62 211 PRO B CA 1
ATOM 4159 C C . PRO B 1 211 ? -11.328 -11.391 -21.797 1 92.62 211 PRO B C 1
ATOM 4161 O O . PRO B 1 211 ? -12.031 -12.391 -21.938 1 92.62 211 PRO B O 1
ATOM 4164 N N . GLN B 1 212 ? -10.141 -11.266 -22.344 1 92.62 212 GLN B N 1
ATOM 4165 C CA . GLN B 1 212 ? -9.539 -12.32 -23.141 1 92.62 212 GLN B CA 1
ATOM 4166 C C . GLN B 1 212 ? -8.766 -13.305 -22.266 1 92.62 212 GLN B C 1
ATOM 4168 O O . GLN B 1 212 ? -8.602 -14.469 -22.625 1 92.62 212 GLN B O 1
ATOM 4173 N N . LEU B 1 213 ? -8.234 -12.852 -21.125 1 95 213 LEU B N 1
ATOM 4174 C CA . LEU B 1 213 ? -7.461 -13.625 -20.156 1 95 213 LEU B CA 1
ATOM 4175 C C . LEU B 1 213 ? -6.207 -14.203 -20.812 1 95 213 LEU B C 1
ATOM 4177 O O . LEU B 1 213 ? -5.816 -15.336 -20.516 1 95 213 LEU B O 1
ATOM 4181 N N . ASN B 1 214 ? -5.629 -13.469 -21.75 1 94.44 214 ASN B N 1
ATOM 4182 C CA . ASN B 1 214 ? -4.418 -13.891 -22.453 1 94.44 214 ASN B CA 1
ATOM 4183 C C . ASN B 1 214 ? -3.217 -13.039 -22.047 1 94.44 214 ASN B C 1
ATOM 4185 O O . ASN B 1 214 ? -3.318 -12.195 -21.156 1 94.44 214 ASN B O 1
ATOM 4189 N N . VAL B 1 215 ? -2.076 -13.438 -22.562 1 94 215 VAL B N 1
ATOM 4190 C CA . VAL B 1 215 ? -0.845 -12.68 -22.375 1 94 215 VAL B CA 1
ATOM 4191 C C . VAL B 1 215 ? -0.625 -11.758 -23.578 1 94 215 VAL B C 1
ATOM 4193 O O . VAL B 1 215 ? -0.609 -12.211 -24.719 1 94 215 VAL B O 1
ATOM 4196 N N . ARG B 1 216 ? -0.515 -10.523 -23.312 1 90.75 216 ARG B N 1
ATOM 4197 C CA . ARG B 1 216 ? -0.268 -9.523 -24.359 1 90.75 216 ARG B CA 1
ATOM 4198 C C . ARG B 1 216 ? 1.046 -8.797 -24.109 1 90.75 216 ARG B C 1
ATOM 4200 O O . ARG B 1 216 ? 1.459 -8.617 -22.969 1 90.75 216 ARG B O 1
ATOM 4207 N N . GLY B 1 217 ? 1.678 -8.445 -25.109 1 87.12 217 GLY B N 1
ATOM 4208 C CA . GLY B 1 217 ? 2.85 -7.59 -25 1 87.12 217 GLY B CA 1
ATOM 4209 C C . GLY B 1 217 ? 4.105 -8.344 -24.609 1 87.12 217 GLY B C 1
ATOM 4210 O O . GLY B 1 217 ? 5.098 -7.738 -24.203 1 87.12 217 GLY B O 1
ATOM 4211 N N . LEU B 1 218 ? 4.047 -9.617 -24.5 1 87.19 218 LEU B N 1
ATOM 4212 C CA . LEU B 1 218 ? 5.215 -10.43 -24.172 1 87.19 218 LEU B CA 1
ATOM 4213 C C . LEU B 1 218 ? 5.598 -11.336 -25.344 1 87.19 218 LEU B C 1
ATOM 4215 O O . LEU B 1 218 ? 4.848 -12.242 -25.703 1 87.19 218 LEU B O 1
ATOM 4219 N N . ASP B 1 219 ? 6.719 -11.023 -25.844 1 85.75 219 ASP B N 1
ATOM 4220 C CA . ASP B 1 219 ? 7.203 -11.852 -26.953 1 85.75 219 ASP B CA 1
ATOM 4221 C C . ASP B 1 219 ? 7.445 -13.281 -26.5 1 85.75 219 ASP B C 1
ATOM 4223 O O . ASP B 1 219 ? 8.109 -13.516 -25.484 1 85.75 219 ASP B O 1
ATOM 4227 N N . GLY B 1 220 ? 6.812 -14.195 -27.25 1 85.19 220 GLY B N 1
ATOM 4228 C CA . GLY B 1 220 ? 6.988 -15.602 -26.922 1 85.19 220 GLY B CA 1
ATOM 4229 C C . GLY B 1 220 ? 6.168 -16.047 -25.719 1 85.19 220 GLY B C 1
ATOM 4230 O O . GLY B 1 220 ? 6.383 -17.125 -25.188 1 85.19 220 GLY B O 1
ATOM 4231 N N . GLY B 1 221 ? 5.332 -15.234 -25.359 1 87.62 221 GLY B N 1
ATOM 4232 C CA . GLY B 1 221 ? 4.496 -15.555 -24.219 1 87.62 221 GLY B CA 1
ATOM 4233 C C . GLY B 1 221 ? 3.471 -16.625 -24.516 1 87.62 221 GLY B C 1
ATOM 4234 O O . GLY B 1 221 ? 3.043 -16.797 -25.656 1 87.62 221 GLY B O 1
ATOM 4235 N N . ARG B 1 222 ? 3.205 -17.438 -23.469 1 92 222 ARG B N 1
ATOM 4236 C CA . ARG B 1 222 ? 2.178 -18.469 -23.516 1 92 222 ARG B CA 1
ATOM 4237 C C . ARG B 1 222 ? 0.928 -18.031 -22.766 1 92 222 ARG B C 1
ATOM 4239 O O . ARG B 1 222 ? 1.021 -17.469 -21.672 1 92 222 ARG B O 1
ATOM 4246 N N . ASP B 1 223 ? -0.198 -18.266 -23.391 1 94.69 223 ASP B N 1
ATOM 4247 C CA . ASP B 1 223 ? -1.458 -17.969 -22.719 1 94.69 223 ASP B CA 1
ATOM 4248 C C . ASP B 1 223 ? -1.802 -19.062 -21.688 1 94.69 223 ASP B C 1
ATOM 4250 O O . ASP B 1 223 ? -1.709 -20.25 -21.984 1 94.69 223 ASP B O 1
ATOM 4254 N N . PRO B 1 224 ? -2.125 -18.672 -20.5 1 96.94 224 PRO B N 1
ATOM 4255 C CA . PRO B 1 224 ? -2.695 -19.641 -19.562 1 96.94 224 PRO B CA 1
ATOM 4256 C C . PRO B 1 224 ? -4.078 -20.125 -19.984 1 96.94 224 PRO B C 1
ATOM 4258 O O . PRO B 1 224 ? -4.742 -19.484 -20.797 1 96.94 224 PRO B O 1
ATOM 4261 N N . ARG B 1 225 ? -4.461 -21.266 -19.5 1 96.75 225 ARG B N 1
ATOM 4262 C CA . ARG B 1 225 ? -5.836 -21.703 -19.719 1 96.75 225 ARG B CA 1
ATOM 4263 C C . ARG B 1 225 ? -6.82 -20.75 -19.047 1 96.75 225 ARG B C 1
ATOM 4265 O O . ARG B 1 225 ? -6.582 -20.297 -17.922 1 96.75 225 ARG B O 1
ATOM 4272 N N . ALA B 1 226 ? -7.898 -20.453 -19.75 1 97.94 226 ALA B N 1
ATOM 4273 C CA . ALA B 1 226 ? -8.977 -19.688 -19.125 1 97.94 226 ALA B CA 1
ATOM 4274 C C . ALA B 1 226 ? -9.898 -20.609 -18.312 1 97.94 226 ALA B C 1
ATOM 4276 O O . ALA B 1 226 ? -10.359 -21.625 -18.812 1 97.94 226 ALA B O 1
ATOM 4277 N N . VAL B 1 227 ? -10.078 -20.281 -17.078 1 98.5 227 VAL B N 1
ATOM 4278 C CA . VAL B 1 227 ? -11.039 -20.984 -16.25 1 98.5 227 VAL B CA 1
ATOM 4279 C C . VAL B 1 227 ? -12.188 -20.047 -15.875 1 98.5 227 VAL B C 1
ATOM 4281 O O . VAL B 1 227 ? -11.984 -19.047 -15.203 1 98.5 227 VAL B O 1
ATOM 4284 N N . LEU B 1 228 ? -13.391 -20.391 -16.281 1 97.94 228 LEU B N 1
ATOM 4285 C CA . LEU B 1 228 ? -14.57 -19.578 -16.047 1 97.94 228 LEU B CA 1
ATOM 4286 C C . LEU B 1 228 ? -15.5 -20.234 -15.039 1 97.94 228 LEU B C 1
ATOM 4288 O O . LEU B 1 228 ? -16.078 -21.297 -15.312 1 97.94 228 LEU B O 1
ATOM 4292 N N . PHE B 1 229 ? -15.594 -19.672 -13.883 1 98.19 229 PHE B N 1
ATOM 4293 C CA . PHE B 1 229 ? -16.547 -20.141 -12.891 1 98.19 229 PHE B CA 1
ATOM 4294 C C . PHE B 1 229 ? -17.938 -19.578 -13.172 1 98.19 229 PHE B C 1
ATOM 4296 O O . PHE B 1 229 ? -18.203 -18.391 -12.945 1 98.19 229 PHE B O 1
ATOM 4303 N N . ASP B 1 230 ? -18.812 -20.391 -13.555 1 97.12 230 ASP B N 1
ATOM 4304 C CA . ASP B 1 230 ? -20.172 -20.031 -13.945 1 97.12 230 ASP B CA 1
ATOM 4305 C C . ASP B 1 230 ? -21.188 -21.047 -13.422 1 97.12 230 ASP B C 1
ATOM 4307 O O . ASP B 1 230 ? -21.859 -21.734 -14.211 1 97.12 230 ASP B O 1
ATOM 4311 N N . PRO B 1 231 ? -21.328 -21.047 -12.117 1 96.25 231 PRO B N 1
ATOM 4312 C CA . PRO B 1 231 ? -22.156 -22.109 -11.523 1 96.25 231 PRO B CA 1
ATOM 4313 C C . PRO B 1 231 ? -23.547 -22.188 -12.133 1 96.25 231 PRO B C 1
ATOM 4315 O O . PRO B 1 231 ? -24.156 -23.266 -12.148 1 96.25 231 PRO B O 1
ATOM 4318 N N . GLU B 1 232 ? -24.047 -21.109 -12.734 1 95.56 232 GLU B N 1
ATOM 4319 C CA . GLU B 1 232 ? -25.438 -21.109 -13.219 1 95.56 232 GLU B CA 1
ATOM 4320 C C . GLU B 1 232 ? -25.484 -21.266 -14.734 1 95.56 232 GLU B C 1
ATOM 4322 O O . GLU B 1 232 ? -26.562 -21.391 -15.32 1 95.56 232 GLU B O 1
ATOM 4327 N N . GLY B 1 233 ? -24.422 -21.219 -15.375 1 95.25 233 GLY B N 1
ATOM 4328 C CA . GLY B 1 233 ? -24.344 -21.438 -16.812 1 95.25 233 GLY B CA 1
ATOM 4329 C C . GLY B 1 233 ? -24.859 -20.266 -17.625 1 95.25 233 GLY B C 1
ATOM 4330 O O . GLY B 1 233 ? -25.609 -20.453 -18.594 1 95.25 233 GLY B O 1
ATOM 4331 N N . HIS B 1 234 ? -24.422 -19.062 -17.234 1 93.56 234 HIS B N 1
ATOM 4332 C CA . HIS B 1 234 ? -24.969 -17.859 -17.859 1 93.56 234 HIS B CA 1
ATOM 4333 C C . HIS B 1 234 ? -24.078 -17.375 -19 1 93.56 234 HIS B C 1
ATOM 4335 O O . HIS B 1 234 ? -24.5 -16.578 -19.844 1 93.56 234 HIS B O 1
ATOM 4341 N N . LEU B 1 235 ? -22.875 -17.844 -19.125 1 95.06 235 LEU B N 1
ATOM 4342 C CA . LEU B 1 235 ? -21.906 -17.281 -20.062 1 95.06 235 LEU B CA 1
ATOM 4343 C C . LEU B 1 235 ? -22.219 -17.734 -21.484 1 95.06 235 LEU B C 1
ATOM 4345 O O . LEU B 1 235 ? -22.516 -18.906 -21.719 1 95.06 235 LEU B O 1
ATOM 4349 N N . PRO B 1 236 ? -22.203 -16.844 -22.406 1 92.88 236 PRO B N 1
ATOM 4350 C CA . PRO B 1 236 ? -22.391 -17.188 -23.828 1 92.88 236 PRO B CA 1
ATOM 4351 C C . PRO B 1 236 ? -21.109 -17.719 -24.469 1 92.88 236 PRO B C 1
ATOM 4353 O O . PRO B 1 236 ? -20.016 -17.484 -23.969 1 92.88 236 PRO B O 1
ATOM 4356 N N . ALA B 1 237 ? -21.312 -18.359 -25.641 1 91.94 237 ALA B N 1
ATOM 4357 C CA . ALA B 1 237 ? -20.172 -18.891 -26.406 1 91.94 237 ALA B CA 1
ATOM 4358 C C . ALA B 1 237 ? -19.344 -17.75 -27 1 91.94 237 ALA B C 1
ATOM 4360 O O . ALA B 1 237 ? -18.188 -17.953 -27.375 1 91.94 237 ALA B O 1
ATOM 4361 N N . SER B 1 238 ? -19.938 -16.578 -27.062 1 92.25 238 SER B N 1
ATOM 4362 C CA . SER B 1 238 ? -19.281 -15.445 -27.688 1 92.25 238 SER B CA 1
ATOM 4363 C C . SER B 1 238 ? -18.344 -14.742 -26.734 1 92.25 238 SER B C 1
ATOM 4365 O O . SER B 1 238 ? -17.609 -13.828 -27.125 1 92.25 238 SER B O 1
ATOM 4367 N N . ALA B 1 239 ? -18.359 -15.203 -25.5 1 93.69 239 ALA B N 1
ATOM 4368 C CA . ALA B 1 239 ? -17.422 -14.594 -24.547 1 93.69 239 ALA B CA 1
ATOM 4369 C C . ALA B 1 239 ? -15.984 -14.711 -25.062 1 93.69 239 ALA B C 1
ATOM 4371 O O . ALA B 1 239 ? -15.57 -15.766 -25.562 1 93.69 239 ALA B O 1
ATOM 4372 N N . ARG B 1 240 ? -15.133 -13.703 -24.953 1 94.19 240 ARG B N 1
ATOM 4373 C CA . ARG B 1 240 ? -13.797 -13.617 -25.531 1 94.19 240 ARG B CA 1
ATOM 4374 C C . ARG B 1 240 ? -12.859 -14.641 -24.891 1 94.19 240 ARG B C 1
ATOM 4376 O O . ARG B 1 240 ? -11.914 -15.109 -25.531 1 94.19 240 ARG B O 1
ATOM 4383 N N . ALA B 1 241 ? -13.164 -14.961 -23.656 1 94.38 241 ALA B N 1
ATOM 4384 C CA . ALA B 1 241 ? -12.305 -15.891 -22.938 1 94.38 241 ALA B CA 1
ATOM 4385 C C . ALA B 1 241 ? -12.523 -17.328 -23.406 1 94.38 241 ALA B C 1
ATOM 4387 O O . ALA B 1 241 ? -11.727 -18.219 -23.109 1 94.38 241 ALA B O 1
ATOM 4388 N N . VAL B 1 242 ? -13.633 -17.578 -24.094 1 95.38 242 VAL B N 1
ATOM 4389 C CA . VAL B 1 242 ? -13.914 -18.922 -24.609 1 95.38 242 VAL B CA 1
ATOM 4390 C C . VAL B 1 242 ? -13.055 -19.188 -25.844 1 95.38 242 VAL B C 1
ATOM 4392 O O . VAL B 1 242 ? -13.312 -18.656 -26.922 1 95.38 242 VAL B O 1
ATOM 4395 N N . ARG B 1 243 ? -12.094 -20 -25.688 1 94.5 243 ARG B N 1
ATOM 4396 C CA . ARG B 1 243 ? -11.141 -20.391 -26.719 1 94.5 243 ARG B CA 1
ATOM 4397 C C . ARG B 1 243 ? -10.633 -21.812 -26.484 1 94.5 243 ARG B C 1
ATOM 4399 O O . ARG B 1 243 ? -11.094 -22.484 -25.547 1 94.5 243 ARG B O 1
ATOM 4406 N N . GLU B 1 244 ? -9.727 -22.266 -27.328 1 94.75 244 GLU B N 1
ATOM 4407 C CA . GLU B 1 244 ? -9.195 -23.609 -27.188 1 94.75 244 GLU B CA 1
ATOM 4408 C C . GLU B 1 244 ? -8.555 -23.812 -25.812 1 94.75 244 GLU B C 1
ATOM 4410 O O . GLU B 1 244 ? -7.691 -23.031 -25.406 1 94.75 244 GLU B O 1
ATOM 4415 N N . GLY B 1 245 ? -9.031 -24.828 -25.078 1 94.81 245 GLY B N 1
ATOM 4416 C CA . GLY B 1 245 ? -8.422 -25.156 -23.797 1 94.81 245 GLY B CA 1
ATOM 4417 C C . GLY B 1 245 ? -9.148 -24.547 -22.609 1 94.81 245 GLY B C 1
ATOM 4418 O O . GLY B 1 245 ? -8.805 -24.828 -21.469 1 94.81 245 GLY B O 1
ATOM 4419 N N . THR B 1 246 ? -10.227 -23.781 -22.859 1 97.31 246 THR B N 1
ATOM 4420 C CA . THR B 1 246 ? -10.984 -23.125 -21.797 1 97.31 246 THR B CA 1
ATOM 4421 C C . THR B 1 246 ? -11.68 -24.172 -20.922 1 97.31 246 THR B C 1
ATOM 4423 O O . THR B 1 246 ? -12.18 -25.172 -21.422 1 97.31 246 THR B O 1
ATOM 4426 N N . VAL B 1 247 ? -11.617 -23.922 -19.641 1 98.31 247 VAL B N 1
ATOM 4427 C CA . VAL B 1 247 ? -12.344 -24.766 -18.688 1 98.31 247 VAL B CA 1
ATOM 4428 C C . VAL B 1 247 ? -13.523 -23.984 -18.109 1 98.31 247 VAL B C 1
ATOM 4430 O O . VAL B 1 247 ? -13.367 -22.859 -17.656 1 98.31 247 VAL B O 1
ATOM 4433 N N . LEU B 1 248 ? -14.695 -24.578 -18.188 1 98.12 248 LEU B N 1
ATOM 4434 C CA . LEU B 1 248 ? -15.914 -24.016 -17.594 1 98.12 248 LEU B CA 1
ATOM 4435 C C . LEU B 1 248 ? -16.328 -24.797 -16.359 1 98.12 248 LEU B C 1
ATOM 4437 O O . LEU B 1 248 ? -16.469 -26.031 -16.422 1 98.12 248 LEU B O 1
ATOM 4441 N N . VAL B 1 249 ? -16.5 -24.172 -15.242 1 98.38 249 VAL B N 1
ATOM 4442 C CA . VAL B 1 249 ? -16.922 -24.812 -14.008 1 98.38 249 VAL B CA 1
ATOM 4443 C C . VAL B 1 249 ? -18.391 -24.531 -13.742 1 98.38 249 VAL B C 1
ATOM 4445 O O . VAL B 1 249 ? -18.766 -23.375 -13.5 1 98.38 249 VAL B O 1
ATOM 4448 N N . LEU B 1 250 ? -19.188 -25.547 -13.75 1 97.94 250 LEU B N 1
ATOM 4449 C CA . LEU B 1 250 ? -20.625 -25.469 -13.492 1 97.94 250 LEU B CA 1
ATOM 4450 C C . LEU B 1 250 ? -20.969 -26.141 -12.172 1 97.94 250 LEU B C 1
ATOM 4452 O O . LEU B 1 250 ? -20.25 -27.031 -11.711 1 97.94 250 LEU B O 1
ATOM 4456 N N . ARG B 1 251 ? -22.047 -25.609 -11.609 1 97 251 ARG B N 1
ATOM 4457 C CA . ARG B 1 251 ? -22.625 -26.375 -10.508 1 97 251 ARG B CA 1
ATOM 4458 C C . ARG B 1 251 ? -23.141 -27.719 -10.977 1 97 251 ARG B C 1
ATOM 4460 O O . ARG B 1 251 ? -23.656 -27.844 -12.086 1 97 251 ARG B O 1
ATOM 4467 N N . GLU B 1 252 ? -23.094 -28.656 -10.039 1 95 252 GLU B N 1
ATOM 4468 C CA . GLU B 1 252 ? -23.625 -29.969 -10.375 1 95 252 GLU B CA 1
ATOM 4469 C C . GLU B 1 252 ? -25.109 -29.875 -10.766 1 95 252 GLU B C 1
ATOM 4471 O O . GLU B 1 252 ? -25.891 -29.188 -10.102 1 95 252 GLU B O 1
ATOM 4476 N N . GLY B 1 253 ? -25.422 -30.547 -11.82 1 92.81 253 GLY B N 1
ATOM 4477 C CA . GLY B 1 253 ? -26.797 -30.578 -12.273 1 92.81 253 GLY B CA 1
ATOM 4478 C C . GLY B 1 253 ? -27.141 -29.484 -13.266 1 92.81 253 GLY B C 1
ATOM 4479 O O . GLY B 1 253 ? -28.219 -29.484 -13.867 1 92.81 253 GLY B O 1
ATOM 4480 N N . ARG B 1 254 ? -26.219 -28.562 -13.438 1 94.06 254 ARG B N 1
ATOM 4481 C CA . ARG B 1 254 ? -26.453 -27.469 -14.375 1 94.06 254 ARG B CA 1
ATOM 4482 C C . ARG B 1 254 ? -25.922 -27.812 -15.766 1 94.06 254 ARG B C 1
ATOM 4484 O O . ARG B 1 254 ? -25 -28.641 -15.891 1 94.06 254 ARG B O 1
ATOM 4491 N N . SER B 1 255 ? -26.609 -27.203 -16.766 1 93.75 255 SER B N 1
ATOM 4492 C CA . SER B 1 255 ? -26.156 -27.375 -18.141 1 93.75 255 SER B CA 1
ATOM 4493 C C . SER B 1 255 ? -26.172 -26.047 -18.891 1 93.75 255 SER B C 1
ATOM 4495 O O . SER B 1 255 ? -26.875 -25.125 -18.516 1 93.75 255 SER B O 1
ATOM 4497 N N . THR B 1 256 ? -25.312 -25.953 -19.844 1 94.19 256 THR B N 1
ATOM 4498 C CA . THR B 1 256 ? -25.219 -24.766 -20.688 1 94.19 256 THR B CA 1
ATOM 4499 C C . THR B 1 256 ? -24.859 -25.156 -22.125 1 94.19 256 THR B C 1
ATOM 4501 O O . THR B 1 256 ? -24.281 -26.219 -22.359 1 94.19 256 THR B O 1
ATOM 4504 N N . PRO B 1 257 ? -25.219 -24.312 -23.094 1 91.69 257 PRO B N 1
ATOM 4505 C CA . PRO B 1 257 ? -24.844 -24.594 -24.469 1 91.69 257 PRO B CA 1
ATOM 4506 C C . PRO B 1 257 ? -23.328 -24.703 -24.656 1 91.69 257 PRO B C 1
ATOM 4508 O O . PRO B 1 257 ? -22.859 -25.344 -25.609 1 91.69 257 PRO B O 1
ATOM 4511 N N . LEU B 1 258 ? -22.562 -24.172 -23.797 1 93.56 258 LEU B N 1
ATOM 4512 C CA . LEU B 1 258 ? -21.109 -24.188 -23.891 1 93.56 258 LEU B CA 1
ATOM 4513 C C . LEU B 1 258 ? -20.562 -25.609 -23.766 1 93.56 258 LEU B C 1
ATOM 4515 O O . LEU B 1 258 ? -19.422 -25.891 -24.141 1 93.56 258 LEU B O 1
ATOM 4519 N N . GLU B 1 259 ? -21.312 -26.469 -23.266 1 92.19 259 GLU B N 1
ATOM 4520 C CA . GLU B 1 259 ? -20.906 -27.859 -23.094 1 92.19 259 GLU B CA 1
ATOM 4521 C C . GLU B 1 259 ? -20.656 -28.531 -24.438 1 92.19 259 GLU B C 1
ATOM 4523 O O . GLU B 1 259 ? -19.891 -29.5 -24.516 1 92.19 259 GLU B O 1
ATOM 4528 N N . ARG B 1 260 ? -21.297 -27.984 -25.5 1 92.62 260 ARG B N 1
ATOM 4529 C CA . ARG B 1 260 ? -21.156 -28.578 -26.828 1 92.62 260 ARG B CA 1
ATOM 4530 C C . ARG B 1 260 ? -20 -27.938 -27.594 1 92.62 260 ARG B C 1
ATOM 4532 O O . ARG B 1 260 ? -19.672 -28.375 -28.703 1 92.62 260 ARG B O 1
ATOM 4539 N N . ASP B 1 261 ? -19.422 -26.984 -27.078 1 94.44 261 ASP B N 1
ATOM 4540 C CA . ASP B 1 261 ? -18.281 -26.328 -27.719 1 94.44 261 ASP B CA 1
ATOM 4541 C C . ASP B 1 261 ? -17.016 -27.156 -27.547 1 94.44 261 ASP B C 1
ATOM 4543 O O . ASP B 1 261 ? -16.562 -27.375 -26.422 1 94.44 261 ASP B O 1
ATOM 4547 N N . PRO B 1 262 ? -16.344 -27.609 -28.578 1 93.69 262 PRO B N 1
ATOM 4548 C CA . PRO B 1 262 ? -15.18 -28.484 -28.484 1 93.69 262 PRO B CA 1
ATOM 4549 C C . PRO B 1 262 ? -13.969 -27.781 -27.859 1 93.69 262 PRO B C 1
ATOM 4551 O O . PRO B 1 262 ? -13.008 -28.453 -27.453 1 93.69 262 PRO B O 1
ATOM 4554 N N . ARG B 1 263 ? -13.953 -26.531 -27.859 1 93.5 263 ARG B N 1
ATOM 4555 C CA . ARG B 1 263 ? -12.852 -25.781 -27.281 1 93.5 263 ARG B CA 1
ATOM 4556 C C . ARG B 1 263 ? -12.891 -25.828 -25.75 1 93.5 263 ARG B C 1
ATOM 4558 O O . ARG B 1 263 ? -11.898 -25.5 -25.094 1 93.5 263 ARG B O 1
ATOM 4565 N N . VAL B 1 264 ? -14.055 -26.219 -25.188 1 96.88 264 VAL B N 1
ATOM 4566 C CA . VAL B 1 264 ? -14.32 -26 -23.766 1 96.88 264 VAL B CA 1
ATOM 4567 C C . VAL B 1 264 ? -14.406 -27.344 -23.062 1 96.88 264 VAL B C 1
ATOM 4569 O O . VAL B 1 264 ? -15.109 -28.25 -23.516 1 96.88 264 VAL B O 1
ATOM 4572 N N . THR B 1 265 ? -13.633 -27.5 -22.031 1 97.44 265 THR B N 1
ATOM 4573 C CA . THR B 1 265 ? -13.82 -28.594 -21.078 1 97.44 265 THR B CA 1
ATOM 4574 C C . THR B 1 265 ? -14.727 -28.172 -19.938 1 97.44 265 THR B C 1
ATOM 4576 O O . THR B 1 265 ? -14.461 -27.172 -19.25 1 97.44 265 THR B O 1
ATOM 4579 N N . VAL B 1 266 ? -15.781 -28.906 -19.672 1 97.44 266 VAL B N 1
ATOM 4580 C CA . VAL B 1 266 ? -16.75 -28.531 -18.641 1 97.44 266 VAL B CA 1
ATOM 4581 C C . VAL B 1 266 ? -16.531 -29.375 -17.391 1 97.44 266 VAL B C 1
ATOM 4583 O O . VAL B 1 266 ? -16.422 -30.609 -17.469 1 97.44 266 VAL B O 1
ATOM 4586 N N . LEU B 1 267 ? -16.391 -28.766 -16.281 1 97.94 267 LEU B N 1
ATOM 4587 C CA . LEU B 1 267 ? -16.328 -29.406 -14.977 1 97.94 267 LEU B CA 1
ATOM 4588 C C . LEU B 1 267 ? -17.609 -29.141 -14.18 1 97.94 267 LEU B C 1
ATOM 4590 O O . LEU B 1 267 ? -18.094 -28 -14.148 1 97.94 267 LEU B O 1
ATOM 4594 N N . HIS B 1 268 ? -18.156 -30.172 -13.625 1 97.94 268 HIS B N 1
ATOM 4595 C CA . HIS B 1 268 ? -19.25 -30.031 -12.664 1 97.94 268 HIS B CA 1
ATOM 4596 C C . HIS B 1 268 ? -18.75 -30.219 -11.234 1 97.94 268 HIS B C 1
ATOM 4598 O O . HIS B 1 268 ? -18.125 -31.234 -10.922 1 97.94 268 HIS B O 1
ATOM 4604 N N . ALA B 1 269 ? -18.984 -29.25 -10.398 1 97.19 269 ALA B N 1
ATOM 4605 C CA . ALA B 1 269 ? -18.453 -29.312 -9.039 1 97.19 269 ALA B CA 1
ATOM 4606 C C . ALA B 1 269 ? -19.5 -28.859 -8.023 1 97.19 269 ALA B C 1
ATOM 4608 O O . ALA B 1 269 ? -20.297 -27.953 -8.305 1 97.19 269 ALA B O 1
ATOM 4609 N N . HIS B 1 270 ? -19.516 -29.484 -6.836 1 95.62 270 HIS B N 1
ATOM 4610 C CA . HIS B 1 270 ? -20.422 -29.109 -5.758 1 95.62 270 HIS B CA 1
ATOM 4611 C C . HIS B 1 270 ? -19.797 -28.047 -4.855 1 95.62 270 HIS B C 1
ATOM 4613 O O . HIS B 1 270 ? -20.5 -27.406 -4.07 1 95.62 270 HIS B O 1
ATOM 4619 N N . SER B 1 271 ? -18.5 -27.922 -4.906 1 97.56 271 SER B N 1
ATOM 4620 C CA . SER B 1 271 ? -17.766 -26.953 -4.094 1 97.56 271 SER B CA 1
ATOM 4621 C C . SER B 1 271 ? -16.547 -26.438 -4.836 1 97.56 271 SER B C 1
ATOM 4623 O O . SER B 1 271 ? -16.125 -27.016 -5.836 1 97.56 271 SER B O 1
ATOM 4625 N N . LEU B 1 272 ? -16.047 -25.344 -4.395 1 98.06 272 LEU B N 1
ATOM 4626 C CA . LEU B 1 272 ? -14.828 -24.812 -4.973 1 98.06 272 LEU B CA 1
ATOM 4627 C C . LEU B 1 272 ? -13.664 -25.781 -4.797 1 98.06 272 LEU B C 1
ATOM 4629 O O . LEU B 1 272 ? -12.828 -25.922 -5.688 1 98.06 272 LEU B O 1
ATOM 4633 N N . GLN B 1 273 ? -13.609 -26.422 -3.639 1 98.06 273 GLN B N 1
ATOM 4634 C CA . GLN B 1 273 ? -12.594 -27.438 -3.404 1 98.06 273 GLN B CA 1
ATOM 4635 C C . GLN B 1 273 ? -12.672 -28.547 -4.457 1 98.06 273 GLN B C 1
ATOM 4637 O O . GLN B 1 273 ? -11.648 -28.969 -5 1 98.06 273 GLN B O 1
ATOM 4642 N N . GLY B 1 274 ? -13.867 -29 -4.672 1 98.12 274 GLY B N 1
ATOM 4643 C CA . GLY B 1 274 ? -14.047 -30.016 -5.699 1 98.12 274 GLY B CA 1
ATOM 4644 C C . GLY B 1 274 ? -13.625 -29.547 -7.078 1 98.12 274 GLY B C 1
ATOM 4645 O O . GLY B 1 274 ? -13.023 -30.312 -7.84 1 98.12 274 GLY B O 1
ATOM 4646 N N . ALA B 1 275 ? -13.961 -28.344 -7.418 1 98.62 275 ALA B N 1
ATOM 4647 C CA . ALA B 1 275 ? -13.547 -27.781 -8.695 1 98.62 275 ALA B CA 1
ATOM 4648 C C . ALA B 1 275 ? -12.023 -27.75 -8.812 1 98.62 275 ALA B C 1
ATOM 4650 O O . ALA B 1 275 ? -11.469 -28.094 -9.859 1 98.62 275 ALA B O 1
ATOM 4651 N N . LEU B 1 276 ? -11.336 -27.344 -7.719 1 98.75 276 LEU B N 1
ATOM 4652 C CA . LEU B 1 276 ? -9.883 -27.266 -7.723 1 98.75 276 LEU B CA 1
ATOM 4653 C C . LEU B 1 276 ? -9.25 -28.641 -7.887 1 98.75 276 LEU B C 1
ATOM 4655 O O . LEU B 1 276 ? -8.258 -28.797 -8.594 1 98.75 276 LEU B O 1
ATOM 4659 N N . GLU B 1 277 ? -9.836 -29.641 -7.246 1 98.56 277 GLU B N 1
ATOM 4660 C CA . GLU B 1 277 ? -9.336 -31 -7.395 1 98.56 277 GLU B CA 1
ATOM 4661 C C . GLU B 1 277 ? -9.469 -31.484 -8.836 1 98.56 277 GLU B C 1
ATOM 4663 O O . GLU B 1 277 ? -8.57 -32.156 -9.359 1 98.56 277 GLU B O 1
ATOM 4668 N N . GLN B 1 278 ? -10.547 -31.156 -9.453 1 98.5 278 GLN B N 1
ATOM 4669 C CA . GLN B 1 278 ? -10.742 -31.516 -10.852 1 98.5 278 GLN B CA 1
ATOM 4670 C C . GLN B 1 278 ? -9.773 -30.766 -11.758 1 98.5 278 GLN B C 1
ATOM 4672 O O . GLN B 1 278 ? -9.273 -31.328 -12.742 1 98.5 278 GLN B O 1
ATOM 4677 N N . LEU B 1 279 ? -9.547 -29.516 -11.469 1 98.62 279 LEU B N 1
ATOM 4678 C CA . LEU B 1 279 ? -8.555 -28.75 -12.219 1 98.62 279 LEU B CA 1
ATOM 4679 C C . LEU B 1 279 ? -7.176 -29.391 -12.094 1 98.62 279 LEU B C 1
ATOM 4681 O O . LEU B 1 279 ? -6.422 -29.438 -13.07 1 98.62 279 LEU B O 1
ATOM 4685 N N . ALA B 1 280 ? -6.871 -29.812 -10.859 1 98.31 280 ALA B N 1
ATOM 4686 C CA . ALA B 1 280 ? -5.621 -30.547 -10.656 1 98.31 280 ALA B CA 1
ATOM 4687 C C . ALA B 1 280 ? -5.531 -31.75 -11.586 1 98.31 280 ALA B C 1
ATOM 4689 O O . ALA B 1 280 ? -4.473 -32.031 -12.148 1 98.31 280 ALA B O 1
ATOM 4690 N N . GLY B 1 281 ? -6.621 -32.438 -11.734 1 97.12 281 GLY B N 1
ATOM 4691 C CA . GLY B 1 281 ? -6.684 -33.594 -12.625 1 97.12 281 GLY B CA 1
ATOM 4692 C C . GLY B 1 281 ? -6.41 -33.25 -14.07 1 97.12 281 GLY B C 1
ATOM 4693 O O . GLY B 1 281 ? -5.984 -34.094 -14.859 1 97.12 281 GLY B O 1
ATOM 4694 N N . LEU B 1 282 ? -6.645 -32 -14.406 1 96.75 282 LEU B N 1
ATOM 4695 C CA . LEU B 1 282 ? -6.387 -31.516 -15.758 1 96.75 282 LEU B CA 1
ATOM 4696 C C . LEU B 1 282 ? -4.957 -31 -15.891 1 96.75 282 LEU B C 1
ATOM 4698 O O . LEU B 1 282 ? -4.586 -30.438 -16.922 1 96.75 282 LEU B O 1
ATOM 4702 N N . GLY B 1 283 ? -4.168 -31.094 -14.805 1 95 283 GLY B N 1
ATOM 4703 C CA . GLY B 1 283 ? -2.77 -30.703 -14.828 1 95 283 GLY B CA 1
ATOM 4704 C C . GLY B 1 283 ? -2.555 -29.25 -14.438 1 95 283 GLY B C 1
ATOM 4705 O O . GLY B 1 283 ? -1.462 -28.703 -14.625 1 95 283 GLY B O 1
ATOM 4706 N N . VAL B 1 284 ? -3.561 -28.594 -13.961 1 97.69 284 VAL B N 1
ATOM 4707 C CA . VAL B 1 284 ? -3.41 -27.219 -13.508 1 97.69 284 VAL B CA 1
ATOM 4708 C C . VAL B 1 284 ? -2.758 -27.188 -12.133 1 97.69 284 VAL B C 1
ATOM 4710 O O . VAL B 1 284 ? -3.357 -27.609 -11.141 1 97.69 284 VAL B O 1
ATOM 4713 N N . ALA B 1 285 ? -1.52 -26.641 -12.078 1 97.88 285 ALA B N 1
ATOM 4714 C CA . ALA B 1 285 ? -0.778 -26.609 -10.82 1 97.88 285 ALA B CA 1
ATOM 4715 C C . ALA B 1 285 ? -0.874 -25.219 -10.172 1 97.88 285 ALA B C 1
ATOM 4717 O O . ALA B 1 285 ? -0.749 -25.094 -8.953 1 97.88 285 ALA B O 1
ATOM 4718 N N . THR B 1 286 ? -1.02 -24.219 -10.969 1 98.38 286 THR B N 1
ATOM 4719 C CA . THR B 1 286 ? -1.11 -22.844 -10.484 1 98.38 286 THR B CA 1
ATOM 4720 C C . THR B 1 286 ? -2.312 -22.141 -11.102 1 98.38 286 THR B C 1
ATOM 4722 O O . THR B 1 286 ? -2.541 -22.234 -12.305 1 98.38 286 THR B O 1
ATOM 4725 N N . LEU B 1 287 ? -3.125 -21.562 -10.297 1 98.56 287 LEU B N 1
ATOM 4726 C CA . LEU B 1 287 ? -4.316 -20.844 -10.727 1 98.56 287 LEU B CA 1
ATOM 4727 C C . LEU B 1 287 ? -4.262 -19.375 -10.289 1 98.56 287 LEU B C 1
ATOM 4729 O O . LEU B 1 287 ? -4.18 -19.094 -9.094 1 98.56 287 LEU B O 1
ATOM 4733 N N . LEU B 1 288 ? -4.195 -18.484 -11.219 1 98.69 288 LEU B N 1
ATOM 4734 C CA . LEU B 1 288 ? -4.281 -17.047 -10.953 1 98.69 288 LEU B CA 1
ATOM 4735 C C . LEU B 1 288 ? -5.734 -16.578 -10.938 1 98.69 288 LEU B C 1
ATOM 4737 O O . LEU B 1 288 ? -6.387 -16.562 -11.984 1 98.69 288 LEU B O 1
ATOM 4741 N N . LEU B 1 289 ? -6.191 -16.281 -9.797 1 98.31 289 LEU B N 1
ATOM 4742 C CA . LEU B 1 289 ? -7.555 -15.789 -9.609 1 98.31 289 LEU B CA 1
ATOM 4743 C C . LEU B 1 289 ? -7.625 -14.281 -9.828 1 98.31 289 LEU B C 1
ATOM 4745 O O . LEU B 1 289 ? -7.047 -13.508 -9.062 1 98.31 289 LEU B O 1
ATOM 4749 N N . GLU B 1 290 ? -8.203 -13.781 -10.906 1 95.31 290 GLU B N 1
ATOM 4750 C CA . GLU B 1 290 ? -8.43 -12.375 -11.211 1 95.31 290 GLU B CA 1
ATOM 4751 C C . GLU B 1 290 ? -9.922 -12.047 -11.211 1 95.31 290 GLU B C 1
ATOM 4753 O O . GLU B 1 290 ? -10.359 -11.125 -11.906 1 95.31 290 GLU B O 1
ATOM 4758 N N . GLY B 1 291 ? -10.719 -12.773 -10.5 1 79.19 291 GLY B N 1
ATOM 4759 C CA . GLY B 1 291 ? -12.164 -12.648 -10.516 1 79.19 291 GLY B CA 1
ATOM 4760 C C . GLY B 1 291 ? -12.672 -11.477 -9.695 1 79.19 291 GLY B C 1
ATOM 4761 O O . GLY B 1 291 ? -11.898 -10.82 -8.992 1 79.19 291 GLY B O 1
ATOM 4762 N N . GLY B 1 292 ? -13.938 -11.242 -9.828 1 90.62 292 GLY B N 1
ATOM 4763 C CA . GLY B 1 292 ? -14.594 -10.188 -9.07 1 90.62 292 GLY B CA 1
ATOM 4764 C C . GLY B 1 292 ? -14.789 -10.531 -7.609 1 90.62 292 GLY B C 1
ATOM 4765 O O . GLY B 1 292 ? -14.414 -11.617 -7.164 1 90.62 292 GLY B O 1
ATOM 4766 N N . PRO B 1 293 ? -15.305 -9.594 -6.914 1 95.44 293 PRO B N 1
ATOM 4767 C CA . PRO B 1 293 ? -15.43 -9.695 -5.461 1 95.44 293 PRO B CA 1
ATOM 4768 C C . PRO B 1 293 ? -16.219 -10.922 -5.02 1 95.44 293 PRO B C 1
ATOM 4770 O O . PRO B 1 293 ? -15.898 -11.539 -4 1 95.44 293 PRO B O 1
ATOM 4773 N N . THR B 1 294 ? -17.188 -11.352 -5.82 1 95.75 294 THR B N 1
ATOM 4774 C CA . THR B 1 294 ? -18.016 -12.484 -5.43 1 95.75 294 THR B CA 1
ATOM 4775 C C . THR B 1 294 ? -17.203 -13.781 -5.434 1 95.75 294 THR B C 1
ATOM 4777 O O . THR B 1 294 ? -17.156 -14.484 -4.426 1 95.75 294 THR B O 1
ATOM 4780 N N . LEU B 1 295 ? -16.594 -14.109 -6.535 1 97.12 295 LEU B N 1
ATOM 4781 C CA . LEU B 1 295 ? -15.797 -15.32 -6.637 1 97.12 295 LEU B CA 1
ATOM 4782 C C . LEU B 1 295 ? -14.641 -15.289 -5.645 1 97.12 295 LEU B C 1
ATOM 4784 O O . LEU B 1 295 ? -14.391 -16.281 -4.945 1 97.12 295 LEU B O 1
ATOM 4788 N N . ALA B 1 296 ? -13.93 -14.141 -5.582 1 97.88 296 ALA B N 1
ATOM 4789 C CA . ALA B 1 296 ? -12.805 -14.008 -4.664 1 97.88 296 ALA B CA 1
ATOM 4790 C C . ALA B 1 296 ? -13.234 -14.242 -3.221 1 97.88 296 ALA B C 1
ATOM 4792 O O . ALA B 1 296 ? -12.547 -14.922 -2.459 1 97.88 296 ALA B O 1
ATOM 4793 N N . SER B 1 297 ? -14.391 -13.703 -2.855 1 98.38 297 SER B N 1
ATOM 4794 C CA . SER B 1 297 ? -14.898 -13.867 -1.498 1 98.38 297 SER B CA 1
ATOM 4795 C C . SER B 1 297 ? -15.227 -15.32 -1.199 1 98.38 297 SER B C 1
ATOM 4797 O O . SER B 1 297 ? -15 -15.805 -0.087 1 98.38 297 SER B O 1
ATOM 4799 N N . ALA B 1 298 ? -15.789 -16 -2.148 1 97.81 298 ALA B N 1
ATOM 4800 C CA . ALA B 1 298 ? -16.109 -17.422 -1.965 1 97.81 298 ALA B CA 1
ATOM 4801 C C . ALA B 1 298 ? -14.844 -18.234 -1.728 1 97.81 298 ALA B C 1
ATOM 4803 O O . ALA B 1 298 ? -14.805 -19.094 -0.84 1 97.81 298 ALA B O 1
ATOM 4804 N N . PHE B 1 299 ? -13.781 -17.984 -2.533 1 98.19 299 PHE B N 1
ATOM 4805 C CA . PHE B 1 299 ? -12.5 -18.656 -2.348 1 98.19 299 PHE B CA 1
ATOM 4806 C C . PHE B 1 299 ? -11.914 -18.328 -0.978 1 98.19 299 PHE B C 1
ATOM 4808 O O . PHE B 1 299 ? -11.398 -19.219 -0.295 1 98.19 299 PHE B O 1
ATOM 4815 N N . PHE B 1 300 ? -11.992 -17.062 -0.596 1 98.12 300 PHE B N 1
ATOM 4816 C CA . PHE B 1 300 ? -11.453 -16.625 0.68 1 98.12 300 PHE B CA 1
ATOM 4817 C C . PHE B 1 300 ? -12.18 -17.281 1.844 1 98.12 300 PHE B C 1
ATOM 4819 O O . PHE B 1 300 ? -11.539 -17.781 2.771 1 98.12 300 PHE B O 1
ATOM 4826 N N . GLU B 1 301 ? -13.461 -17.297 1.77 1 97.38 301 GLU B N 1
ATOM 4827 C CA . GLU B 1 301 ? -14.281 -17.891 2.818 1 97.38 301 GLU B CA 1
ATOM 4828 C C . GLU B 1 301 ? -13.992 -19.375 2.963 1 97.38 301 GLU B C 1
ATOM 4830 O O . GLU B 1 301 ? -14.055 -19.922 4.066 1 97.38 301 GLU B O 1
ATOM 4835 N N . ALA B 1 302 ? -13.703 -20 1.882 1 97.19 302 ALA B N 1
ATOM 4836 C CA . ALA B 1 302 ? -13.453 -21.438 1.876 1 97.19 302 ALA B CA 1
ATOM 4837 C C . ALA B 1 302 ? -12.016 -21.75 2.281 1 97.19 302 ALA B C 1
ATOM 4839 O O . ALA B 1 302 ? -11.633 -22.922 2.381 1 97.19 302 ALA B O 1
ATOM 4840 N N . GLY B 1 303 ? -11.164 -20.734 2.492 1 96.88 303 GLY B N 1
ATOM 4841 C CA . GLY B 1 303 ? -9.781 -20.953 2.865 1 96.88 303 GLY B CA 1
ATOM 4842 C C . GLY B 1 303 ? -8.938 -21.5 1.732 1 96.88 303 GLY B C 1
ATOM 4843 O O . GLY B 1 303 ? -8.031 -22.312 1.961 1 96.88 303 GLY B O 1
ATOM 4844 N N . LEU B 1 304 ? -9.219 -21.062 0.482 1 97.88 304 LEU B N 1
ATOM 4845 C CA . LEU B 1 304 ? -8.617 -21.719 -0.674 1 97.88 304 LEU B CA 1
ATOM 4846 C C . LEU B 1 304 ? -7.621 -20.781 -1.366 1 97.88 304 LEU B C 1
ATOM 4848 O O . LEU B 1 304 ? -7 -21.172 -2.361 1 97.88 304 LEU B O 1
ATOM 4852 N N . ILE B 1 305 ? -7.438 -19.562 -0.908 1 98.12 305 ILE B N 1
ATOM 4853 C CA . ILE B 1 305 ? -6.422 -18.672 -1.448 1 98.12 305 ILE B CA 1
ATOM 4854 C C . ILE B 1 305 ? -5.09 -18.906 -0.736 1 98.12 305 ILE B C 1
ATOM 4856 O O . ILE B 1 305 ? -5.016 -18.828 0.493 1 98.12 305 ILE B O 1
ATOM 4860 N N . ASP B 1 306 ? -4.035 -19.141 -1.494 1 97.88 306 ASP B N 1
ATOM 4861 C CA . ASP B 1 306 ? -2.738 -19.484 -0.91 1 97.88 306 ASP B CA 1
ATOM 4862 C C . ASP B 1 306 ? -1.82 -18.266 -0.881 1 97.88 306 ASP B C 1
ATOM 4864 O O . ASP B 1 306 ? -0.957 -18.141 -0.008 1 97.88 306 ASP B O 1
ATOM 4868 N N . GLU B 1 307 ? -1.925 -17.438 -1.839 1 97.81 307 GLU B N 1
ATOM 4869 C CA . GLU B 1 307 ? -1.03 -16.312 -2.049 1 97.81 307 GLU B CA 1
ATOM 4870 C C . GLU B 1 307 ? -1.795 -15.086 -2.562 1 97.81 307 GLU B C 1
ATOM 4872 O O . GLU B 1 307 ? -2.781 -15.227 -3.289 1 97.81 307 GLU B O 1
ATOM 4877 N N . LEU B 1 308 ? -1.354 -13.922 -2.135 1 98.25 308 LEU B N 1
ATOM 4878 C CA . LEU B 1 308 ? -1.908 -12.656 -2.609 1 98.25 308 LEU B CA 1
ATOM 4879 C C . LEU B 1 308 ? -0.859 -11.859 -3.373 1 98.25 308 LEU B C 1
ATOM 4881 O O . LEU B 1 308 ? 0.302 -11.797 -2.963 1 98.25 308 LEU B O 1
ATOM 4885 N N . ARG B 1 309 ? -1.255 -11.297 -4.465 1 98.62 309 ARG B N 1
ATOM 4886 C CA . ARG B 1 309 ? -0.521 -10.266 -5.191 1 98.62 309 ARG B CA 1
ATOM 4887 C C . ARG B 1 309 ? -1.386 -9.031 -5.406 1 98.62 309 ARG B C 1
ATOM 4889 O O . ARG B 1 309 ? -2.285 -9.031 -6.25 1 98.62 309 ARG B O 1
ATOM 4896 N N . VAL B 1 310 ? -1.115 -7.984 -4.684 1 98.75 310 VAL B N 1
ATOM 4897 C CA . VAL B 1 310 ? -2.027 -6.844 -4.645 1 98.75 310 VAL B CA 1
ATOM 4898 C C . VAL B 1 310 ? -1.305 -5.586 -5.121 1 98.75 310 VAL B C 1
ATOM 4900 O O . VAL B 1 310 ? -0.223 -5.258 -4.629 1 98.75 310 VAL B O 1
ATOM 4903 N N . PHE B 1 311 ? -1.835 -4.941 -6.105 1 98.75 311 PHE B N 1
ATOM 4904 C CA . PHE B 1 311 ? -1.419 -3.592 -6.461 1 98.75 311 PHE B CA 1
ATOM 4905 C C . PHE B 1 311 ? -2.318 -2.557 -5.793 1 98.75 311 PHE B C 1
ATOM 4907 O O . PHE B 1 311 ? -3.543 -2.613 -5.922 1 98.75 311 PHE B O 1
ATOM 4914 N N . VAL B 1 312 ? -1.749 -1.674 -5.078 1 98.81 312 VAL B N 1
ATOM 4915 C CA . VAL B 1 312 ? -2.467 -0.525 -4.531 1 98.81 312 VAL B CA 1
ATOM 4916 C C . VAL B 1 312 ? -2.139 0.723 -5.348 1 98.81 312 VAL B C 1
ATOM 4918 O O . VAL B 1 312 ? -1.005 1.207 -5.324 1 98.81 312 VAL B O 1
ATOM 4921 N N . ALA B 1 313 ? -3.107 1.226 -6.055 1 98.62 313 ALA B N 1
ATOM 4922 C CA . ALA B 1 313 ? -2.928 2.375 -6.938 1 98.62 313 ALA B CA 1
ATOM 4923 C C . ALA B 1 313 ? -3.08 3.686 -6.172 1 98.62 313 ALA B C 1
ATOM 4925 O O . ALA B 1 313 ? -3.906 3.785 -5.262 1 98.62 313 ALA B O 1
ATOM 4926 N N . PRO B 1 314 ? -2.336 4.688 -6.539 1 97.75 314 PRO B N 1
ATOM 4927 C CA . PRO B 1 314 ? -2.395 5.984 -5.859 1 97.75 314 PRO B CA 1
ATOM 4928 C C . PRO B 1 314 ? -3.568 6.844 -6.324 1 97.75 314 PRO B C 1
ATOM 4930 O O . PRO B 1 314 ? -3.369 7.973 -6.785 1 97.75 314 PRO B O 1
ATOM 4933 N N . LYS B 1 315 ? -4.754 6.445 -6.141 1 97.06 315 LYS B N 1
ATOM 4934 C CA . LYS B 1 315 ? -5.945 7.207 -6.496 1 97.06 315 LYS B CA 1
ATOM 4935 C C . LYS B 1 315 ? -7.102 6.898 -5.547 1 97.06 315 LYS B C 1
ATOM 4937 O O . LYS B 1 315 ? -7.086 5.879 -4.855 1 97.06 315 LYS B O 1
ATOM 4942 N N . LEU B 1 316 ? -8.023 7.75 -5.453 1 98.19 316 LEU B N 1
ATOM 4943 C CA . LEU B 1 316 ? -9.227 7.656 -4.629 1 98.19 316 LEU B CA 1
ATOM 4944 C C . LEU B 1 316 ? -10.477 7.672 -5.492 1 98.19 316 LEU B C 1
ATOM 4946 O O . LEU B 1 316 ? -10.641 8.555 -6.34 1 98.19 316 LEU B O 1
ATOM 4950 N N . LEU B 1 317 ? -11.312 6.75 -5.227 1 97.44 317 LEU B N 1
ATOM 4951 C CA . LEU B 1 317 ? -12.516 6.629 -6.051 1 97.44 317 LEU B CA 1
ATOM 4952 C C . LEU B 1 317 ? -13.734 7.148 -5.305 1 97.44 317 LEU B C 1
ATOM 4954 O O . LEU B 1 317 ? -14.547 7.883 -5.875 1 97.44 317 LEU B O 1
ATOM 4958 N N . GLY B 1 318 ? -13.945 6.844 -4.098 1 97.94 318 GLY B N 1
ATOM 4959 C CA . GLY B 1 318 ? -15.18 7.051 -3.361 1 97.94 318 GLY B CA 1
ATOM 4960 C C . GLY B 1 318 ? -16.047 5.801 -3.277 1 97.94 318 GLY B C 1
ATOM 4961 O O . GLY B 1 318 ? -15.594 4.766 -2.787 1 97.94 318 GLY B O 1
ATOM 4962 N N . ALA B 1 319 ? -17.266 5.844 -3.797 1 97.19 319 ALA B N 1
ATOM 4963 C CA . ALA B 1 319 ? -18.109 4.66 -3.867 1 97.19 319 ALA B CA 1
ATOM 4964 C C . ALA B 1 319 ? -17.562 3.646 -4.867 1 97.19 319 ALA B C 1
ATOM 4966 O O . ALA B 1 319 ? -17.078 4.023 -5.941 1 97.19 319 ALA B O 1
ATOM 4967 N N . GLY B 1 320 ? -17.562 2.416 -4.523 1 96.31 320 GLY B N 1
ATOM 4968 C CA . GLY B 1 320 ? -17.047 1.371 -5.395 1 96.31 320 GLY B CA 1
ATOM 4969 C C . GLY B 1 320 ? -17.141 -0.015 -4.781 1 96.31 320 GLY B C 1
ATOM 4970 O O . GLY B 1 320 ? -17.766 -0.197 -3.738 1 96.31 320 GLY B O 1
ATOM 4971 N N . LEU B 1 321 ? -16.547 -0.988 -5.449 1 95.44 321 LEU B N 1
ATOM 4972 C CA . LEU B 1 321 ? -16.562 -2.373 -4.992 1 95.44 321 LEU B CA 1
ATOM 4973 C C . LEU B 1 321 ? -15.234 -2.74 -4.34 1 95.44 321 LEU B C 1
ATOM 4975 O O . LEU B 1 321 ? -14.164 -2.41 -4.863 1 95.44 321 LEU B O 1
ATOM 4979 N N . SER B 1 322 ? -15.328 -3.406 -3.158 1 96.94 322 SER B N 1
ATOM 4980 C CA . SER B 1 322 ? -14.133 -3.91 -2.484 1 96.94 322 SER B CA 1
ATOM 4981 C C . SER B 1 322 ? -13.703 -5.258 -3.055 1 96.94 322 SER B C 1
ATOM 4983 O O . SER B 1 322 ? -14.5 -5.945 -3.697 1 96.94 322 SER B O 1
ATOM 4985 N N . PRO B 1 323 ? -12.461 -5.617 -2.848 1 97.5 323 PRO B N 1
ATOM 4986 C CA . PRO B 1 323 ? -12.008 -6.91 -3.355 1 97.5 323 PRO B CA 1
ATOM 4987 C C . PRO B 1 323 ? -12.719 -8.086 -2.693 1 97.5 323 PRO B C 1
ATOM 4989 O O . PRO B 1 323 ? -12.922 -9.125 -3.326 1 97.5 323 PRO B O 1
ATOM 4992 N N . LEU B 1 324 ? -13.031 -7.941 -1.406 1 98.38 324 LEU B N 1
ATOM 4993 C CA . LEU B 1 324 ? -13.719 -8.992 -0.661 1 98.38 324 LEU B CA 1
ATOM 4994 C C . LEU B 1 324 ? -14.984 -8.461 -0.007 1 98.38 324 LEU B C 1
ATOM 4996 O O . LEU B 1 324 ? -14.984 -7.359 0.554 1 98.38 324 LEU B O 1
ATOM 5000 N N . LEU B 1 325 ? -16.016 -9.25 -0.092 1 97.31 325 LEU B N 1
ATOM 5001 C CA . LEU B 1 325 ? -17.328 -8.867 0.441 1 97.31 325 LEU B CA 1
ATOM 5002 C C . LEU B 1 325 ? -17.688 -9.719 1.648 1 97.31 325 LEU B C 1
ATOM 5004 O O . LEU B 1 325 ? -18.641 -9.398 2.375 1 97.31 325 LEU B O 1
ATOM 5008 N N . ALA B 1 326 ? -16.969 -10.781 1.805 1 97.19 326 ALA B N 1
ATOM 5009 C CA . ALA B 1 326 ? -17.188 -11.781 2.844 1 97.19 326 ALA B CA 1
ATOM 5010 C C . ALA B 1 326 ? -15.875 -12.438 3.262 1 97.19 326 ALA B C 1
ATOM 5012 O O . ALA B 1 326 ? -14.875 -12.359 2.543 1 97.19 326 ALA B O 1
ATOM 5013 N N . PRO B 1 327 ? -15.875 -13.047 4.516 1 97.06 327 PRO B N 1
ATOM 5014 C CA . PRO B 1 327 ? -16.938 -13.219 5.512 1 97.06 327 PRO B CA 1
ATOM 5015 C C . PRO B 1 327 ? -17.094 -12 6.422 1 97.06 327 PRO B C 1
ATOM 5017 O O . PRO B 1 327 ? -16.391 -11.008 6.25 1 97.06 327 PRO B O 1
ATOM 5020 N N . VAL B 1 328 ? -18.109 -12.078 7.281 1 96.62 328 VAL B N 1
ATOM 5021 C CA . VAL B 1 328 ? -18.234 -11.125 8.375 1 96.62 328 VAL B CA 1
ATOM 5022 C C . VAL B 1 328 ? -17.453 -11.609 9.594 1 96.62 328 VAL B C 1
ATOM 5024 O O . VAL B 1 328 ? -17.719 -12.695 10.117 1 96.62 328 VAL B O 1
ATOM 5027 N N . ARG B 1 329 ? -16.484 -10.859 10 1 94.94 329 ARG B N 1
ATOM 5028 C CA . ARG B 1 329 ? -15.695 -11.172 11.195 1 94.94 329 ARG B CA 1
ATOM 5029 C C . ARG B 1 329 ? -15.211 -9.906 11.883 1 94.94 329 ARG B C 1
ATOM 5031 O O . ARG B 1 329 ? -15.32 -8.805 11.328 1 94.94 329 ARG B O 1
ATOM 5038 N N . SER B 1 330 ? -14.734 -10.023 13.117 1 95.69 330 SER B N 1
ATOM 5039 C CA . SER B 1 330 ? -14.109 -8.906 13.82 1 95.69 330 SER B CA 1
ATOM 5040 C C . SER B 1 330 ? -12.719 -8.609 13.266 1 95.69 330 SER B C 1
ATOM 5042 O O . SER B 1 330 ? -12.109 -9.461 12.609 1 95.69 330 SER B O 1
ATOM 5044 N N . MET B 1 331 ? -12.266 -7.457 13.484 1 95.25 331 MET B N 1
ATOM 5045 C CA . MET B 1 331 ? -10.938 -7.062 13.023 1 95.25 331 MET B CA 1
ATOM 5046 C C . MET B 1 331 ? -9.859 -7.941 13.641 1 95.25 331 MET B C 1
ATOM 5048 O O . MET B 1 331 ? -8.859 -8.266 12.992 1 95.25 331 MET B O 1
ATOM 5052 N N . HIS B 1 332 ? -10.078 -8.344 14.883 1 94.38 332 HIS B N 1
ATOM 5053 C CA . HIS B 1 332 ? -9.117 -9.195 15.586 1 94.38 332 HIS B CA 1
ATOM 5054 C C . HIS B 1 332 ? -9.008 -10.562 14.914 1 94.38 332 HIS B C 1
ATOM 5056 O O . HIS B 1 332 ? -7.977 -11.227 15.016 1 94.38 332 HIS B O 1
ATOM 5062 N N . ALA B 1 333 ? -10.086 -10.938 14.258 1 95.19 333 ALA B N 1
ATOM 5063 C CA . ALA B 1 333 ? -10.133 -12.25 13.617 1 95.19 333 ALA B CA 1
ATOM 5064 C C . ALA B 1 333 ? -9.75 -12.164 12.141 1 95.19 333 ALA B C 1
ATOM 5066 O O . ALA B 1 333 ? -9.883 -13.133 11.398 1 95.19 333 ALA B O 1
ATOM 5067 N N . ALA B 1 334 ? -9.305 -10.984 11.68 1 96.44 334 ALA B N 1
ATOM 5068 C CA . ALA B 1 334 ? -8.867 -10.828 10.289 1 96.44 334 ALA B CA 1
ATOM 5069 C C . ALA B 1 334 ? -7.723 -11.781 9.961 1 96.44 334 ALA B C 1
ATOM 5071 O O . ALA B 1 334 ? -6.914 -12.109 10.836 1 96.44 334 ALA B O 1
ATOM 5072 N N . THR B 1 335 ? -7.664 -12.242 8.758 1 97.19 335 THR B N 1
ATOM 5073 C CA . THR B 1 335 ? -6.605 -13.148 8.32 1 97.19 335 THR B CA 1
ATOM 5074 C C . THR B 1 335 ? -5.309 -12.375 8.078 1 97.19 335 THR B C 1
ATOM 5076 O O . THR B 1 335 ? -5.285 -11.43 7.293 1 97.19 335 THR B O 1
ATOM 5079 N N . GLU B 1 336 ? -4.262 -12.789 8.672 1 96.62 336 GLU B N 1
ATOM 5080 C CA . GLU B 1 336 ? -2.975 -12.117 8.508 1 96.62 336 GLU B CA 1
ATOM 5081 C C . GLU B 1 336 ? -2.238 -12.633 7.273 1 96.62 336 GLU B C 1
ATOM 5083 O O . GLU B 1 336 ? -2.285 -13.828 6.969 1 96.62 336 GLU B O 1
ATOM 5088 N N . LEU B 1 337 ? -1.614 -11.75 6.602 1 97.31 337 LEU B N 1
ATOM 5089 C CA . LEU B 1 337 ? -0.772 -12.078 5.457 1 97.31 337 LEU B CA 1
ATOM 5090 C C . LEU B 1 337 ? 0.695 -12.164 5.867 1 97.31 337 LEU B C 1
ATOM 5092 O O . LEU B 1 337 ? 1.21 -11.258 6.531 1 97.31 337 LEU B O 1
ATOM 5096 N N . ALA B 1 338 ? 1.395 -13.266 5.594 1 96.06 338 ALA B N 1
ATOM 5097 C CA . ALA B 1 338 ? 2.852 -13.305 5.691 1 96.06 338 ALA B CA 1
ATOM 5098 C C . ALA B 1 338 ? 3.502 -12.586 4.516 1 96.06 338 ALA B C 1
ATOM 5100 O O . ALA B 1 338 ? 3.715 -13.18 3.455 1 96.06 338 ALA B O 1
ATOM 5101 N N .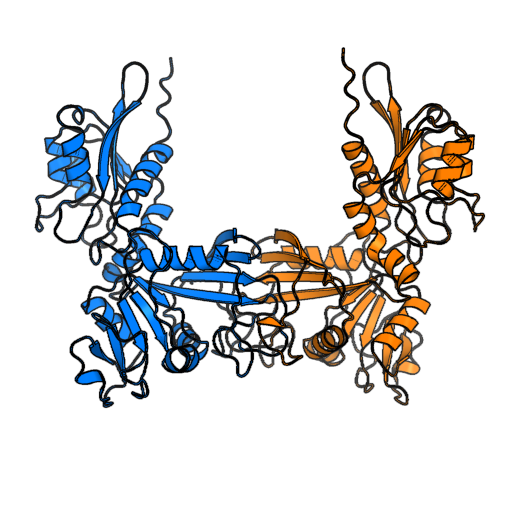 VAL B 1 339 ? 3.906 -11.336 4.715 1 96.69 339 VAL B N 1
ATOM 5102 C CA . VAL B 1 339 ? 4.387 -10.484 3.633 1 96.69 339 VAL B CA 1
ATOM 5103 C C . VAL B 1 339 ? 5.762 -10.961 3.17 1 96.69 339 VAL B C 1
ATOM 5105 O O . VAL B 1 339 ? 6.66 -11.164 3.988 1 96.69 339 VAL B O 1
ATOM 5108 N N . GLU B 1 340 ? 5.906 -11.109 1.905 1 94.75 340 GLU B N 1
ATOM 5109 C CA . GLU B 1 340 ? 7.164 -11.555 1.311 1 94.75 340 GLU B CA 1
ATOM 5110 C C . GLU B 1 340 ? 7.852 -10.414 0.558 1 94.75 340 GLU B C 1
ATOM 5112 O O . GLU B 1 340 ? 9.078 -10.391 0.45 1 94.75 340 GLU B O 1
ATOM 5117 N N . ARG B 1 341 ? 7.023 -9.57 0.072 1 95.62 341 ARG B N 1
ATOM 5118 C CA . ARG B 1 341 ? 7.582 -8.523 -0.777 1 95.62 341 ARG B CA 1
ATOM 5119 C C . ARG B 1 341 ? 6.703 -7.277 -0.758 1 95.62 341 ARG B C 1
ATOM 5121 O O . ARG B 1 341 ? 5.473 -7.379 -0.788 1 95.62 341 ARG B O 1
ATOM 5128 N N . VAL B 1 342 ? 7.289 -6.102 -0.669 1 98 342 VAL B N 1
ATOM 5129 C CA . VAL B 1 342 ? 6.695 -4.793 -0.911 1 98 342 VAL B CA 1
ATOM 5130 C C . VAL B 1 342 ? 7.559 -4 -1.89 1 98 342 VAL B C 1
ATOM 5132 O O . VAL B 1 342 ? 8.766 -3.84 -1.673 1 98 342 VAL B O 1
ATOM 5135 N N . GLU B 1 343 ? 7 -3.562 -2.943 1 97.44 343 GLU B N 1
ATOM 5136 C CA . GLU B 1 343 ? 7.793 -2.801 -3.904 1 97.44 343 GLU B CA 1
ATOM 5137 C C . GLU B 1 343 ? 6.926 -1.793 -4.656 1 97.44 343 GLU B C 1
ATOM 5139 O O . GLU B 1 343 ? 5.711 -1.959 -4.75 1 97.44 343 GLU B O 1
ATOM 5144 N N . VAL B 1 344 ? 7.52 -0.784 -5.129 1 98.06 344 VAL B N 1
ATOM 5145 C CA . VAL B 1 344 ? 6.852 0.182 -5.992 1 98.06 344 VAL B CA 1
ATOM 5146 C C . VAL B 1 344 ? 7 -0.239 -7.453 1 98.06 344 VAL B C 1
ATOM 5148 O O . VAL B 1 344 ? 8.109 -0.505 -7.918 1 98.06 344 VAL B O 1
ATOM 5151 N N . VAL B 1 345 ? 5.973 -0.387 -8.117 1 98.19 345 VAL B N 1
ATOM 5152 C CA . VAL B 1 345 ? 5.902 -0.699 -9.539 1 98.19 345 VAL B CA 1
ATOM 5153 C C . VAL B 1 345 ? 5.219 0.443 -10.289 1 98.19 345 VAL B C 1
ATOM 5155 O O . VAL B 1 345 ? 3.988 0.54 -10.289 1 98.19 345 VAL B O 1
ATOM 5158 N N . GLY B 1 346 ? 6.055 1.257 -11.055 1 97.31 346 GLY B N 1
ATOM 5159 C CA . GLY B 1 346 ? 5.484 2.512 -11.516 1 97.31 346 GLY B CA 1
ATOM 5160 C C . GLY B 1 346 ? 4.98 3.393 -10.391 1 97.31 346 GLY B C 1
ATOM 5161 O O . GLY B 1 346 ? 5.738 3.746 -9.484 1 97.31 346 GLY B O 1
ATOM 5162 N N . ASN B 1 347 ? 3.674 3.684 -10.445 1 95.69 347 ASN B N 1
ATOM 5163 C CA . ASN B 1 347 ? 3.07 4.504 -9.398 1 95.69 347 ASN B CA 1
ATOM 5164 C C . ASN B 1 347 ? 2.297 3.65 -8.398 1 95.69 347 ASN B C 1
ATOM 5166 O O . ASN B 1 347 ? 1.757 4.172 -7.418 1 95.69 347 ASN B O 1
ATOM 5170 N N . ASP B 1 348 ? 2.285 2.365 -8.586 1 98.44 348 ASP B N 1
ATOM 5171 C CA . ASP B 1 348 ? 1.54 1.458 -7.715 1 98.44 348 ASP B CA 1
ATOM 5172 C C . ASP B 1 348 ? 2.447 0.848 -6.652 1 98.44 348 ASP B C 1
ATOM 5174 O O . ASP B 1 348 ? 3.668 0.797 -6.824 1 98.44 348 ASP B O 1
ATOM 5178 N N . VAL B 1 349 ? 1.873 0.478 -5.59 1 98.81 349 VAL B N 1
ATOM 5179 C CA . VAL B 1 349 ? 2.568 -0.326 -4.59 1 98.81 349 VAL B CA 1
ATOM 5180 C C . VAL B 1 349 ? 2.145 -1.788 -4.715 1 98.81 349 VAL B C 1
ATOM 5182 O O . VAL B 1 349 ? 0.951 -2.098 -4.711 1 98.81 349 VAL B O 1
ATOM 5185 N N . LEU B 1 350 ? 3.092 -2.666 -4.844 1 98.81 350 LEU B N 1
ATOM 5186 C CA . LEU B 1 350 ? 2.836 -4.102 -4.926 1 98.81 350 LEU B CA 1
ATOM 5187 C C . LEU B 1 350 ? 3.123 -4.777 -3.59 1 98.81 350 LEU B C 1
ATOM 5189 O O . LEU B 1 350 ? 4.191 -4.582 -3.006 1 98.81 350 LEU B O 1
ATOM 5193 N N . VAL B 1 351 ? 2.162 -5.492 -3.08 1 98.69 351 VAL B N 1
ATOM 5194 C CA . VAL B 1 351 ? 2.322 -6.328 -1.896 1 98.69 351 VAL B CA 1
ATOM 5195 C C . VAL B 1 351 ? 2.08 -7.793 -2.262 1 98.69 351 VAL B C 1
ATOM 5197 O O . VAL B 1 351 ? 1.035 -8.133 -2.822 1 98.69 351 VAL B O 1
ATOM 5200 N N . ILE B 1 352 ? 3.047 -8.641 -1.968 1 98.06 352 ILE B N 1
ATOM 5201 C CA . ILE B 1 352 ? 2.914 -10.078 -2.189 1 98.06 352 ILE B CA 1
ATOM 5202 C C . ILE B 1 352 ? 3.105 -10.82 -0.871 1 98.06 352 ILE B C 1
ATOM 5204 O O . ILE B 1 352 ? 3.998 -10.492 -0.087 1 98.06 352 ILE B O 1
ATOM 5208 N N . GLY B 1 353 ? 2.277 -11.773 -0.616 1 97 353 GLY B N 1
ATOM 5209 C CA . GLY B 1 353 ? 2.428 -12.586 0.583 1 97 353 GLY B CA 1
ATOM 5210 C C . GLY B 1 353 ? 1.584 -13.844 0.564 1 97 353 GLY B C 1
ATOM 5211 O O . GLY B 1 353 ? 0.755 -14.023 -0.329 1 97 353 GLY B O 1
ATOM 5212 N N . GLY B 1 354 ? 1.875 -14.766 1.521 1 96.69 354 GLY B N 1
ATOM 5213 C CA . GLY B 1 354 ? 1.127 -16 1.66 1 96.69 354 GLY B CA 1
ATOM 5214 C C . GLY B 1 354 ? 0.068 -15.945 2.744 1 96.69 354 GLY B C 1
ATOM 5215 O O . GLY B 1 354 ? 0.188 -15.172 3.695 1 96.69 354 GLY B O 1
ATOM 5216 N N . LEU B 1 355 ? -1.061 -16.625 2.512 1 93.94 355 LEU B N 1
ATOM 5217 C CA . LEU B 1 355 ? -2.09 -16.75 3.539 1 93.94 355 LEU B CA 1
ATOM 5218 C C . LEU B 1 355 ? -1.968 -18.078 4.273 1 93.94 355 LEU B C 1
ATOM 5220 O O . LEU B 1 355 ? -1.603 -19.094 3.674 1 93.94 355 LEU B O 1
ATOM 5224 N N . SER B 1 356 ? -1.433 -18.078 5.559 1 68.25 356 SER B N 1
ATOM 5225 C CA . SER B 1 356 ? -1.303 -19.328 6.285 1 68.25 356 SER B CA 1
ATOM 5226 C C . SER B 1 356 ? -2.652 -20.016 6.441 1 68.25 356 SER B C 1
ATOM 5228 O O . SER B 1 356 ? -3.631 -19.406 6.855 1 68.25 356 SER B O 1
ATOM 5230 N N . VAL B 1 357 ? -3.012 -20.891 5.555 1 48.78 357 VAL B N 1
ATOM 5231 C CA . VAL B 1 357 ? -4.184 -21.703 5.883 1 48.78 357 VAL B CA 1
ATOM 5232 C C . VAL B 1 357 ? -3.848 -22.656 7.02 1 48.78 357 VAL B C 1
ATOM 5234 O O . VAL B 1 357 ? -2.689 -23.047 7.191 1 48.78 357 VAL B O 1
#

InterPro domains:
  IPR002125 Cytidine and deoxycytidylate deaminase domain [PF00383] (8-108)
  IPR002125 Cytidine and deoxycytidylate deaminase domain [PS51747] (6-132)
  IPR002734 Bacterial bifunctional deaminase-reductase, C-terminal [PF01872] (156-351)
  IPR004794 Riboflavin biosynthesis protein RibD [PIRSF006769] (8-352)
  IPR004794 Riboflavin biosynthesis protein RibD [TIGR00326] (12-351)
  IPR016192 APOBEC/CMP deaminase, zinc-binding [PS00903] (59-97)
  IPR016193 Cytidine deaminase-like [SSF53927] (8-151)
  IPR024072 Dihydrofolate reductase-like domain superfamily [G3DSA:3.40.430.10] (145-353)
  IPR024072 Dihydrofolate reductase-like domain superfamily [SSF53597] (154-352)
  IPR050765 Riboflavin Biosynthesis HTP Reductase [PTHR38011] (152-354)

Sequence (714 aa):
MNTEHPPDAEYMQLALNEAAKGLGRTSPNPPVGCVIVRDGEIASEIVGRGFHPKAGEPHAEVFALREAGERARGATAYVTLEPCSHDGRTPPCADALIAAGVARVVVAAGDPNPQVNGRGLEKLRAAGIEVATGVLEAAAVRQQAGFRSLVTRGRPHVIYKYAMTLDGKVAALNEGNGPVSGPEARARVMAWRNEVDAVAVGARTALLDNPQLNVRGLDGGRDPRAVLFDPEGHLPASARAVREGTVLVLREGRSTPLERDPRVTVLHAHSLQGALEQLAGLGVATLLLEGGPTLASAFFEAGLIDELRVFVAPKLLGAGLSPLLAPVRSMHAATELAVERVEVVGNDVLVIGGLSVMNTEHPPDAEYMQLALNEAAKGLGRTSPNPPVGCVIVRDGEIASEIVGRGFHPKAGEPHAEVFALREAGERARGATAYVTLEPCSHDGRTPPCADALIAAGVARVVVAAGDPNPQVNGRGLEKLRAAGIEVATGVLEAAAVRQQAGFRSLVTRGRPHVIYKYAMTLDGKVAALNEGNGPVSGPEARARVMAWRNEVDAVAVGARTALLDNPQLNVRGLDGGRDPRAVLFDPEGHLPASARAVREGTVLVLREGRSTPLERDPRVTVLHAHSLQGALEQLAGLGVATLLLEGGPTLASAFFEAGLIDELRVFVAPKLLGAGLSPLLAPVRSMHAATELAVERVEVVGNDVLVIGGLSV

Secondary structure (DSSP, 8-state):
-------HHHHHHHHHHHHHTTTTTSTTSPP-EEEEEEE-SSSEEEEEEEE--STTSPPHHHHHHHHHGGGGTT-EEEEEEPPP-S-SSS--HHHHHHHHT-SEEEEEE--SSTTTTTHHHHHHHHTT-EEEE-TTHHHHHHHTHHHHHHHHHSS-EEEEEEEEETTS-SEETT-S----S-HHHHHHHHHHHHHSSEEEEEHHHHHHH-------S-TTPPPPEEEEE-TT----TT-TT--TTEEEEEETT---GGGG-TTEEEEEESSHHHHHHHHHHTT--EEEE---HHHHHHHHHTT---EEEEEEESEE-SSEE-S-------GGGPEEEEEEEEEEETTEEEEEEEE--/-------HHHHHHHHHHHHHTTTTTSTTSPP-EEEEEEE-SSSEEEEEEEE--STTSPPHHHHHHHHHGGGGTT-EEEEEEPPP-S-SSS--HHHHHHHHT-SEEEEEE--SSTTTTTHHHHHHHHTT-EEEE-TTHHHHHHHTHHHHHHHHHSS-EEEEEEEEETTS-SEETT-S----S-HHHHHHHHHHHHHSSEEEEEHHHHHHH-------S-TTPPPPEEEEE-TT----TT-TT--TTEEEEEETT---GGGG-TTEEEEEESSHHHHHHHHHHTT--EEEE---HHHHHHHHHTT---EEEEEEESEE-SSEE-S-------GGGPEEEEEEEEEEETTEEEEEEEE--

Radius of gyration: 32.03 Å; Cα contacts (8 Å, |Δi|>4): 1805; chains: 2; bounding box: 75×90×58 Å